Protein AF-0000000083314157 (afdb_homodimer)

Foldseek 3Di:
DAFLAPDPGQPDDPDPPDTKGKDKDADDDPAAFAEEEEQADDLLPAGDPLQFPVLQVVVVVLFHIYMYIRFHGPVGAPPRRLLSLLSNLLVCLVCCVVRNHDNLHYEYEYAALGLLSSLCCLLCQVPPVLADDDPSSPDGSHHQEYEHELYQAALPPQGLVSSCCGHQNPPRDPVNRVSSNRLNRDALSRHEYEYEEECVAPRGHCVRVVSNVVSCVVRVRHYHYYYHHDDYGPCNCVPVDVVSNVSVVVVSVVSVVVVGGGRPPPVPD/DAFLAPDPGQPDDDDVPDTKGKDKDADDDPAAFAEEEEQADDLLPAGDPLQFPVLQVVVVVLFHIYMYIRFHGPVDAPPRRLLSLLSNLLVCLVCCVVRNHDNLHYEYEYAALGLLSSLCCLLCQVPPVLADDDPSSPDGSHHQEYEHELYQAALPPQGLVSSCCGHQNPPRDPVNRVSSNRLNRDALSRHEYEYEEECVAPRGHCVRVVSNVVSCVVRVHHYHYYYHHDDYGPCNCVVVDVVSNVSVVVVSVVSVVVVGGGRPPPVPD

Solvent-accessible surface area (backbone atoms only — not comparable to full-atom values): 27300 Å² total; per-residue (Å²): 123,38,67,63,52,55,91,91,59,55,75,91,58,82,81,89,76,75,79,40,30,38,38,79,44,77,67,91,70,95,57,55,19,15,34,34,40,30,27,26,13,42,36,31,57,50,66,36,62,71,40,26,62,62,48,33,53,50,41,39,74,63,21,24,31,18,30,32,46,47,55,53,30,41,86,41,32,74,60,47,35,53,45,41,53,34,44,47,48,16,49,51,47,73,39,8,78,84,66,36,35,36,69,83,32,35,27,26,29,10,28,31,38,12,9,28,47,35,51,43,34,37,49,45,48,78,37,74,87,59,60,58,87,47,82,57,43,69,41,73,38,60,42,56,24,36,35,30,37,47,25,44,32,38,61,59,95,58,35,40,62,65,30,50,36,31,34,60,37,90,78,53,47,73,66,56,37,52,70,58,15,44,44,77,47,55,42,68,78,27,41,40,32,40,38,36,38,25,55,58,16,83,64,47,37,38,59,23,52,53,46,36,50,50,30,29,53,75,41,70,24,54,39,31,38,38,33,35,43,69,46,69,70,85,51,66,68,24,80,91,37,69,78,65,29,46,54,55,64,51,49,52,51,51,44,50,74,73,64,46,43,50,68,53,76,73,73,82,118,121,40,69,64,50,56,90,90,60,55,76,90,57,86,74,87,77,75,78,39,30,36,37,79,44,75,66,91,70,95,55,56,19,16,33,34,40,27,27,28,14,40,37,32,58,52,68,35,63,70,40,26,62,61,48,34,54,50,42,38,74,65,20,25,29,18,29,32,47,47,56,55,31,40,87,40,32,75,60,47,35,53,43,42,54,35,44,47,48,15,48,50,46,73,39,9,77,83,65,34,36,35,68,82,32,34,28,28,29,11,29,30,38,12,9,27,47,35,51,44,34,36,50,45,50,78,36,74,86,59,59,55,87,46,82,56,42,68,42,72,37,58,42,55,25,37,36,30,38,47,25,41,32,38,59,59,96,59,34,42,62,66,30,51,35,31,33,59,38,90,79,53,47,72,67,57,40,52,70,58,15,45,44,78,46,55,43,69,77,27,40,39,32,40,36,37,38,25,54,56,16,82,64,46,38,37,60,23,54,51,46,37,51,51,28,30,53,75,40,71,23,54,37,32,41,38,32,36,42,70,47,69,68,85,52,65,67,25,78,92,36,69,74,64,28,45,52,55,62,51,48,51,51,50,43,47,74,74,64,46,44,50,68,54,76,75,71,82,121

Sequence (538 aa):
MIPLWLAGEAPAGPAPSFRPWLEPYLLETERPLGAVLICPGGGYRNRAPHEGEPVARRFNRLGWHAFVVHYRVAPHRHPRPLQDAARALRLIRQQATTWQVDPDHVAVCGFSAGGHLAASLGVHFRHPSLQGTGPLERLSCRPDGLILCYPVITAGEFRHAGSFENLLGPDATPAQRLELSLETRVSPETPPTFLWHTADDPAVPVENSLLFAQALRRHRVPFELHVYPHGRHGLGLADEDPHVASWLPLCAAWLRSLGWPTAARDTTAMIPLWLAGEAPAGPAPSFRPWLEPYLLETERPLGAVLICPGGGYRNRAPHEGEPVARRFNRLGWHAFVVHYRVAPHRHPRPLQDAARALRLIRQQATTWQVDPDHVAVCGFSAGGHLAASLGVHFRHPSLQGTGPLERLSCRPDGLILCYPVITAGEFRHAGSFENLLGPDATPAQRLELSLETRVSPETPPTFLWHTADDPAVPVENSLLFAQALRRHRVPFELHVYPHGRHGLGLADEDPHVASWLPLCAAWLRSLGWPTAARDTTA

Radius of gyration: 25.37 Å; Cα contacts (8 Å, |Δi|>4): 1234; chains: 2; bounding box: 52×84×53 Å

Nearest PDB structures (foldseek):
  6a6o-assembly1_A  TM=9.667E-01  e=1.454E-37  Caldicellulosiruptor acetigenus 6A
  7dwc-assembly4_D  TM=8.921E-01  e=1.127E-19  Bacteroides thetaiotaomicron VPI-5482
  2d5l-assembly1_A  TM=7.655E-01  e=1.969E-11  Porphyromonas gingivalis W83
  2dcm-assembly1_A  TM=7.475E-01  e=3.239E-11  Porphyromonas gingivalis W83
  7y4g-assembly1_A  TM=6.688E-01  e=3.667E-10  Bacteroides thetaiotaomicron

Organism: NCBI:txid1204385

InterPro domains:
  IPR029058 Alpha/Beta hydrolase fold [G3DSA:3.40.50.1820] (20-263)
  IPR029058 Alpha/Beta hydrolase fold [SSF53474] (26-261)
  IPR049492 BD-FAE-like domain [PF20434] (30-216)
  IPR050300 GDXG lipolytic enzyme [PTHR48081] (29-257)

pLDDT: mean 94.86, std 10.61, range [28.55, 99.0]

Structure (mmCIF, N/CA/C/O backbone):
data_AF-0000000083314157-model_v1
#
loop_
_entity.id
_entity.type
_entity.pdbx_description
1 polymer 'Alpha/beta hydrolase'
#
loop_
_atom_site.group_PDB
_atom_site.id
_atom_site.type_symbol
_atom_site.label_atom_id
_atom_site.label_alt_id
_atom_site.label_comp_id
_atom_site.label_asym_id
_atom_site.label_entity_id
_atom_site.label_seq_id
_atom_site.pdbx_PDB_ins_code
_atom_site.Cartn_x
_atom_site.Cartn_y
_atom_site.Cartn_z
_atom_site.occupancy
_atom_site.B_iso_or_equiv
_atom_site.auth_seq_id
_atom_site.auth_comp_id
_atom_site.auth_asym_id
_atom_site.auth_atom_id
_atom_site.pdbx_PDB_model_num
ATOM 1 N N . MET A 1 1 ? -14.617 31.125 10.727 1 90.69 1 MET A N 1
ATOM 2 C CA . MET A 1 1 ? -13.273 31.5 10.305 1 90.69 1 MET A CA 1
ATOM 3 C C . MET A 1 1 ? -12.484 32.094 11.477 1 90.69 1 MET A C 1
ATOM 5 O O . MET A 1 1 ? -12.945 33.031 12.133 1 90.69 1 MET A O 1
ATOM 9 N N . ILE A 1 2 ? -11.422 31.406 11.773 1 94.56 2 ILE A N 1
ATOM 10 C CA . ILE A 1 2 ? -10.555 31.828 12.867 1 94.56 2 ILE A CA 1
ATOM 11 C C . ILE A 1 2 ? -9.203 32.25 12.312 1 94.56 2 ILE A C 1
ATOM 13 O O . ILE A 1 2 ? -8.461 31.438 11.758 1 94.56 2 ILE A O 1
ATOM 17 N N . PRO A 1 3 ? -8.867 33.5 12.453 1 94.38 3 PRO A N 1
ATOM 18 C CA . PRO A 1 3 ? -7.555 33.938 11.961 1 94.38 3 PRO A CA 1
ATOM 19 C C . PRO A 1 3 ? -6.406 33.188 12.648 1 94.38 3 PRO A C 1
ATOM 21 O O . PRO A 1 3 ? -6.438 33 13.859 1 94.38 3 PRO A O 1
ATOM 24 N N . LEU A 1 4 ? -5.418 32.781 11.914 1 94.38 4 LEU A N 1
ATOM 25 C CA . LEU A 1 4 ? -4.285 32.094 12.492 1 94.38 4 LEU A CA 1
ATOM 26 C C . LEU A 1 4 ? -3.34 33.062 13.195 1 94.38 4 LEU A C 1
ATOM 28 O O . LEU A 1 4 ? -2.688 32.688 14.18 1 94.38 4 LEU A O 1
ATOM 32 N N . TRP A 1 5 ? -3.26 34.219 12.57 1 90.81 5 TRP A N 1
ATOM 33 C CA . TRP A 1 5 ? -2.35 35.219 13.094 1 90.81 5 TRP A CA 1
ATOM 34 C C . TRP A 1 5 ? -3.105 36.5 13.469 1 90.81 5 TRP A C 1
ATOM 36 O O . TRP A 1 5 ? -4.008 36.938 12.75 1 90.81 5 TRP A O 1
ATOM 46 N N . LEU A 1 6 ? -2.803 36.906 14.664 1 81.06 6 LEU A N 1
ATOM 47 C CA . LEU A 1 6 ? -3.379 38.188 15.055 1 81.06 6 LEU A CA 1
ATOM 48 C C . LEU A 1 6 ? -2.746 39.344 14.273 1 81.06 6 LEU A C 1
ATOM 50 O O . LEU A 1 6 ? -1.66 39.188 13.711 1 81.06 6 LEU A O 1
ATOM 54 N N . ALA A 1 7 ? -3.539 40.344 14.328 1 67.44 7 ALA A N 1
ATOM 55 C CA . ALA A 1 7 ? -3.041 41.531 13.641 1 67.44 7 ALA A CA 1
ATOM 56 C C . ALA A 1 7 ? -1.628 41.875 14.102 1 67.44 7 ALA A C 1
ATOM 58 O O . ALA A 1 7 ? -1.342 41.875 15.305 1 67.44 7 ALA A O 1
ATOM 59 N N . GLY A 1 8 ? -0.666 42.031 13.18 1 63.78 8 GLY A N 1
ATOM 60 C CA . GLY A 1 8 ? 0.703 42.406 13.492 1 63.78 8 GLY A CA 1
ATOM 61 C C . GLY A 1 8 ? 1.613 41.219 13.727 1 63.78 8 GLY A C 1
ATOM 62 O O . GLY A 1 8 ? 2.836 41.375 13.789 1 63.78 8 GLY A O 1
ATOM 63 N N . GLU A 1 9 ? 1.028 40.031 13.961 1 65.06 9 GLU A N 1
ATOM 64 C CA . GLU A 1 9 ? 1.829 38.875 14.328 1 65.06 9 GLU A CA 1
ATOM 65 C C . GLU A 1 9 ? 2.283 38.094 13.094 1 65.06 9 GLU A C 1
ATOM 67 O O . GLU A 1 9 ? 3.24 37.312 13.156 1 65.06 9 GLU A O 1
ATOM 72 N N . ALA A 1 10 ? 1.642 38.375 12 1 62 10 ALA A N 1
ATOM 73 C CA . ALA A 1 10 ? 1.984 37.5 10.867 1 62 10 ALA A CA 1
ATOM 74 C C . ALA A 1 10 ? 3.428 37.719 10.422 1 62 10 ALA A C 1
ATOM 76 O O . ALA A 1 10 ? 3.877 38.875 10.312 1 62 10 ALA A O 1
ATOM 77 N N . PRO A 1 11 ? 4.176 36.531 10.398 1 61.25 11 PRO A N 1
ATOM 78 C CA . PRO A 1 11 ? 5.535 36.719 9.891 1 61.25 11 PRO A CA 1
ATOM 79 C C . PRO A 1 11 ? 5.574 37.531 8.594 1 61.25 11 PRO A C 1
ATOM 81 O O . PRO A 1 11 ? 4.625 37.5 7.809 1 61.25 11 PRO A O 1
ATOM 84 N N . ALA A 1 12 ? 6.547 38.5 8.539 1 55.5 12 ALA A N 1
ATOM 85 C CA . ALA A 1 12 ? 6.773 39.469 7.465 1 55.5 12 ALA A CA 1
ATOM 86 C C . ALA A 1 12 ? 6.832 38.781 6.109 1 55.5 12 ALA A C 1
ATOM 88 O O . ALA A 1 12 ? 7.488 37.75 5.965 1 55.5 12 ALA A O 1
ATOM 89 N N . GLY A 1 13 ? 5.738 38.562 5.348 1 56.41 13 GLY A N 1
ATOM 90 C CA . GLY A 1 13 ? 5.859 38.062 3.98 1 56.41 13 GLY A CA 1
ATOM 91 C C . GLY A 1 13 ? 5.57 39.156 2.945 1 56.41 13 GLY A C 1
ATOM 92 O O . GLY A 1 13 ? 5.293 40.281 3.295 1 56.41 13 GLY A O 1
ATOM 93 N N . PRO A 1 14 ? 6.035 38.812 1.813 1 56.75 14 PRO A N 1
ATOM 94 C CA . PRO A 1 14 ? 5.801 39.875 0.84 1 56.75 14 PRO A CA 1
ATOM 95 C C . PRO A 1 14 ? 4.43 40.5 0.994 1 56.75 14 PRO A C 1
ATOM 97 O O . PRO A 1 14 ? 4.301 41.562 1.638 1 56.75 14 PRO A O 1
ATOM 100 N N . ALA A 1 15 ? 3.494 40.25 -0.04 1 53.88 15 ALA A N 1
ATOM 101 C CA . ALA A 1 15 ? 2.289 41.062 -0.248 1 53.88 15 ALA A CA 1
ATOM 102 C C . ALA A 1 15 ? 1.212 40.688 0.771 1 53.88 15 ALA A C 1
ATOM 104 O O . ALA A 1 15 ? 0.902 39.531 0.97 1 53.88 15 ALA A O 1
ATOM 105 N N . PRO A 1 16 ? 0.84 41.562 1.805 1 57.94 16 PRO A N 1
ATOM 106 C CA . PRO A 1 16 ? -0.148 41.531 2.887 1 57.94 16 PRO A CA 1
ATOM 107 C C . PRO A 1 16 ? -1.516 41.031 2.418 1 57.94 16 PRO A C 1
ATOM 109 O O . PRO A 1 16 ? -2.516 41.219 3.113 1 57.94 16 PRO A O 1
ATOM 112 N N . SER A 1 17 ? -1.533 40.344 1.168 1 71.75 17 SER A N 1
ATOM 113 C CA . SER A 1 17 ? -2.908 40.25 0.683 1 71.75 17 SER A CA 1
ATOM 114 C C . SER A 1 17 ? -3.637 39.062 1.247 1 71.75 17 SER A C 1
ATOM 116 O O . SER A 1 17 ? -4.852 39.094 1.455 1 71.75 17 SER A O 1
ATOM 118 N N . PHE A 1 18 ? -2.936 38 1.665 1 86.44 18 PHE A N 1
ATOM 119 C CA . PHE A 1 18 ? -3.684 36.844 2.145 1 86.44 18 PHE A CA 1
ATOM 120 C C . PHE A 1 18 ? -3.467 36.656 3.639 1 86.44 18 PHE A C 1
ATOM 122 O O . PHE A 1 18 ? -2.326 36.625 4.109 1 86.44 18 PHE A O 1
ATOM 129 N N . ARG A 1 19 ? -4.547 36.594 4.387 1 90 19 ARG A N 1
ATOM 130 C CA . ARG A 1 19 ? -4.508 36.25 5.809 1 90 19 ARG A CA 1
ATOM 131 C C . ARG A 1 19 ? -4.98 34.812 6.059 1 90 19 ARG A C 1
ATOM 133 O O . ARG A 1 19 ? -6.156 34.5 5.855 1 90 19 ARG A O 1
ATOM 140 N N . PRO A 1 20 ? -4.062 33.969 6.516 1 95.12 20 PRO A N 1
ATOM 141 C CA . PRO A 1 20 ? -4.438 32.562 6.727 1 95.12 20 PRO A CA 1
ATOM 142 C C . PRO A 1 20 ? -5.453 32.406 7.855 1 95.12 20 PRO A C 1
ATOM 144 O O . PRO A 1 20 ? -5.48 33.188 8.797 1 95.12 20 PRO A O 1
ATOM 147 N N . TRP A 1 21 ? -6.285 31.391 7.762 1 95.75 21 TRP A N 1
ATOM 148 C CA . TRP A 1 21 ? -7.32 31.172 8.766 1 95.75 21 TRP A CA 1
ATOM 149 C C . TRP A 1 21 ? -7.625 29.688 8.914 1 95.75 21 TRP A C 1
ATOM 151 O O . TRP A 1 21 ? -7.215 28.875 8.086 1 95.75 21 TRP A O 1
ATOM 161 N N . LEU A 1 22 ? -8.242 29.375 10.039 1 98.19 22 LEU A N 1
ATOM 162 C CA . LEU A 1 22 ? -8.703 28.047 10.391 1 98.19 22 LEU A CA 1
ATOM 163 C C . LEU A 1 22 ? -10.227 27.969 10.344 1 98.19 22 LEU A C 1
ATOM 165 O O . LEU A 1 22 ? -10.914 28.844 10.867 1 98.19 22 LEU A O 1
ATOM 169 N N . GLU A 1 23 ? -10.703 26.953 9.625 1 98.69 23 GLU A N 1
ATOM 170 C CA . GLU A 1 23 ? -12.148 26.734 9.539 1 98.69 23 GLU A CA 1
ATOM 171 C C . GLU A 1 23 ? -12.555 25.484 10.297 1 98.69 23 GLU A C 1
ATOM 173 O O . GLU A 1 23 ? -12.281 24.359 9.852 1 98.69 23 GLU A O 1
ATOM 178 N N . PRO A 1 24 ? -13.32 25.656 11.406 1 98.75 24 PRO A N 1
ATOM 179 C CA . PRO A 1 24 ? -13.68 24.516 12.242 1 98.75 24 PRO A CA 1
ATOM 180 C C . PRO A 1 24 ? -14.945 23.812 11.766 1 98.75 24 PRO A C 1
ATOM 182 O O . PRO A 1 24 ? -15.883 24.453 11.305 1 98.75 24 PRO A O 1
ATOM 185 N N . TYR A 1 25 ? -14.945 22.531 11.75 1 98.81 25 TYR A N 1
ATOM 186 C CA . TYR A 1 25 ? -16.078 21.609 11.609 1 98.81 25 TYR A CA 1
ATOM 187 C C . TYR A 1 25 ? -16.219 20.719 12.836 1 98.81 25 TYR A C 1
ATOM 189 O O . TYR A 1 25 ? -15.672 19.625 12.875 1 98.81 25 TYR A O 1
ATOM 197 N N . LEU A 1 26 ? -17.016 21.203 13.742 1 98.56 26 LEU A N 1
ATOM 198 C CA . LEU A 1 26 ? -17.062 20.609 15.07 1 98.56 26 LEU A CA 1
ATOM 199 C C . LEU A 1 26 ? -18.328 19.75 15.227 1 98.56 26 LEU A C 1
ATOM 201 O O . LEU A 1 26 ? -19.375 20.094 14.695 1 98.56 26 LEU A O 1
ATOM 205 N N . LEU A 1 27 ? -18.141 18.688 15.922 1 98.38 27 LEU A N 1
ATOM 206 C CA . LEU A 1 27 ? -19.25 17.828 16.297 1 98.38 27 LEU A CA 1
ATOM 207 C C . LEU A 1 27 ? -19.812 18.234 17.672 1 98.38 27 LEU A C 1
ATOM 209 O O . LEU A 1 27 ? -19.062 18.719 18.516 1 98.38 27 LEU A O 1
ATOM 213 N N . GLU A 1 28 ? -21.078 18.062 17.797 1 97.06 28 GLU A N 1
ATOM 214 C CA . GLU A 1 28 ? -21.656 18.156 19.125 1 97.06 28 GLU A CA 1
ATOM 215 C C . GLU A 1 28 ? -21.344 16.906 19.953 1 97.06 28 GLU A C 1
ATOM 217 O O . GLU A 1 28 ? -21.656 15.781 19.531 1 97.06 28 GLU A O 1
ATOM 222 N N . THR A 1 29 ? -20.703 17.125 21.062 1 96.5 29 THR A N 1
ATOM 223 C CA . THR A 1 29 ? -20.281 15.984 21.875 1 96.5 29 THR A CA 1
ATOM 224 C C . THR A 1 29 ? -20.125 16.391 23.328 1 96.5 29 THR A C 1
ATOM 226 O O . THR A 1 29 ? -19.938 17.578 23.641 1 96.5 29 THR A O 1
ATOM 229 N N . GLU A 1 30 ? -20.234 15.438 24.219 1 94.25 30 GLU A N 1
ATOM 230 C CA . GLU A 1 30 ? -20.078 15.664 25.656 1 94.25 30 GLU A CA 1
ATOM 231 C C . GLU A 1 30 ? -18.672 15.266 26.125 1 94.25 30 GLU A C 1
ATOM 233 O O . GLU A 1 30 ? -18.312 15.508 27.266 1 94.25 30 GLU A O 1
ATOM 238 N N . ARG A 1 31 ? -17.938 14.633 25.25 1 95.81 31 ARG A N 1
ATOM 239 C CA . ARG A 1 31 ? -16.578 14.234 25.578 1 95.81 31 ARG A CA 1
ATOM 240 C C . ARG A 1 31 ? -15.609 14.625 24.469 1 95.81 31 ARG A C 1
ATOM 242 O O . ARG A 1 31 ? -16.016 14.758 23.297 1 95.81 31 ARG A O 1
ATOM 249 N N . PRO A 1 32 ? -14.336 14.812 24.828 1 98.19 32 PRO A N 1
ATOM 250 C CA . PRO A 1 32 ? -13.352 15.156 23.797 1 98.19 32 PRO A CA 1
ATOM 251 C C . PRO A 1 32 ? -13.203 14.07 22.734 1 98.19 32 PRO A C 1
ATOM 253 O O . PRO A 1 32 ? -13.219 12.883 23.062 1 98.19 32 PRO A O 1
ATOM 256 N N . LEU A 1 33 ? -13.141 14.453 21.484 1 98.62 33 LEU A N 1
ATOM 257 C CA . LEU A 1 33 ? -12.922 13.562 20.359 1 98.62 33 LEU A CA 1
ATOM 258 C C . LEU A 1 33 ? -11.602 13.867 19.672 1 98.62 33 LEU A C 1
ATOM 260 O O . LEU A 1 33 ? -11.008 14.93 19.891 1 98.62 33 LEU A O 1
ATOM 264 N N . GLY A 1 34 ? -11.102 12.914 18.922 1 98.69 34 GLY A N 1
ATOM 265 C CA . GLY A 1 34 ? -9.984 13.211 18.031 1 98.69 34 GLY A CA 1
ATOM 266 C C . GLY A 1 34 ? -10.328 14.227 16.969 1 98.69 34 GLY A C 1
ATOM 267 O O . GLY A 1 34 ? -11.5 14.523 16.734 1 98.69 34 GLY A O 1
ATOM 268 N N . ALA A 1 35 ? -9.32 14.789 16.359 1 98.81 35 ALA A N 1
ATOM 269 C CA . ALA A 1 35 ? -9.508 15.82 15.336 1 98.81 35 ALA A CA 1
ATOM 270 C C . ALA A 1 35 ? -8.555 15.602 14.164 1 98.81 35 ALA A C 1
ATOM 272 O O . ALA A 1 35 ? -7.496 14.984 14.312 1 98.81 35 ALA A O 1
ATOM 273 N N . VAL A 1 36 ? -8.961 16.094 13.031 1 98.94 36 VAL A N 1
ATOM 274 C CA . VAL A 1 36 ? -8.133 16.062 11.828 1 98.94 36 VAL A CA 1
ATOM 275 C C . VAL A 1 36 ? -7.992 17.469 11.258 1 98.94 36 VAL A C 1
ATOM 277 O O . VAL A 1 36 ? -8.992 18.125 10.938 1 98.94 36 VAL A O 1
ATOM 280 N N . LEU A 1 37 ? -6.773 17.969 11.242 1 98.94 37 LEU A N 1
ATOM 281 C CA . LEU A 1 37 ? -6.461 19.203 10.531 1 98.94 37 LEU A CA 1
ATOM 282 C C . LEU A 1 37 ? -6.172 18.922 9.055 1 98.94 37 LEU A C 1
ATOM 284 O O . LEU A 1 37 ? -5.27 18.156 8.734 1 98.94 37 LEU A O 1
ATOM 288 N N . ILE A 1 38 ? -6.91 19.547 8.156 1 99 38 ILE A N 1
ATOM 289 C CA . ILE A 1 38 ? -6.852 19.219 6.734 1 99 38 ILE A CA 1
ATOM 290 C C . ILE A 1 38 ? -6.121 20.344 5.988 1 99 38 ILE A C 1
ATOM 292 O O . ILE A 1 38 ? -6.473 21.516 6.117 1 99 38 ILE A O 1
ATOM 296 N N . CYS A 1 39 ? -5.082 19.953 5.23 1 98.94 39 CYS A N 1
ATOM 297 C CA . CYS A 1 39 ? -4.316 20.812 4.344 1 98.94 39 CYS A CA 1
ATOM 298 C C . CYS A 1 39 ? -4.656 20.547 2.883 1 98.94 39 CYS A C 1
ATOM 300 O O . CYS A 1 39 ? -4.09 19.641 2.271 1 98.94 39 CYS A O 1
ATOM 302 N N . PRO A 1 40 ? -5.562 21.406 2.289 1 98.88 40 PRO A N 1
ATOM 303 C CA . PRO A 1 40 ? -5.883 21.188 0.877 1 98.88 40 PRO A CA 1
ATOM 304 C C . PRO A 1 40 ? -4.66 21.312 -0.031 1 98.88 40 PRO A C 1
ATOM 306 O O . PRO A 1 40 ? -3.719 22.031 0.293 1 98.88 40 PRO A O 1
ATOM 309 N N . GLY A 1 41 ? -4.68 20.547 -1.11 1 98.69 41 GLY A N 1
ATOM 310 C CA . GLY A 1 41 ? -3.629 20.672 -2.107 1 98.69 41 GLY A CA 1
ATOM 311 C C . GLY A 1 41 ? -3.75 21.922 -2.947 1 98.69 41 GLY A C 1
ATOM 312 O O . GLY A 1 41 ? -4.324 22.922 -2.502 1 98.69 41 GLY A O 1
ATOM 313 N N . GLY A 1 42 ? -3.098 21.891 -4.113 1 98.44 42 GLY A N 1
ATOM 314 C CA . GLY A 1 42 ? -3.109 23.031 -5.008 1 98.44 42 GLY A CA 1
ATOM 315 C C . GLY A 1 42 ? -1.723 23.469 -5.445 1 98.44 42 GLY A C 1
ATOM 316 O O . GLY A 1 42 ? -1.529 24.594 -5.895 1 98.44 42 GLY A O 1
ATOM 317 N N . GLY A 1 43 ? -0.777 22.641 -5.277 1 98.69 43 GLY A N 1
ATOM 318 C CA . GLY A 1 43 ? 0.561 22.859 -5.805 1 98.69 43 GLY A CA 1
ATOM 319 C C . GLY A 1 43 ? 1.284 24.016 -5.152 1 98.69 43 GLY A C 1
ATOM 320 O O . GLY A 1 43 ? 2.16 24.641 -5.762 1 98.69 43 GLY A O 1
ATOM 321 N N . TYR A 1 44 ? 0.854 24.422 -3.955 1 98.38 44 TYR A N 1
ATOM 322 C CA . TYR A 1 44 ? 1.35 25.609 -3.262 1 98.38 44 TYR A CA 1
ATOM 323 C C . TYR A 1 44 ? 1.071 26.875 -4.07 1 98.38 44 TYR A C 1
ATOM 325 O O . TYR A 1 44 ? 1.707 27.906 -3.859 1 98.38 44 TYR A O 1
ATOM 333 N N . ARG A 1 45 ? 0.243 26.75 -5.055 1 97.69 45 ARG A N 1
ATOM 334 C CA . ARG A 1 45 ? -0.202 27.891 -5.84 1 97.69 45 ARG A CA 1
ATOM 335 C C . ARG A 1 45 ? -1.599 28.344 -5.414 1 97.69 45 ARG A C 1
ATOM 337 O O . ARG A 1 45 ? -1.895 29.531 -5.395 1 97.69 45 ARG A O 1
ATOM 344 N N . ASN A 1 46 ? -2.41 27.453 -5.145 1 96.88 46 ASN A N 1
ATOM 345 C CA . ASN A 1 46 ? -3.756 27.656 -4.617 1 96.88 46 ASN A CA 1
ATOM 346 C C . ASN A 1 46 ? -4.117 26.594 -3.588 1 96.88 46 ASN A C 1
ATOM 348 O O . ASN A 1 46 ? -3.246 25.875 -3.098 1 96.88 46 ASN A O 1
ATOM 352 N N . ARG A 1 47 ? -5.398 26.594 -3.131 1 96.88 47 ARG A N 1
ATOM 353 C CA . ARG A 1 47 ? -5.965 25.578 -2.25 1 96.88 47 ARG A CA 1
ATOM 354 C C . ARG A 1 47 ? -7.156 24.891 -2.902 1 96.88 47 ARG A C 1
ATOM 356 O O . ARG A 1 47 ? -8.164 25.531 -3.209 1 96.88 47 ARG A O 1
ATOM 363 N N . ALA A 1 48 ? -6.996 23.594 -3.152 1 97.81 48 ALA A N 1
ATOM 364 C CA . ALA A 1 48 ? -8.047 22.859 -3.859 1 97.81 48 ALA A CA 1
ATOM 365 C C . ALA A 1 48 ? -9.297 22.734 -3 1 97.81 48 ALA A C 1
ATOM 367 O O . ALA A 1 48 ? -9.305 22 -2 1 97.81 48 ALA A O 1
ATOM 368 N N . PRO A 1 49 ? -10.375 23.344 -3.395 1 97.25 49 PRO A N 1
ATOM 369 C CA . PRO A 1 49 ? -11.562 23.375 -2.537 1 97.25 49 PRO A CA 1
ATOM 370 C C . PRO A 1 49 ? -12.133 21.984 -2.254 1 97.25 49 PRO A C 1
ATOM 372 O O . PRO A 1 49 ? -12.625 21.734 -1.152 1 97.25 49 PRO A O 1
ATOM 375 N N . HIS A 1 50 ? -12.094 21.078 -3.264 1 97.62 50 HIS A N 1
ATOM 376 C CA . HIS A 1 50 ? -12.688 19.75 -3.1 1 97.62 50 HIS A CA 1
ATOM 377 C C . HIS A 1 50 ? -11.891 18.906 -2.111 1 97.62 50 HIS A C 1
ATOM 379 O O . HIS A 1 50 ? -12.359 17.859 -1.671 1 97.62 50 HIS A O 1
ATOM 385 N N . GLU A 1 51 ? -10.719 19.391 -1.66 1 98.56 51 GLU A N 1
ATOM 386 C CA . GLU A 1 51 ? -9.852 18.688 -0.716 1 98.56 51 GLU A CA 1
ATOM 387 C C . GLU A 1 51 ? -9.906 19.328 0.666 1 98.56 51 GLU A C 1
ATOM 389 O O . GLU A 1 51 ? -9.094 19.016 1.537 1 98.56 51 GLU A O 1
ATOM 394 N N . GLY A 1 52 ? -10.828 20.297 0.87 1 98.44 52 GLY A N 1
ATOM 395 C CA . GLY A 1 52 ? -11.016 20.984 2.139 1 98.44 52 GLY A CA 1
ATOM 396 C C . GLY A 1 52 ? -12.297 20.594 2.846 1 98.44 52 GLY A C 1
ATOM 397 O O . GLY A 1 52 ? -12.359 19.547 3.502 1 98.44 52 GLY A O 1
ATOM 398 N N . GLU A 1 53 ? -13.359 21.344 2.615 1 98.44 53 GLU A N 1
ATOM 399 C CA . GLU A 1 53 ? -14.633 21.188 3.322 1 98.44 53 GLU A CA 1
ATOM 400 C C . GLU A 1 53 ? -15.227 19.797 3.094 1 98.44 53 GLU A C 1
ATOM 402 O O . GLU A 1 53 ? -15.703 19.172 4.035 1 98.44 53 GLU A O 1
ATOM 407 N N . PRO A 1 54 ? -15.281 19.281 1.853 1 98.69 54 PRO A N 1
ATOM 408 C CA . PRO A 1 54 ? -15.883 17.953 1.673 1 98.69 54 PRO A CA 1
ATOM 409 C C . PRO A 1 54 ? -15.18 16.875 2.496 1 98.69 54 PRO A C 1
ATOM 411 O O . PRO A 1 54 ? -15.836 15.984 3.033 1 98.69 54 PRO A O 1
ATOM 414 N N . VAL A 1 55 ? -13.898 16.984 2.588 1 98.81 55 VAL A N 1
ATOM 415 C CA . VAL A 1 55 ? -13.133 16.031 3.367 1 98.81 55 VAL A CA 1
ATOM 416 C C . VAL A 1 55 ? -13.445 16.203 4.852 1 98.81 55 VAL A C 1
ATOM 418 O O . VAL A 1 55 ? -13.641 15.211 5.57 1 98.81 55 VAL A O 1
ATOM 421 N N . ALA A 1 56 ? -13.516 17.453 5.305 1 98.81 56 ALA A N 1
ATOM 422 C CA . ALA A 1 56 ? -13.836 17.75 6.699 1 98.81 56 ALA A CA 1
ATOM 423 C C . ALA A 1 56 ? -15.188 17.156 7.086 1 98.81 56 ALA A C 1
ATOM 425 O O . ALA A 1 56 ? -15.32 16.531 8.133 1 98.81 56 ALA A O 1
ATOM 426 N N . ARG A 1 57 ? -16.125 17.359 6.254 1 98.75 57 ARG A N 1
ATOM 427 C CA . ARG A 1 57 ? -17.469 16.859 6.523 1 98.75 57 ARG A CA 1
ATOM 428 C C . ARG A 1 57 ? -17.5 15.344 6.574 1 98.75 57 ARG A C 1
ATOM 430 O O . ARG A 1 57 ? -18.281 14.758 7.336 1 98.75 57 ARG A O 1
ATOM 437 N N . ARG A 1 58 ? -16.719 14.68 5.738 1 98.62 58 ARG A N 1
ATOM 438 C CA . ARG A 1 58 ? -16.656 13.227 5.773 1 98.62 58 ARG A CA 1
ATOM 439 C C . ARG A 1 58 ? -16.062 12.734 7.086 1 98.62 58 ARG A C 1
ATOM 441 O O . ARG A 1 58 ? -16.531 11.758 7.668 1 98.62 58 ARG A O 1
ATOM 448 N N . PHE A 1 59 ? -14.969 13.375 7.551 1 98.62 59 PHE A N 1
ATOM 449 C CA . PHE A 1 59 ? -14.406 12.984 8.836 1 98.62 59 PHE A CA 1
ATOM 450 C C . PHE A 1 59 ? -15.406 13.227 9.961 1 98.62 59 PHE A C 1
ATOM 452 O O . PHE A 1 59 ? -15.469 12.445 10.914 1 98.62 59 PHE A O 1
ATOM 459 N N . ASN A 1 60 ? -16.219 14.344 9.844 1 98.56 60 ASN A N 1
ATOM 460 C CA . ASN A 1 60 ? -17.297 14.539 10.805 1 98.56 60 ASN A CA 1
ATOM 461 C C . ASN A 1 60 ? -18.266 13.359 10.828 1 98.56 60 ASN A C 1
ATOM 463 O O . ASN A 1 60 ? -18.609 12.852 11.898 1 98.56 60 ASN A O 1
ATOM 467 N N . ARG A 1 61 ? -18.641 12.922 9.656 1 97.94 61 ARG A N 1
ATOM 468 C CA . ARG A 1 61 ? -19.578 11.805 9.555 1 97.94 61 ARG A CA 1
ATOM 469 C C . ARG A 1 61 ? -18.969 10.531 10.148 1 97.94 61 ARG A C 1
ATOM 471 O O . ARG A 1 61 ? -19.703 9.68 10.664 1 97.94 61 ARG A O 1
ATOM 478 N N . LEU A 1 62 ? -17.703 10.422 10.125 1 97.81 62 LEU A N 1
ATOM 479 C CA . LEU A 1 62 ? -17 9.25 10.641 1 97.81 62 LEU A CA 1
ATOM 480 C C . LEU A 1 62 ? -16.766 9.375 12.141 1 97.81 62 LEU A C 1
ATOM 482 O O . LEU A 1 62 ? -16.359 8.414 12.789 1 97.81 62 LEU A O 1
ATOM 486 N N . GLY A 1 63 ? -16.922 10.594 12.758 1 98.06 63 GLY A N 1
ATOM 487 C CA . GLY A 1 63 ? -16.984 10.688 14.203 1 98.06 63 GLY A CA 1
ATOM 488 C C . GLY A 1 63 ? -15.867 11.523 14.797 1 98.06 63 GLY A C 1
ATOM 489 O O . GLY A 1 63 ? -15.617 11.477 16 1 98.06 63 GLY A O 1
ATOM 490 N N . TRP A 1 64 ? -15.164 12.336 13.906 1 98.75 64 TRP A N 1
ATOM 491 C CA . TRP A 1 64 ? -14.07 13.156 14.414 1 98.75 64 TRP A CA 1
ATOM 492 C C . TRP A 1 64 ? -14.297 14.625 14.094 1 98.75 64 TRP A C 1
ATOM 494 O O . TRP A 1 64 ? -14.945 14.961 13.094 1 98.75 64 TRP A O 1
ATOM 504 N N . HIS A 1 65 ? -13.828 15.5 14.992 1 98.81 65 HIS A N 1
ATOM 505 C CA . HIS A 1 65 ? -13.734 16.906 14.609 1 98.81 65 HIS A CA 1
ATOM 506 C C . HIS A 1 65 ? -12.812 17.078 13.406 1 98.81 65 HIS A C 1
ATOM 508 O O . HIS A 1 65 ? -11.938 16.25 13.156 1 98.81 65 HIS A O 1
ATOM 514 N N . ALA A 1 66 ? -13.062 18.109 12.695 1 98.94 66 ALA A N 1
ATOM 515 C CA . ALA A 1 66 ? -12.18 18.422 11.586 1 98.94 66 ALA A CA 1
ATOM 516 C C . ALA A 1 66 ? -11.961 19.938 11.477 1 98.94 66 ALA A C 1
ATOM 518 O O . ALA A 1 66 ? -12.758 20.719 11.992 1 98.94 66 ALA A O 1
ATOM 519 N N . PHE A 1 67 ? -10.898 20.297 10.883 1 98.94 67 PHE A N 1
ATOM 520 C CA . PHE A 1 67 ? -10.516 21.672 10.609 1 98.94 67 PHE A CA 1
ATOM 521 C C . PHE A 1 67 ? -9.859 21.797 9.242 1 98.94 67 PHE A C 1
ATOM 523 O O . PHE A 1 67 ? -9.07 20.938 8.852 1 98.94 67 PHE A O 1
ATOM 530 N N . VAL A 1 68 ? -10.211 22.812 8.523 1 98.94 68 VAL A N 1
ATOM 531 C CA . VAL A 1 68 ? -9.508 23.109 7.281 1 98.94 68 VAL A CA 1
ATOM 532 C C . VAL A 1 68 ? -8.633 24.344 7.469 1 98.94 68 VAL A C 1
ATOM 534 O O . VAL A 1 68 ? -9.102 25.391 7.922 1 98.94 68 VAL A O 1
ATOM 537 N N . VAL A 1 69 ? -7.352 24.203 7.18 1 98.81 69 VAL A N 1
ATOM 538 C CA . VAL A 1 69 ? -6.473 25.359 7.27 1 98.81 69 VAL A CA 1
ATOM 539 C C . VAL A 1 69 ? -6.305 26 5.891 1 98.81 69 VAL A C 1
ATOM 541 O O . VAL A 1 69 ? -6 25.297 4.918 1 98.81 69 VAL A O 1
ATOM 544 N N . HIS A 1 70 ? -6.613 27.219 5.84 1 97.75 70 HIS A N 1
ATOM 545 C CA . HIS A 1 70 ? -6.312 28.047 4.676 1 97.75 70 HIS A CA 1
ATOM 546 C C . HIS A 1 70 ? -4.973 28.766 4.84 1 97.75 70 HIS A C 1
ATOM 548 O O . HIS A 1 70 ? -4.918 29.891 5.312 1 97.75 70 HIS A O 1
ATOM 554 N N . TYR A 1 71 ? -3.932 28.016 4.395 1 97.44 71 TYR A N 1
ATOM 555 C CA . TYR A 1 71 ? -2.553 28.422 4.637 1 97.44 71 TYR A CA 1
ATOM 556 C C . TYR A 1 71 ? -2.033 29.297 3.502 1 97.44 71 TYR A C 1
ATOM 558 O O . TYR A 1 71 ? -2.664 29.406 2.449 1 97.44 71 TYR A O 1
ATOM 566 N N . ARG A 1 72 ? -0.958 30.016 3.729 1 96.19 72 ARG A N 1
ATOM 567 C CA . ARG A 1 72 ? -0.34 30.859 2.711 1 96.19 72 ARG A CA 1
ATOM 568 C C . ARG A 1 72 ? 0.311 30.016 1.621 1 96.19 72 ARG A C 1
ATOM 570 O O . ARG A 1 72 ? 0.934 29 1.909 1 96.19 72 ARG A O 1
ATOM 577 N N . VAL A 1 73 ? 0.159 30.391 0.431 1 96.81 73 VAL A N 1
ATOM 578 C CA . VAL A 1 73 ? 0.78 29.781 -0.739 1 96.81 73 VAL A CA 1
ATOM 579 C C . VAL A 1 73 ? 1.489 30.844 -1.566 1 96.81 73 VAL A C 1
ATOM 581 O O . VAL A 1 73 ? 1.593 32 -1.143 1 96.81 73 VAL A O 1
ATOM 584 N N . ALA A 1 74 ? 2.09 30.422 -2.68 1 94.69 74 ALA A N 1
ATOM 585 C CA . ALA A 1 74 ? 2.777 31.391 -3.531 1 94.69 74 ALA A CA 1
ATOM 586 C C . ALA A 1 74 ? 1.974 32.688 -3.654 1 94.69 74 ALA A C 1
ATOM 588 O O . ALA A 1 74 ? 0.751 32.656 -3.814 1 94.69 74 ALA A O 1
ATOM 589 N N . PRO A 1 75 ? 2.525 33.75 -3.438 1 93.62 75 PRO A N 1
ATOM 590 C CA . PRO A 1 75 ? 3.971 33.969 -3.453 1 93.62 75 PRO A CA 1
ATOM 591 C C . PRO A 1 75 ? 4.609 33.812 -2.074 1 93.62 75 PRO A C 1
ATOM 593 O O . PRO A 1 75 ? 5.82 33.969 -1.928 1 93.62 75 PRO A O 1
ATOM 596 N N . HIS A 1 76 ? 3.797 33.531 -1.051 1 93.56 76 HIS A N 1
ATOM 597 C CA . HIS A 1 76 ? 4.395 33.188 0.234 1 93.56 76 HIS A CA 1
ATOM 598 C C . HIS A 1 76 ? 5.129 31.859 0.161 1 93.56 76 HIS A C 1
ATOM 600 O O . HIS A 1 76 ? 4.523 30.828 -0.15 1 93.56 76 HIS A O 1
ATOM 606 N N . ARG A 1 77 ? 6.426 31.859 0.448 1 95.06 77 ARG A N 1
ATOM 607 C CA . ARG A 1 77 ? 7.266 30.672 0.28 1 95.06 77 ARG A CA 1
ATOM 608 C C . ARG A 1 77 ? 7.625 30.062 1.629 1 95.06 77 ARG A C 1
ATOM 610 O O . ARG A 1 77 ? 7.25 30.594 2.678 1 95.06 77 ARG A O 1
ATOM 617 N N . HIS A 1 78 ? 8.305 28.891 1.666 1 96.56 78 HIS A N 1
ATOM 618 C CA . HIS A 1 78 ? 8.852 28.297 2.883 1 96.56 78 HIS A CA 1
ATOM 619 C C . HIS A 1 78 ? 9.688 29.297 3.656 1 96.56 78 HIS A C 1
ATOM 621 O O . HIS A 1 78 ? 10.5 30.016 3.068 1 96.56 78 HIS A O 1
ATOM 627 N N . PRO A 1 79 ? 9.297 29.422 4.852 1 96.88 79 PRO A N 1
ATOM 628 C CA . PRO A 1 79 ? 8.594 28.484 5.723 1 96.88 79 PRO A CA 1
ATOM 629 C C . PRO A 1 79 ? 7.176 28.938 6.062 1 96.88 79 PRO A C 1
ATOM 631 O O . PRO A 1 79 ? 6.574 28.438 7.016 1 96.88 79 PRO A O 1
ATOM 634 N N . ARG A 1 80 ? 6.594 29.797 5.293 1 95.62 80 ARG A N 1
ATOM 635 C CA . ARG A 1 80 ? 5.324 30.406 5.668 1 95.62 80 ARG A CA 1
ATOM 636 C C . ARG A 1 80 ? 4.211 29.375 5.742 1 95.62 80 ARG A C 1
ATOM 638 O O . ARG A 1 80 ? 3.473 29.312 6.727 1 95.62 80 ARG A O 1
ATOM 645 N N . PRO A 1 81 ? 4.059 28.484 4.723 1 97.88 81 PRO A N 1
ATOM 646 C CA . PRO A 1 81 ? 3.014 27.469 4.848 1 97.88 81 PRO A CA 1
ATOM 647 C C . PRO A 1 81 ? 3.201 26.578 6.074 1 97.88 81 PRO A C 1
ATOM 649 O O . PRO A 1 81 ? 2.227 26.234 6.75 1 97.88 81 PRO A O 1
ATOM 652 N N . LEU A 1 82 ? 4.43 26.203 6.363 1 98.62 82 LEU A N 1
ATOM 653 C CA . LEU A 1 82 ? 4.738 25.375 7.52 1 98.62 82 LEU A CA 1
ATOM 654 C C . LEU A 1 82 ? 4.348 26.078 8.812 1 98.62 82 LEU A C 1
ATOM 656 O O . LEU A 1 82 ? 3.768 25.453 9.711 1 98.62 82 LEU A O 1
ATOM 660 N N . GLN A 1 83 ? 4.656 27.344 8.898 1 97 83 GLN A N 1
ATOM 661 C CA . GLN A 1 83 ? 4.305 28.156 10.062 1 97 83 GLN A CA 1
ATOM 662 C C . GLN A 1 83 ? 2.791 28.203 10.258 1 97 83 GLN A C 1
ATOM 664 O O . GLN A 1 83 ? 2.301 28.156 11.383 1 97 83 GLN A O 1
ATOM 669 N N . ASP A 1 84 ? 2.086 28.312 9.164 1 97.31 84 ASP A N 1
ATOM 670 C CA . ASP A 1 84 ? 0.629 28.359 9.242 1 97.31 84 ASP A CA 1
ATOM 671 C C . ASP A 1 84 ? 0.064 27.031 9.734 1 97.31 84 ASP A C 1
ATOM 673 O O . ASP A 1 84 ? -0.827 27.016 10.586 1 97.31 84 ASP A O 1
ATOM 677 N N . ALA A 1 85 ? 0.541 25.922 9.211 1 98.69 85 ALA A N 1
ATOM 678 C CA . ALA A 1 85 ? 0.081 24.609 9.656 1 98.69 85 ALA A CA 1
ATOM 679 C C . ALA A 1 85 ? 0.398 24.391 11.133 1 98.69 85 ALA A C 1
ATOM 681 O O . ALA A 1 85 ? -0.438 23.875 11.883 1 98.69 85 ALA A O 1
ATOM 682 N N . ALA A 1 86 ? 1.609 24.781 11.516 1 98.62 86 ALA A N 1
ATOM 683 C CA . ALA A 1 86 ? 2.016 24.656 12.914 1 98.62 86 ALA A CA 1
ATOM 684 C C . ALA A 1 86 ? 1.111 25.469 13.828 1 98.62 86 ALA A C 1
ATOM 686 O O . ALA A 1 86 ? 0.679 24.984 14.883 1 98.62 86 ALA A O 1
ATOM 687 N N . ARG A 1 87 ? 0.857 26.688 13.414 1 97 87 ARG A N 1
ATOM 688 C CA . ARG A 1 87 ? 0.008 27.562 14.203 1 97 87 ARG A CA 1
ATOM 689 C C . ARG A 1 87 ? -1.412 27.016 14.305 1 97 87 ARG A C 1
ATOM 691 O O . ARG A 1 87 ? -2.043 27.094 15.359 1 97 87 ARG A O 1
ATOM 698 N N . ALA A 1 88 ? -1.928 26.5 13.227 1 98.5 88 ALA A N 1
ATOM 699 C CA . ALA A 1 88 ? -3.26 25.891 13.219 1 98.5 88 ALA A CA 1
ATOM 700 C C . ALA A 1 88 ? -3.355 24.766 14.234 1 98.5 88 ALA A C 1
ATOM 702 O O . ALA A 1 88 ? -4.309 24.703 15.023 1 98.5 88 ALA A O 1
ATOM 703 N N . LEU A 1 89 ? -2.357 23.859 14.211 1 98.75 89 LEU A N 1
ATOM 704 C CA . LEU A 1 89 ? -2.365 22.719 15.141 1 98.75 89 LEU A CA 1
ATOM 705 C C . LEU A 1 89 ? -2.273 23.203 16.578 1 98.75 89 LEU A C 1
ATOM 707 O O . LEU A 1 89 ? -2.984 22.703 17.453 1 98.75 89 LEU A O 1
ATOM 711 N N . ARG A 1 90 ? -1.453 24.203 16.859 1 98.5 90 ARG A N 1
ATOM 712 C CA . ARG A 1 90 ? -1.311 24.766 18.203 1 98.5 90 ARG A CA 1
ATOM 713 C C . ARG A 1 90 ? -2.604 25.438 18.656 1 98.5 90 ARG A C 1
ATOM 715 O O . ARG A 1 90 ? -2.98 25.344 19.812 1 98.5 90 ARG A O 1
ATOM 722 N N . LEU A 1 91 ? -3.256 26.125 17.719 1 98.12 91 LEU A N 1
ATOM 723 C CA . LEU A 1 91 ? -4.535 26.75 18.047 1 98.12 91 LEU A CA 1
ATOM 724 C C . LEU A 1 91 ? -5.566 25.688 18.438 1 98.12 91 LEU A C 1
ATOM 726 O O . LEU A 1 91 ? -6.344 25.906 19.375 1 98.12 91 LEU A O 1
ATOM 730 N N . ILE A 1 92 ? -5.633 24.562 17.719 1 98.69 92 ILE A N 1
ATOM 731 C CA . ILE A 1 92 ? -6.535 23.469 18.047 1 98.69 92 ILE A CA 1
ATOM 732 C C . ILE A 1 92 ? -6.258 22.969 19.469 1 98.69 92 ILE A C 1
ATOM 734 O O . ILE A 1 92 ? -7.184 22.766 20.25 1 98.69 92 ILE A O 1
ATOM 738 N N . ARG A 1 93 ? -4.98 22.797 19.781 1 98.5 93 ARG A N 1
ATOM 739 C CA . ARG A 1 93 ? -4.605 22.328 21.109 1 98.5 93 ARG A CA 1
ATOM 740 C C . ARG A 1 93 ? -4.938 23.375 22.188 1 98.5 93 ARG A C 1
ATOM 742 O O . ARG A 1 93 ? -5.379 23.016 23.281 1 98.5 93 ARG A O 1
ATOM 749 N N . GLN A 1 94 ? -4.719 24.641 21.844 1 97.75 94 GLN A N 1
ATOM 750 C CA . GLN A 1 94 ? -5.047 25.703 22.781 1 97.75 94 GLN A CA 1
ATOM 751 C C . GLN A 1 94 ? -6.539 25.719 23.094 1 97.75 94 GLN A C 1
ATOM 753 O O . GLN A 1 94 ? -6.941 25.984 24.234 1 97.75 94 GLN A O 1
ATOM 758 N N . GLN A 1 95 ? -7.359 25.453 22.141 1 97.81 95 GLN A N 1
ATOM 759 C CA . GLN A 1 95 ? -8.812 25.531 22.266 1 97.81 95 GLN A CA 1
ATOM 760 C C . GLN A 1 95 ? -9.422 24.172 22.562 1 97.81 95 GLN A C 1
ATOM 762 O O . GLN A 1 95 ? -10.633 23.984 22.438 1 97.81 95 GLN A O 1
ATOM 767 N N . ALA A 1 96 ? -8.641 23.219 22.891 1 98.19 96 ALA A N 1
ATOM 768 C CA . ALA A 1 96 ? -9.055 21.828 22.984 1 98.19 96 ALA A CA 1
ATOM 769 C C . ALA A 1 96 ? -10.25 21.672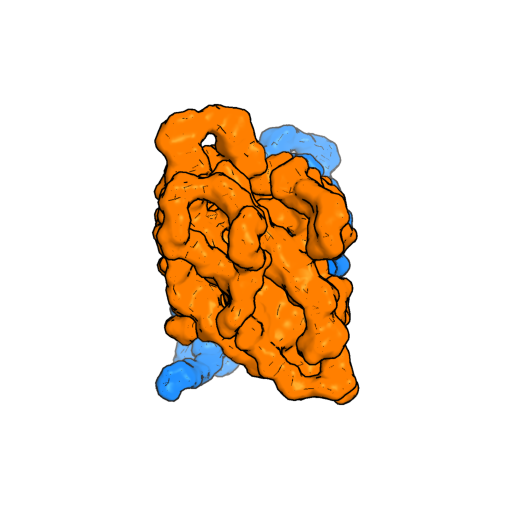 23.922 1 98.19 96 ALA A C 1
ATOM 771 O O . ALA A 1 96 ? -11.219 20.984 23.594 1 98.19 96 ALA A O 1
ATOM 772 N N . THR A 1 97 ? -10.195 22.328 25.109 1 97.88 97 THR A N 1
ATOM 773 C CA . THR A 1 97 ? -11.281 22.219 26.078 1 97.88 97 THR A CA 1
ATOM 774 C C . THR A 1 97 ? -12.562 22.812 25.516 1 97.88 97 THR A C 1
ATOM 776 O O . THR A 1 97 ? -13.625 22.188 25.562 1 97.88 97 THR A O 1
ATOM 779 N N . THR A 1 98 ? -12.414 23.984 24.922 1 97.69 98 THR A N 1
ATOM 780 C CA . THR A 1 98 ? -13.562 24.703 24.375 1 97.69 98 THR A CA 1
ATOM 781 C C . THR A 1 98 ? -14.195 23.922 23.234 1 97.69 98 THR A C 1
ATOM 783 O O . THR A 1 98 ? -15.422 23.844 23.125 1 97.69 98 THR A O 1
ATOM 786 N N . TRP A 1 99 ? -13.398 23.297 22.406 1 98.19 99 TRP A N 1
ATOM 787 C CA . TRP A 1 99 ? -13.883 22.625 21.203 1 98.19 99 TRP A CA 1
ATOM 788 C C . TRP A 1 99 ? -14.109 21.141 21.453 1 98.19 99 TRP A C 1
ATOM 790 O O . TRP A 1 99 ? -14.508 20.406 20.531 1 98.19 99 TRP A O 1
ATOM 800 N N . GLN A 1 100 ? -13.844 20.656 22.594 1 98.25 100 GLN A N 1
ATOM 801 C CA . GLN A 1 100 ? -13.984 19.25 22.953 1 98.25 100 GLN A CA 1
ATOM 802 C C . GLN A 1 100 ? -13.102 18.375 22.078 1 98.25 100 GLN A C 1
ATOM 804 O O . GLN A 1 100 ? -13.555 17.359 21.547 1 98.25 100 GLN A O 1
ATOM 809 N N . VAL A 1 101 ? -11.922 18.859 21.922 1 98.69 101 VAL A N 1
ATOM 810 C CA . VAL A 1 101 ? -10.898 18.109 21.188 1 98.69 101 VAL A CA 1
ATOM 811 C C . VAL A 1 101 ? -9.945 17.438 22.188 1 98.69 101 VAL A C 1
ATOM 813 O O . VAL A 1 101 ? -9.555 18.047 23.188 1 98.69 101 VAL A O 1
ATOM 816 N N . ASP A 1 102 ? -9.648 16.156 22.031 1 98.69 102 ASP A N 1
ATOM 817 C CA . ASP A 1 102 ? -8.531 15.531 22.734 1 98.69 102 ASP A CA 1
ATOM 818 C C . ASP A 1 102 ? -7.195 16.016 22.188 1 98.69 102 ASP A C 1
ATOM 820 O O . ASP A 1 102 ? -6.828 15.695 21.062 1 98.69 102 ASP A O 1
ATOM 824 N N . PRO A 1 103 ? -6.441 16.828 22.922 1 98.12 103 PRO A N 1
ATOM 825 C CA . PRO A 1 103 ? -5.242 17.484 22.391 1 98.12 103 PRO A CA 1
ATOM 826 C C . PRO A 1 103 ? -4.129 16.484 22.062 1 98.12 103 PRO A C 1
ATOM 828 O O . PRO A 1 103 ? -3.146 16.859 21.406 1 98.12 103 PRO A O 1
ATOM 831 N N . ASP A 1 104 ? -4.207 15.211 22.453 1 98.31 104 ASP A N 1
ATOM 832 C CA . ASP A 1 104 ? -3.195 14.195 22.188 1 98.31 104 ASP A CA 1
ATOM 833 C C . ASP A 1 104 ? -3.58 13.336 20.984 1 98.31 104 ASP A C 1
ATOM 835 O O . ASP A 1 104 ? -2.896 12.367 20.672 1 98.31 104 ASP A O 1
ATOM 839 N N . HIS A 1 105 ? -4.703 13.688 20.312 1 98.62 105 HIS A N 1
ATOM 840 C CA . HIS A 1 105 ? -5.184 12.969 19.125 1 98.62 105 HIS A CA 1
ATOM 841 C C . HIS A 1 105 ? -5.617 13.945 18.031 1 98.62 105 HIS A C 1
ATOM 843 O O . HIS A 1 105 ? -6.789 13.969 17.656 1 98.62 105 HIS A O 1
ATOM 849 N N . VAL A 1 106 ? -4.672 14.672 17.516 1 98.81 106 VAL A N 1
ATOM 850 C CA . VAL A 1 106 ? -4.871 15.594 16.391 1 98.81 106 VAL A CA 1
ATOM 851 C C . VAL A 1 106 ? -4.008 15.164 15.211 1 98.81 106 VAL A C 1
ATOM 853 O O . VAL A 1 106 ? -2.787 15.32 15.234 1 98.81 106 VAL A O 1
ATOM 856 N N . ALA A 1 107 ? -4.598 14.602 14.234 1 98.88 107 ALA A N 1
ATOM 857 C CA . ALA A 1 107 ? -3.91 14.211 13.008 1 98.88 107 ALA A CA 1
ATOM 858 C C . ALA A 1 107 ? -3.875 15.359 12 1 98.88 107 ALA A C 1
ATOM 860 O O . ALA A 1 107 ? -4.691 16.281 12.078 1 98.88 107 ALA A O 1
ATOM 861 N N . VAL A 1 108 ? -2.924 15.359 11.164 1 98.94 108 VAL A N 1
ATOM 862 C CA . VAL A 1 108 ? -2.881 16.281 10.039 1 98.94 108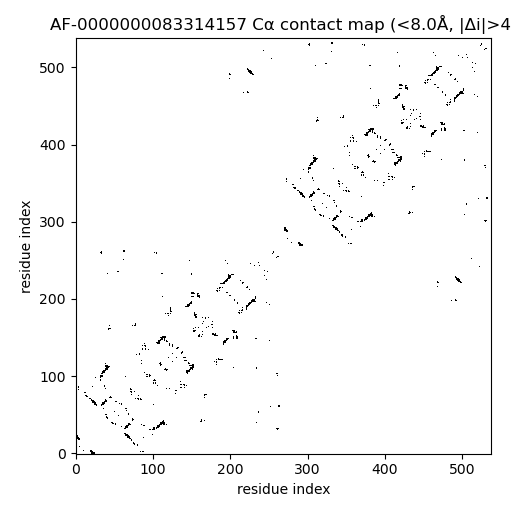 VAL A CA 1
ATOM 863 C C . VAL A 1 108 ? -3.02 15.516 8.727 1 98.94 108 VAL A C 1
ATOM 865 O O . VAL A 1 108 ? -2.273 14.57 8.469 1 98.94 108 VAL A O 1
ATOM 868 N N . CYS A 1 109 ? -4.008 15.859 7.988 1 98.94 109 CYS A N 1
ATOM 869 C CA . CYS A 1 109 ? -4.309 15.289 6.684 1 98.94 109 CYS A CA 1
ATOM 870 C C . CYS A 1 109 ? -3.967 16.266 5.566 1 98.94 109 CYS A C 1
ATOM 872 O O . CYS A 1 109 ? -4.258 17.453 5.668 1 98.94 109 CYS A O 1
ATOM 874 N N . GLY A 1 110 ? -3.342 15.789 4.531 1 98.94 110 GLY A N 1
ATOM 875 C CA . GLY A 1 110 ? -3.035 16.672 3.414 1 98.94 110 GLY A CA 1
ATOM 876 C C . GLY A 1 110 ? -3.072 15.961 2.072 1 98.94 110 GLY A C 1
ATOM 877 O O . GLY A 1 110 ? -2.838 14.758 1.995 1 98.94 110 GLY A O 1
ATOM 878 N N . PHE A 1 111 ? -3.391 16.734 1.022 1 98.94 111 PHE A N 1
ATOM 879 C CA . PHE A 1 111 ? -3.488 16.234 -0.347 1 98.94 111 PHE A CA 1
ATOM 880 C C . PHE A 1 111 ? -2.443 16.906 -1.235 1 98.94 111 PHE A C 1
ATOM 882 O O . PHE A 1 111 ? -2.273 18.125 -1.198 1 98.94 111 PHE A O 1
ATOM 889 N N . SER A 1 112 ? -1.713 16.078 -2.115 1 98.81 112 SER A N 1
ATOM 890 C CA . SER A 1 112 ? -0.768 16.641 -3.072 1 98.81 112 SER A CA 1
ATOM 891 C C . SER A 1 112 ? 0.236 17.562 -2.379 1 98.81 112 SER A C 1
ATOM 893 O O . SER A 1 112 ? 0.939 17.141 -1.46 1 98.81 112 SER A O 1
ATOM 895 N N . ALA A 1 113 ? 0.248 18.891 -2.672 1 98.94 113 ALA A N 1
ATOM 896 C CA . ALA A 1 113 ? 1.103 19.859 -1.999 1 98.94 113 ALA A CA 1
ATOM 897 C C . ALA A 1 113 ? 0.706 20.031 -0.535 1 98.94 113 ALA A C 1
ATOM 899 O O . ALA A 1 113 ? 1.56 20.25 0.325 1 98.94 113 ALA A O 1
ATOM 900 N N . GLY A 1 114 ? -0.594 19.891 -0.251 1 98.94 114 GLY A N 1
ATOM 901 C CA . GLY A 1 114 ? -1.038 19.844 1.133 1 98.94 114 GLY A CA 1
ATOM 902 C C . GLY A 1 114 ? -0.519 18.641 1.897 1 98.94 114 GLY A C 1
ATOM 903 O O . GLY A 1 114 ? -0.318 18.719 3.111 1 98.94 114 GLY A O 1
ATOM 904 N N . GLY A 1 115 ? -0.378 17.516 1.146 1 98.94 115 GLY A N 1
ATOM 905 C CA . GLY A 1 115 ? 0.289 16.359 1.729 1 98.94 115 GLY A CA 1
ATOM 906 C C . GLY A 1 115 ? 1.741 16.625 2.076 1 98.94 115 GLY A C 1
ATOM 907 O O . GLY A 1 115 ? 2.234 16.141 3.104 1 98.94 115 GLY A O 1
ATOM 908 N N . HIS A 1 116 ? 2.412 17.375 1.244 1 98.94 116 HIS A N 1
ATOM 909 C CA . HIS A 1 116 ? 3.771 17.797 1.559 1 98.94 116 HIS A CA 1
ATOM 910 C C . HIS A 1 116 ? 3.805 18.641 2.836 1 98.94 116 HIS A C 1
ATOM 912 O O . HIS A 1 116 ? 4.68 18.453 3.682 1 98.94 116 HIS A O 1
ATOM 918 N N . LEU A 1 117 ? 2.881 19.547 2.924 1 98.94 117 LEU A N 1
ATOM 919 C CA . LEU A 1 117 ? 2.801 20.406 4.094 1 98.94 117 LEU A CA 1
ATOM 920 C C . LEU A 1 117 ? 2.566 19.594 5.359 1 98.94 117 LEU A C 1
ATOM 922 O O . LEU A 1 117 ? 3.25 19.781 6.367 1 98.94 117 LEU A O 1
ATOM 926 N N . ALA A 1 118 ? 1.599 18.672 5.301 1 98.94 118 ALA A N 1
ATOM 927 C CA . ALA A 1 118 ? 1.328 17.781 6.434 1 98.94 118 ALA A CA 1
ATOM 928 C C . ALA A 1 118 ? 2.574 17 6.824 1 98.94 118 ALA A C 1
ATOM 930 O O . ALA A 1 118 ? 2.949 16.969 8 1 98.94 118 ALA A O 1
ATOM 931 N N . ALA A 1 119 ? 3.203 16.391 5.824 1 99 119 ALA A N 1
ATOM 932 C CA . ALA A 1 119 ? 4.422 15.625 6.078 1 99 119 ALA A CA 1
ATOM 933 C C . ALA A 1 119 ? 5.527 16.516 6.625 1 99 119 ALA A C 1
ATOM 935 O O . ALA A 1 119 ? 6.293 16.109 7.504 1 99 119 ALA A O 1
ATOM 936 N N . SER A 1 120 ? 5.641 17.734 6.113 1 98.94 120 SER A N 1
ATOM 937 C CA . SER A 1 120 ? 6.629 18.688 6.605 1 98.94 120 SER A CA 1
ATOM 938 C C . SER A 1 120 ? 6.438 18.969 8.094 1 98.94 120 SER A C 1
ATOM 940 O O . SER A 1 120 ? 7.406 19 8.852 1 98.94 120 SER A O 1
ATOM 942 N N . LEU A 1 121 ? 5.199 19.172 8.43 1 98.94 121 LEU A N 1
ATOM 943 C CA . LEU A 1 121 ? 4.934 19.406 9.844 1 98.94 121 LEU A CA 1
ATOM 944 C C . LEU A 1 121 ? 5.336 18.203 10.68 1 98.94 121 LEU A C 1
ATOM 946 O O . LEU A 1 121 ? 5.82 18.359 11.805 1 98.94 121 LEU A O 1
ATOM 950 N N . GLY A 1 122 ? 5.18 17.031 10.195 1 98.88 122 GLY A N 1
ATOM 951 C CA . GLY A 1 122 ? 5.5 15.797 10.898 1 98.88 122 GLY A CA 1
ATOM 952 C C . GLY A 1 122 ? 6.992 15.586 11.078 1 98.88 122 GLY A C 1
ATOM 953 O O . GLY A 1 122 ? 7.422 14.945 12.047 1 98.88 122 GLY A O 1
ATOM 954 N N . VAL A 1 123 ? 7.832 16.078 10.148 1 98.88 123 VAL A N 1
ATOM 955 C CA . VAL A 1 123 ? 9.258 15.789 10.219 1 98.88 123 VAL A CA 1
ATOM 956 C C . VAL A 1 123 ? 10.023 17.031 10.664 1 98.88 123 VAL A C 1
ATOM 958 O O . VAL A 1 123 ? 11.164 16.938 11.117 1 98.88 123 VAL A O 1
ATOM 961 N N . HIS A 1 124 ? 9.398 18.219 10.57 1 98.69 124 HIS A N 1
ATOM 962 C CA . HIS A 1 124 ? 10.062 19.484 10.875 1 98.69 124 HIS A CA 1
ATOM 963 C C . HIS A 1 124 ? 9.375 20.203 12.023 1 98.69 124 HIS A C 1
ATOM 965 O O . HIS A 1 124 ? 9.43 21.438 12.109 1 98.69 124 HIS A O 1
ATOM 971 N N . PHE A 1 125 ? 8.711 19.484 12.938 1 98.38 125 PHE A N 1
ATOM 972 C CA . PHE A 1 125 ? 7.957 20.109 14.016 1 98.38 125 PHE A CA 1
ATOM 973 C C . PHE A 1 125 ? 8.898 20.812 14.984 1 98.38 125 PHE A C 1
ATOM 975 O O . PHE A 1 125 ? 8.453 21.609 15.828 1 98.38 125 PHE A O 1
ATOM 982 N N . ARG A 1 126 ? 10.242 20.656 14.836 1 97.5 126 ARG A N 1
ATOM 983 C CA . ARG A 1 126 ? 11.227 21.359 15.664 1 97.5 126 ARG A CA 1
ATOM 984 C C . ARG A 1 126 ? 11.992 22.391 14.852 1 97.5 126 ARG A C 1
ATOM 986 O O . ARG A 1 126 ? 13.039 22.875 15.289 1 97.5 126 ARG A O 1
ATOM 993 N N . HIS A 1 127 ? 11.523 22.609 13.68 1 97.06 127 HIS A N 1
ATOM 994 C CA . HIS A 1 127 ? 12.172 23.609 12.828 1 97.06 127 HIS A CA 1
ATOM 995 C C . HIS A 1 127 ? 12.344 24.938 13.562 1 97.06 127 HIS A C 1
ATOM 997 O O . HIS A 1 127 ? 11.445 25.375 14.281 1 97.06 127 HIS A O 1
ATOM 1003 N N . PRO A 1 128 ? 13.453 25.578 13.344 1 96.5 128 PRO A N 1
ATOM 1004 C CA . PRO A 1 128 ? 13.719 26.844 14.055 1 96.5 128 PRO A CA 1
ATOM 1005 C C . PRO A 1 128 ? 12.648 27.891 13.805 1 96.5 128 PRO A C 1
ATOM 1007 O O . PRO A 1 128 ? 12.328 28.688 14.695 1 96.5 128 PRO A O 1
ATOM 1010 N N . SER A 1 129 ? 12.078 27.844 12.648 1 94.94 129 SER A N 1
ATOM 1011 C CA . SER A 1 129 ? 11.094 28.859 12.289 1 94.94 129 SER A CA 1
ATOM 1012 C C . SER A 1 129 ? 9.797 28.672 13.078 1 94.94 129 SER A C 1
ATOM 1014 O O . SER A 1 129 ? 8.938 29.562 13.078 1 94.94 129 SER A O 1
ATOM 1016 N N . LEU A 1 130 ? 9.625 27.531 13.719 1 96.81 130 LEU A N 1
ATOM 1017 C CA . LEU A 1 130 ? 8.414 27.234 14.461 1 96.81 130 LEU A CA 1
ATOM 1018 C C . LEU A 1 130 ? 8.602 27.5 15.953 1 96.81 130 LEU A C 1
ATOM 1020 O O . LEU A 1 130 ? 7.664 27.359 16.734 1 96.81 130 LEU A O 1
ATOM 1024 N N . GLN A 1 131 ? 9.797 27.938 16.297 1 94.56 131 GLN A N 1
ATOM 1025 C CA . GLN A 1 131 ? 10.109 28.141 17.719 1 94.56 131 GLN A CA 1
ATOM 1026 C C . GLN A 1 131 ? 9.75 29.562 18.156 1 94.56 131 GLN A C 1
ATOM 1028 O O . GLN A 1 131 ? 9.75 30.484 17.344 1 94.56 131 GLN A O 1
ATOM 1033 N N . GLY A 1 132 ? 9.383 29.688 19.391 1 90.88 132 GLY A N 1
ATOM 1034 C CA . GLY A 1 132 ? 9.023 30.953 20 1 90.88 132 GLY A CA 1
ATOM 1035 C C . GLY A 1 132 ? 8.648 30.828 21.453 1 90.88 132 GLY A C 1
ATOM 1036 O O . GLY A 1 132 ? 8.656 29.734 22.016 1 90.88 132 GLY A O 1
ATOM 1037 N N . THR A 1 133 ? 8.477 32.031 22.062 1 89.06 133 THR A N 1
ATOM 1038 C CA . THR A 1 133 ? 8.242 32.031 23.516 1 89.06 133 THR A CA 1
ATOM 1039 C C . THR A 1 133 ? 6.801 32.406 23.828 1 89.06 133 THR A C 1
ATOM 1041 O O . THR A 1 133 ? 6.395 32.406 24.984 1 89.06 133 THR A O 1
ATOM 1044 N N . GLY A 1 134 ? 6.008 32.594 22.812 1 89.31 134 GLY A N 1
ATOM 1045 C CA . GLY A 1 134 ? 4.609 32.938 23.031 1 89.31 134 GLY A CA 1
ATOM 1046 C C . GLY A 1 134 ? 3.777 31.766 23.516 1 89.31 134 GLY A C 1
ATOM 1047 O O . GLY A 1 134 ? 4.23 30.625 23.484 1 89.31 134 GLY A O 1
ATOM 1048 N N . PRO A 1 135 ? 2.602 32.094 24.062 1 90.75 135 PRO A N 1
ATOM 1049 C CA . PRO A 1 135 ? 1.746 31.047 24.625 1 90.75 135 PRO A CA 1
ATOM 1050 C C . PRO A 1 135 ? 1.438 29.938 23.625 1 90.75 135 PRO A C 1
ATOM 1052 O O . PRO A 1 135 ? 1.39 28.766 24 1 90.75 135 PRO A O 1
ATOM 1055 N N . LEU A 1 136 ? 1.255 30.297 22.391 1 92.5 136 LEU A N 1
ATOM 1056 C CA . LEU A 1 136 ? 0.947 29.297 21.375 1 92.5 136 LEU A CA 1
ATOM 1057 C C . LEU A 1 136 ? 2.195 28.516 20.984 1 92.5 136 LEU A C 1
ATOM 1059 O O . LEU A 1 136 ? 2.131 27.297 20.781 1 92.5 136 LEU A O 1
ATOM 1063 N N . GLU A 1 137 ? 3.332 29.219 20.891 1 91.94 137 GLU A N 1
ATOM 1064 C CA . GLU A 1 137 ? 4.566 28.562 20.453 1 91.94 137 GLU A CA 1
ATOM 1065 C C . GLU A 1 137 ? 5.066 27.562 21.484 1 91.94 137 GLU A C 1
ATOM 1067 O O . GLU A 1 137 ? 5.898 26.719 21.188 1 91.94 137 GLU A O 1
ATOM 1072 N N . ARG A 1 138 ? 4.52 27.609 22.703 1 93.06 138 ARG A N 1
ATOM 1073 C CA . ARG A 1 138 ? 4.922 26.688 23.75 1 93.06 138 ARG A CA 1
ATOM 1074 C C . ARG A 1 138 ? 4.203 25.359 23.625 1 93.06 138 ARG A C 1
ATOM 1076 O O . ARG A 1 138 ? 4.605 24.359 24.234 1 93.06 138 ARG A O 1
ATOM 1083 N N . LEU A 1 139 ? 3.119 25.406 22.875 1 96.81 139 LEU A N 1
ATOM 1084 C CA . LEU A 1 139 ? 2.402 24.156 22.609 1 96.81 139 LEU A CA 1
ATOM 1085 C C . LEU A 1 139 ? 3.053 23.391 21.469 1 96.81 139 LEU A C 1
ATOM 1087 O O . LEU A 1 139 ? 3.533 23.984 20.5 1 96.81 139 LEU A O 1
ATOM 1091 N N . SER A 1 140 ? 3.08 22.094 21.625 1 97.88 140 SER A N 1
ATOM 1092 C CA . SER A 1 140 ? 3.65 21.25 20.578 1 97.88 140 SER A CA 1
ATOM 1093 C C . SER A 1 140 ? 2.889 21.406 19.266 1 97.88 140 SER A C 1
ATOM 1095 O O . SER A 1 140 ? 1.658 21.484 19.266 1 97.88 140 SER A O 1
ATOM 1097 N N . CYS A 1 141 ? 3.613 21.469 18.125 1 98.44 141 CYS A N 1
ATOM 1098 C CA . CYS A 1 141 ? 2.988 21.438 16.812 1 98.44 141 CYS A CA 1
ATOM 1099 C C . CYS A 1 141 ? 3.244 20.109 16.125 1 98.44 141 CYS A C 1
ATOM 1101 O O . CYS A 1 141 ? 3.084 19.984 14.906 1 98.44 141 CYS A O 1
ATOM 1103 N N . ARG A 1 142 ? 3.758 19.062 16.875 1 98.75 142 ARG A N 1
ATOM 1104 C CA . ARG A 1 142 ? 3.893 17.719 16.312 1 98.75 142 ARG A CA 1
ATOM 1105 C C . ARG A 1 142 ? 2.529 17.062 16.172 1 98.75 142 ARG A C 1
ATOM 1107 O O . ARG A 1 142 ? 1.798 16.891 17.141 1 98.75 142 ARG A O 1
ATOM 1114 N N . PRO A 1 143 ? 2.16 16.703 14.93 1 98.88 143 PRO A N 1
ATOM 1115 C CA . PRO A 1 143 ? 0.92 15.938 14.797 1 98.88 143 PRO A CA 1
ATOM 1116 C C . PRO A 1 143 ? 0.962 14.617 15.555 1 98.88 143 PRO A C 1
ATOM 1118 O O . PRO A 1 143 ? 2.045 14.086 15.812 1 98.88 143 PRO A O 1
ATOM 1121 N N . ASP A 1 144 ? -0.164 14.125 15.93 1 98.88 144 ASP A N 1
ATOM 1122 C CA . ASP A 1 144 ? -0.247 12.812 16.562 1 98.88 144 ASP A CA 1
ATOM 1123 C C . ASP A 1 144 ? -0.438 11.711 15.523 1 98.88 144 ASP A C 1
ATOM 1125 O O . ASP A 1 144 ? -0.357 10.523 15.852 1 98.88 144 ASP A O 1
ATOM 1129 N N . GLY A 1 145 ? -0.692 12.008 14.297 1 98.88 145 GLY A N 1
ATOM 1130 C CA . GLY A 1 145 ? -0.813 11.164 13.125 1 98.88 145 GLY A CA 1
ATOM 1131 C C . GLY A 1 145 ? -0.76 11.945 11.82 1 98.88 145 GLY A C 1
ATOM 1132 O O . GLY A 1 145 ? -1.139 13.117 11.773 1 98.88 145 GLY A O 1
ATOM 1133 N N . LEU A 1 146 ? -0.26 11.336 10.812 1 98.94 146 LEU A N 1
ATOM 1134 C CA . LEU A 1 146 ? -0.238 11.914 9.469 1 98.94 146 LEU A CA 1
ATOM 1135 C C . LEU A 1 146 ? -1.125 11.117 8.523 1 98.94 146 LEU A C 1
ATOM 1137 O O . LEU A 1 146 ? -1.132 9.883 8.555 1 98.94 146 LEU A O 1
ATOM 1141 N N . ILE A 1 147 ? -1.938 11.805 7.797 1 99 147 ILE A N 1
ATOM 1142 C CA . ILE A 1 147 ? -2.717 11.242 6.695 1 99 147 ILE A CA 1
ATOM 1143 C C . ILE A 1 147 ? -2.305 11.906 5.383 1 99 147 ILE A C 1
ATOM 1145 O O . ILE A 1 147 ? -2.658 13.055 5.125 1 99 147 ILE A O 1
ATOM 1149 N N . LEU A 1 148 ? -1.546 11.18 4.566 1 99 148 LEU A N 1
ATOM 1150 C CA . LEU A 1 148 ? -0.93 11.742 3.367 1 99 148 LEU A CA 1
ATOM 1151 C C . LEU A 1 148 ? -1.584 11.18 2.109 1 99 148 LEU A C 1
ATOM 1153 O O . LEU A 1 148 ? -1.417 10 1.793 1 99 148 LEU A O 1
ATOM 1157 N N . CYS A 1 149 ? -2.27 12 1.406 1 98.94 149 CYS A N 1
ATOM 1158 C CA . CYS A 1 149 ? -3.047 11.609 0.235 1 98.94 149 CYS A CA 1
ATOM 1159 C C . CYS A 1 149 ? -2.342 12.023 -1.051 1 98.94 149 CYS A C 1
ATOM 1161 O O . CYS A 1 149 ? -2.281 13.211 -1.375 1 98.94 149 CYS A O 1
ATOM 1163 N N . TYR A 1 150 ? -1.803 11.055 -1.8 1 98.88 150 TYR A N 1
ATOM 1164 C CA . TYR A 1 150 ? -0.981 11.273 -2.986 1 98.88 150 TYR A CA 1
ATOM 1165 C C . TYR A 1 150 ? -0.062 12.477 -2.803 1 98.88 150 TYR A C 1
ATOM 1167 O O . TYR A 1 150 ? -0.057 13.391 -3.629 1 98.88 150 TYR A O 1
ATOM 1175 N N . PRO A 1 151 ? 0.758 12.383 -1.74 1 98.94 151 PRO A N 1
ATOM 1176 C CA . PRO A 1 151 ? 1.53 13.555 -1.321 1 98.94 151 PRO A CA 1
ATOM 1177 C C . PRO A 1 151 ? 2.717 13.844 -2.24 1 98.94 151 PRO A C 1
ATOM 1179 O O . PRO A 1 151 ? 3.328 12.906 -2.77 1 98.94 151 PRO A O 1
ATOM 1182 N N . VAL A 1 152 ? 2.988 15.102 -2.398 1 98.94 152 VAL A N 1
ATOM 1183 C CA . VAL A 1 152 ? 4.336 15.508 -2.781 1 98.94 152 VAL A CA 1
ATOM 1184 C C . VAL A 1 152 ? 5.305 15.242 -1.632 1 98.94 152 VAL A C 1
ATOM 1186 O O . VAL A 1 152 ? 4.988 15.523 -0.472 1 98.94 152 VAL A O 1
ATOM 1189 N N . ILE A 1 153 ? 6.48 14.641 -1.952 1 98.94 153 ILE A N 1
ATOM 1190 C CA . ILE A 1 153 ? 7.398 14.312 -0.869 1 98.94 153 ILE A CA 1
ATOM 1191 C C . ILE A 1 153 ? 8.812 14.758 -1.241 1 98.94 153 ILE A C 1
ATOM 1193 O O . ILE A 1 153 ? 9.484 15.43 -0.458 1 98.94 153 ILE A O 1
ATOM 1197 N N . THR A 1 154 ? 9.266 14.438 -2.48 1 98.88 154 THR A N 1
ATOM 1198 C CA . THR A 1 154 ? 10.68 14.57 -2.811 1 98.88 154 THR A CA 1
ATOM 1199 C C . THR A 1 154 ? 10.906 15.688 -3.826 1 98.88 154 THR A C 1
ATOM 1201 O O . THR A 1 154 ? 10.094 15.867 -4.738 1 98.88 154 THR A O 1
ATOM 1204 N N . ALA A 1 155 ? 11.977 16.422 -3.637 1 98.56 155 ALA A N 1
ATOM 1205 C CA . ALA A 1 155 ? 12.414 17.422 -4.609 1 98.56 155 ALA A CA 1
ATOM 1206 C C . ALA A 1 155 ? 13.422 16.812 -5.59 1 98.56 155 ALA A C 1
ATOM 1208 O O . ALA A 1 155 ? 14.047 17.547 -6.371 1 98.56 155 ALA A O 1
ATOM 1209 N N . GLY A 1 156 ? 13.633 15.5 -5.496 1 97.75 156 GLY A N 1
ATOM 1210 C CA . GLY A 1 156 ? 14.586 14.797 -6.332 1 97.75 156 GLY A CA 1
ATOM 1211 C C . GLY A 1 156 ? 14.016 14.391 -7.676 1 97.75 156 GLY A C 1
ATOM 1212 O O . GLY A 1 156 ? 13.32 15.172 -8.32 1 97.75 156 GLY A O 1
ATOM 1213 N N . GLU A 1 157 ? 14.305 13.203 -8.156 1 97 157 GLU A N 1
ATOM 1214 C CA . GLU A 1 157 ? 13.969 12.672 -9.477 1 97 157 GLU A CA 1
ATOM 1215 C C . GLU A 1 157 ? 12.453 12.656 -9.695 1 97 157 GLU A C 1
ATOM 1217 O O . GLU A 1 157 ? 11.984 12.914 -10.7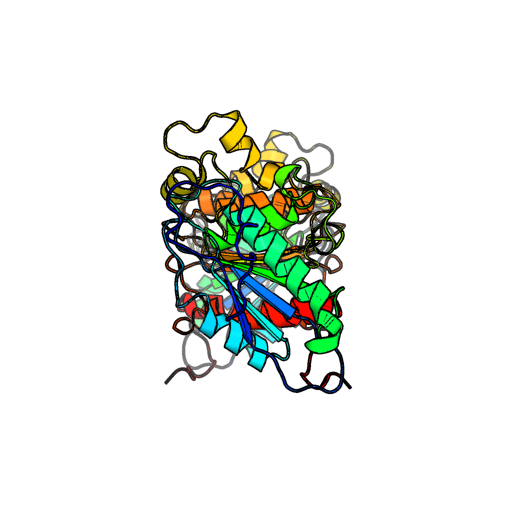97 1 97 157 GLU A O 1
ATOM 1222 N N . PHE A 1 158 ? 11.711 12.438 -8.68 1 98.38 158 PHE A N 1
ATOM 1223 C CA . PHE A 1 158 ? 10.281 12.211 -8.805 1 98.38 158 PHE A CA 1
ATOM 1224 C C . PHE A 1 158 ? 9.5 13.414 -8.297 1 98.38 158 PHE A C 1
ATOM 1226 O O . PHE A 1 158 ? 8.375 13.273 -7.809 1 98.38 158 PHE A O 1
ATOM 1233 N N . ARG A 1 159 ? 10.141 14.602 -8.406 1 98.31 159 ARG A N 1
ATOM 1234 C CA . ARG A 1 159 ? 9.562 15.82 -7.852 1 98.31 159 ARG A CA 1
ATOM 1235 C C . ARG A 1 159 ? 8.359 16.281 -8.672 1 98.31 159 ARG A C 1
ATOM 1237 O O . ARG A 1 159 ? 8.297 16.047 -9.883 1 98.31 159 ARG A O 1
ATOM 1244 N N . HIS A 1 160 ? 7.395 16.766 -7.988 1 98.5 160 HIS A N 1
ATOM 1245 C CA . HIS A 1 160 ? 6.449 17.656 -8.648 1 98.5 160 HIS A CA 1
ATOM 1246 C C . HIS A 1 160 ? 7.023 19.062 -8.789 1 98.5 160 HIS A C 1
ATOM 1248 O O . HIS A 1 160 ? 6.918 19.875 -7.867 1 98.5 160 HIS A O 1
ATOM 1254 N N . ALA A 1 161 ? 7.48 19.422 -9.914 1 97.56 161 ALA A N 1
ATOM 1255 C CA . ALA A 1 161 ? 8.297 20.609 -10.125 1 97.56 161 ALA A CA 1
ATOM 1256 C C . ALA A 1 161 ? 7.523 21.875 -9.75 1 97.56 161 ALA A C 1
ATOM 1258 O O . ALA A 1 161 ? 8.062 22.766 -9.094 1 97.56 161 ALA A O 1
ATOM 1259 N N . GLY A 1 162 ? 6.27 21.922 -10.188 1 98.06 162 GLY A N 1
ATOM 1260 C CA . GLY A 1 162 ? 5.465 23.094 -9.922 1 98.06 162 GLY A CA 1
ATOM 1261 C C . GLY A 1 162 ? 5.316 23.406 -8.445 1 98.06 162 GLY A C 1
ATOM 1262 O O . GLY A 1 162 ? 5.426 24.562 -8.031 1 98.06 162 GLY A O 1
ATOM 1263 N N . SER A 1 163 ? 5.109 22.406 -7.609 1 98.69 163 SER A N 1
ATOM 1264 C CA . SER A 1 163 ? 4.969 22.594 -6.172 1 98.69 163 SER A CA 1
ATOM 1265 C C . SER A 1 163 ? 6.246 23.156 -5.562 1 98.69 163 SER A C 1
ATOM 1267 O O . SER A 1 163 ? 6.199 24.078 -4.746 1 98.69 163 SER A O 1
ATOM 1269 N N . PHE A 1 164 ? 7.391 22.641 -5.965 1 98.62 164 PHE A N 1
ATOM 1270 C CA . PHE A 1 164 ? 8.648 23.078 -5.363 1 98.62 164 PHE A CA 1
ATOM 1271 C C . PHE A 1 164 ? 9.039 24.453 -5.867 1 98.62 164 PHE A C 1
ATOM 1273 O O . PHE A 1 164 ? 9.633 25.25 -5.133 1 98.62 164 PHE A O 1
ATOM 1280 N N . GLU A 1 165 ? 8.695 24.766 -7.09 1 98.31 165 GLU A N 1
ATOM 1281 C CA . GLU A 1 165 ? 8.914 26.125 -7.586 1 98.31 165 GLU A CA 1
ATOM 1282 C C . GLU A 1 165 ? 8.086 27.141 -6.805 1 98.31 165 GLU A C 1
ATOM 1284 O O . GLU A 1 165 ? 8.578 28.219 -6.465 1 98.31 165 GLU A O 1
ATOM 1289 N N . ASN A 1 166 ? 6.859 26.781 -6.566 1 98.38 166 ASN A N 1
ATOM 1290 C CA . ASN A 1 166 ? 5.984 27.672 -5.816 1 98.38 166 ASN A CA 1
ATOM 1291 C C . ASN A 1 166 ? 6.422 27.797 -4.359 1 98.38 166 ASN A C 1
ATOM 1293 O O . ASN A 1 166 ? 6.301 28.859 -3.76 1 98.38 166 ASN A O 1
ATOM 1297 N N . LEU A 1 167 ? 6.965 26.703 -3.775 1 98.31 167 LEU A N 1
ATOM 1298 C CA . LEU A 1 167 ? 7.305 26.656 -2.357 1 98.31 167 LEU A CA 1
ATOM 1299 C C . LEU A 1 167 ? 8.656 27.312 -2.096 1 98.31 167 LEU A C 1
ATOM 1301 O O . LEU A 1 167 ? 8.852 27.953 -1.064 1 98.31 167 LEU A O 1
ATOM 1305 N N . LEU A 1 168 ? 9.617 27.188 -3.068 1 98.12 168 LEU A N 1
ATOM 1306 C CA . LEU A 1 168 ? 10.992 27.578 -2.789 1 98.12 168 LEU A CA 1
ATOM 1307 C C . LEU A 1 168 ? 11.445 28.703 -3.723 1 98.12 168 LEU A C 1
ATOM 1309 O O . LEU A 1 168 ? 12.414 29.406 -3.434 1 98.12 168 LEU A O 1
ATOM 1313 N N . GLY A 1 169 ? 10.758 28.812 -4.875 1 96.44 169 GLY A N 1
ATOM 1314 C CA . GLY A 1 169 ? 11.195 29.766 -5.891 1 96.44 169 GLY A CA 1
ATOM 1315 C C . GLY A 1 169 ? 12.133 29.156 -6.91 1 96.44 169 GLY A C 1
ATOM 1316 O O . GLY A 1 169 ? 12.617 28.031 -6.727 1 96.44 169 GLY A O 1
ATOM 1317 N N . PRO A 1 170 ? 12.344 29.781 -8 1 93.12 170 PRO A N 1
ATOM 1318 C CA . PRO A 1 170 ? 13.125 29.25 -9.109 1 93.12 170 PRO A CA 1
ATOM 1319 C C . PRO A 1 170 ? 14.617 29.141 -8.781 1 93.12 170 PRO A C 1
ATOM 1321 O O . PRO A 1 170 ? 15.336 28.375 -9.422 1 93.12 170 PRO A O 1
ATOM 1324 N N . ASP A 1 171 ? 15.102 29.844 -7.762 1 94 171 ASP A N 1
ATOM 1325 C CA . ASP A 1 171 ? 16.531 29.875 -7.449 1 94 171 ASP A CA 1
ATOM 1326 C C . ASP A 1 171 ? 16.844 29.016 -6.23 1 94 171 ASP A C 1
ATOM 1328 O O . ASP A 1 171 ? 17.844 29.234 -5.551 1 94 171 ASP A O 1
ATOM 1332 N N . ALA A 1 172 ? 15.906 28.109 -5.945 1 96.56 172 ALA A N 1
ATOM 1333 C CA . ALA A 1 172 ? 16.109 27.266 -4.77 1 96.56 172 ALA A CA 1
ATOM 1334 C C . ALA A 1 172 ? 17.453 26.547 -4.832 1 96.56 172 ALA A C 1
ATOM 1336 O O . ALA A 1 172 ? 17.844 26.047 -5.883 1 96.56 172 ALA A O 1
ATOM 1337 N N . THR A 1 173 ? 18.219 26.5 -3.729 1 97.44 173 THR A N 1
ATOM 1338 C CA . THR A 1 173 ? 19.5 25.812 -3.645 1 97.44 173 THR A CA 1
ATOM 1339 C C . THR A 1 173 ? 19.312 24.312 -3.447 1 97.44 173 THR A C 1
ATOM 1341 O O . THR A 1 173 ? 18.234 23.875 -3.021 1 97.44 173 THR A O 1
ATOM 1344 N N . PRO A 1 174 ? 20.328 23.578 -3.752 1 97.06 174 PRO A N 1
ATOM 1345 C CA . PRO A 1 174 ? 20.25 22.141 -3.475 1 97.06 174 PRO A CA 1
ATOM 1346 C C . PRO A 1 174 ? 19.969 21.828 -2.004 1 97.06 174 PRO A C 1
ATOM 1348 O O . PRO A 1 174 ? 19.25 20.891 -1.693 1 97.06 174 PRO A O 1
ATOM 1351 N N . ALA A 1 175 ? 20.5 22.672 -1.154 1 97.69 175 ALA A N 1
ATOM 1352 C CA . ALA A 1 175 ? 20.297 22.453 0.277 1 97.69 175 ALA A CA 1
ATOM 1353 C C . ALA A 1 175 ? 18.844 22.672 0.66 1 97.69 175 ALA A C 1
ATOM 1355 O O . ALA A 1 175 ? 18.297 21.953 1.492 1 97.69 175 ALA A O 1
ATOM 1356 N N . GLN A 1 176 ? 18.234 23.656 0.07 1 97.62 176 GLN A N 1
ATOM 1357 C CA . GLN A 1 176 ? 16.812 23.938 0.329 1 97.62 176 GLN A CA 1
ATOM 1358 C C . GLN A 1 176 ? 15.938 22.797 -0.193 1 97.62 176 GLN A C 1
ATOM 1360 O O . GLN A 1 176 ? 14.984 22.391 0.475 1 97.62 176 GLN A O 1
ATOM 1365 N N . ARG A 1 177 ? 16.266 22.297 -1.365 1 98.19 177 ARG A N 1
ATOM 1366 C CA . ARG A 1 177 ? 15.531 21.188 -1.948 1 98.19 177 ARG A CA 1
ATOM 1367 C C . ARG A 1 177 ? 15.672 19.922 -1.088 1 98.19 177 ARG A C 1
ATOM 1369 O O . ARG A 1 177 ? 14.688 19.219 -0.857 1 98.19 177 ARG A O 1
ATOM 1376 N N . LEU A 1 178 ? 16.859 19.734 -0.617 1 98 178 LEU A N 1
ATOM 1377 C CA . LEU A 1 178 ? 17.109 18.578 0.239 1 98 178 LEU A CA 1
ATOM 1378 C C . LEU A 1 178 ? 16.344 18.703 1.554 1 98 178 LEU A C 1
ATOM 1380 O O . LEU A 1 178 ? 15.789 17.719 2.055 1 98 178 LEU A O 1
ATOM 1384 N N . GLU A 1 179 ? 16.328 19.891 2.105 1 97.94 179 GLU A N 1
ATOM 1385 C CA . GLU A 1 179 ? 15.609 20.141 3.355 1 97.94 179 GLU A CA 1
ATOM 1386 C C . GLU A 1 179 ? 14.133 19.781 3.229 1 97.94 179 GLU A C 1
ATOM 1388 O O . GLU A 1 179 ? 13.523 19.281 4.18 1 97.94 179 GLU A O 1
ATOM 1393 N N . LEU A 1 180 ? 13.609 20 2.023 1 98.69 180 LEU A N 1
ATOM 1394 C CA . LEU A 1 180 ? 12.172 19.812 1.855 1 98.69 180 LEU A CA 1
ATOM 1395 C C . LEU A 1 180 ? 11.867 18.531 1.083 1 98.69 180 LEU A C 1
ATOM 1397 O O . LEU A 1 180 ? 10.758 18.359 0.581 1 98.69 180 LEU A O 1
ATOM 1401 N N . SER A 1 181 ? 12.945 17.703 0.873 1 98.88 181 SER A N 1
ATOM 1402 C CA . SER A 1 181 ? 12.773 16.297 0.524 1 98.88 181 SER A CA 1
ATOM 1403 C C . SER A 1 181 ? 12.508 15.445 1.763 1 98.88 181 SER A C 1
ATOM 1405 O O . SER A 1 181 ? 13.438 15 2.428 1 98.88 181 SER A O 1
ATOM 1407 N N . LEU A 1 182 ? 11.312 15.18 1.964 1 98.94 182 LEU A N 1
ATOM 1408 C CA . LEU A 1 182 ? 10.859 14.828 3.305 1 98.94 182 LEU A CA 1
ATOM 1409 C C . LEU A 1 182 ? 11.188 13.375 3.631 1 98.94 182 LEU A C 1
ATOM 1411 O O . LEU A 1 182 ? 11.281 13.008 4.805 1 98.94 182 LEU A O 1
ATOM 1415 N N . GLU A 1 183 ? 11.383 12.477 2.609 1 98.81 183 GLU A N 1
ATOM 1416 C CA . GLU A 1 183 ? 11.812 11.102 2.852 1 98.81 183 GLU A CA 1
ATOM 1417 C C . GLU A 1 183 ? 13.172 11.062 3.543 1 98.81 183 GLU A C 1
ATOM 1419 O O . GLU A 1 183 ? 13.523 10.07 4.18 1 98.81 183 GLU A O 1
ATOM 1424 N N . THR A 1 184 ? 13.93 12.195 3.438 1 98.81 184 THR A N 1
ATOM 1425 C CA . THR A 1 184 ? 15.266 12.234 4.02 1 98.81 184 THR A CA 1
ATOM 1426 C C . THR A 1 184 ? 15.227 12.812 5.43 1 98.81 184 THR A C 1
ATOM 1428 O O . THR A 1 184 ? 16.25 12.875 6.109 1 98.81 184 THR A O 1
ATOM 1431 N N . ARG A 1 185 ? 14.055 13.211 5.906 1 98.81 185 AR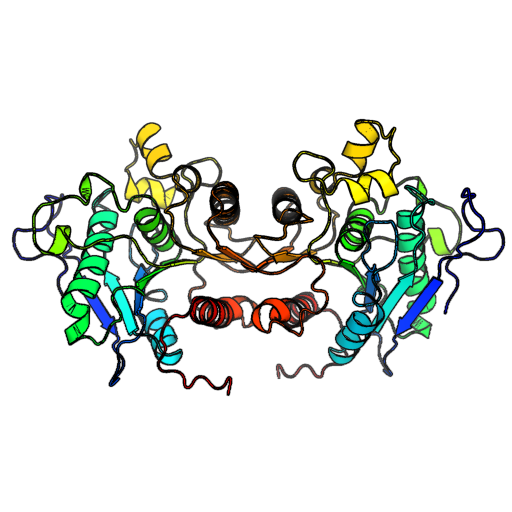G A N 1
ATOM 1432 C CA . ARG A 1 185 ? 13.953 13.922 7.176 1 98.81 185 ARG A CA 1
ATOM 1433 C C . ARG A 1 185 ? 13.172 13.109 8.195 1 98.81 185 ARG A C 1
ATOM 1435 O O . ARG A 1 185 ? 12.977 13.547 9.336 1 98.81 185 ARG A O 1
ATOM 1442 N N . VAL A 1 186 ? 12.719 11.883 7.809 1 98.94 186 VAL A N 1
ATOM 1443 C CA . VAL A 1 186 ? 11.992 11 8.719 1 98.94 186 VAL A CA 1
ATOM 1444 C C . VAL A 1 186 ? 12.891 10.602 9.883 1 98.94 186 VAL A C 1
ATOM 1446 O O . VAL A 1 186 ? 14.094 10.383 9.703 1 98.94 186 VAL A O 1
ATOM 1449 N N . SER A 1 187 ? 12.422 10.57 11.062 1 98.81 187 SER A N 1
ATOM 1450 C CA . SER A 1 187 ? 13.086 10.133 12.281 1 98.81 187 SER A CA 1
ATOM 1451 C C . SER A 1 187 ? 12.164 9.258 13.133 1 98.81 187 SER A C 1
ATOM 1453 O O . SER A 1 187 ? 10.984 9.117 12.82 1 98.81 187 SER A O 1
ATOM 1455 N N . PRO A 1 188 ? 12.664 8.609 14.211 1 98.69 188 PRO A N 1
ATOM 1456 C CA . PRO A 1 188 ? 11.805 7.805 15.078 1 98.69 188 PRO A CA 1
ATOM 1457 C C . PRO A 1 188 ? 10.695 8.617 15.734 1 98.69 188 PRO A C 1
ATOM 1459 O O . PRO A 1 188 ? 9.727 8.055 16.25 1 98.69 188 PRO A O 1
ATOM 1462 N N . GLU A 1 189 ? 10.828 9.977 15.664 1 98.69 189 GLU A N 1
ATOM 1463 C CA . GLU A 1 189 ? 9.836 10.836 16.297 1 98.69 189 GLU A CA 1
ATOM 1464 C C . GLU A 1 189 ? 8.742 11.227 15.305 1 98.69 189 GLU A C 1
ATOM 1466 O O . GLU A 1 189 ? 7.746 11.852 15.688 1 98.69 189 GLU A O 1
ATOM 1471 N N . THR A 1 190 ? 8.953 10.914 13.984 1 98.94 190 THR A N 1
ATOM 1472 C CA . THR A 1 190 ? 7.891 11.141 13.008 1 98.94 190 THR A CA 1
ATOM 1473 C C . THR A 1 190 ? 6.613 10.406 13.414 1 98.94 190 THR A C 1
ATOM 1475 O O . THR A 1 190 ? 6.668 9.258 13.852 1 98.94 190 THR A O 1
ATOM 1478 N N . PRO A 1 191 ? 5.453 11.078 13.312 1 98.88 191 PRO A N 1
ATOM 1479 C CA . PRO A 1 191 ? 4.203 10.453 13.758 1 98.88 191 PRO A CA 1
ATOM 1480 C C . PRO A 1 191 ? 3.832 9.234 12.922 1 98.88 191 PRO A C 1
ATOM 1482 O O . PRO A 1 191 ? 4.238 9.125 11.758 1 98.88 191 PRO A O 1
ATOM 1485 N N . PRO A 1 192 ? 3.033 8.289 13.531 1 98.88 192 PRO A N 1
ATOM 1486 C CA . PRO A 1 192 ? 2.426 7.25 12.695 1 98.88 192 PRO A CA 1
ATOM 1487 C C . PRO A 1 192 ? 1.712 7.82 11.477 1 98.88 192 PRO A C 1
ATOM 1489 O O . PRO A 1 192 ? 1.109 8.891 11.555 1 98.88 192 PRO A O 1
ATOM 1492 N N . THR A 1 193 ? 1.808 7.094 10.367 1 98.94 193 THR A N 1
ATOM 1493 C CA . THR A 1 193 ? 1.424 7.727 9.109 1 98.94 193 THR A CA 1
ATOM 1494 C C . THR A 1 193 ? 0.554 6.789 8.273 1 98.94 193 THR A C 1
ATOM 1496 O O . THR A 1 193 ? 0.846 5.594 8.164 1 98.94 193 THR A O 1
ATOM 1499 N N . PHE A 1 194 ? -0.573 7.289 7.801 1 98.94 194 PHE A N 1
ATOM 1500 C CA . PHE A 1 194 ? -1.405 6.676 6.77 1 98.94 194 PHE A CA 1
ATOM 1501 C C . PHE A 1 194 ? -1.158 7.332 5.418 1 98.94 194 PHE A C 1
ATOM 1503 O O . PHE A 1 194 ? -1.188 8.562 5.301 1 98.94 194 PHE A O 1
ATOM 1510 N N . LEU A 1 195 ? -0.894 6.535 4.375 1 98.94 195 LEU A N 1
ATOM 1511 C CA . LEU A 1 195 ? -0.665 7.035 3.025 1 98.94 195 LEU A CA 1
ATOM 1512 C C . LEU A 1 195 ? -1.58 6.34 2.023 1 98.94 195 LEU A C 1
ATOM 1514 O O . LEU A 1 195 ? -1.804 5.133 2.117 1 98.94 195 LEU A O 1
ATOM 1518 N N . TRP A 1 196 ? -2.031 7.133 1.088 1 98.88 196 TRP A N 1
ATOM 1519 C CA . TRP A 1 196 ? -2.588 6.469 -0.087 1 98.88 196 TRP A CA 1
ATOM 1520 C C . TRP A 1 196 ? -2.234 7.23 -1.36 1 98.88 196 TRP A C 1
ATOM 1522 O O . TRP A 1 196 ? -1.902 8.414 -1.309 1 98.88 196 TRP A O 1
ATOM 1532 N N . HIS A 1 197 ? -2.223 6.539 -2.512 1 98.88 197 HIS A N 1
ATOM 1533 C CA . HIS A 1 197 ? -1.791 7.039 -3.811 1 98.88 197 HIS A CA 1
ATOM 1534 C C . HIS A 1 197 ? -2.365 6.199 -4.945 1 98.88 197 HIS A C 1
ATOM 1536 O O . HIS A 1 197 ? -3.027 5.188 -4.699 1 98.88 197 HIS A O 1
ATOM 1542 N N . THR A 1 198 ? -2.305 6.676 -6.113 1 98.56 198 THR A N 1
ATOM 1543 C CA . THR A 1 198 ? -2.543 5.836 -7.281 1 98.56 198 THR A CA 1
ATOM 1544 C C . THR A 1 198 ? -1.245 5.598 -8.047 1 98.56 198 THR A C 1
ATOM 1546 O O . THR A 1 198 ? -0.42 6.504 -8.18 1 98.56 198 THR A O 1
ATOM 1549 N N . ALA A 1 199 ? -1.053 4.402 -8.539 1 98.31 199 ALA A N 1
ATOM 1550 C CA . ALA A 1 199 ? 0.212 3.969 -9.125 1 98.31 199 ALA A CA 1
ATOM 1551 C C . ALA A 1 199 ? 0.517 4.746 -10.406 1 98.31 199 ALA A C 1
ATOM 1553 O O . ALA A 1 199 ? 1.68 5.031 -10.703 1 98.31 199 ALA A O 1
ATOM 1554 N N . ASP A 1 200 ? -0.508 5.117 -11.109 1 97.25 200 ASP A N 1
ATOM 1555 C CA . ASP A 1 200 ? -0.27 5.746 -12.406 1 97.25 200 ASP A CA 1
ATOM 1556 C C . ASP A 1 200 ? -0.573 7.238 -12.352 1 97.25 200 ASP A C 1
ATOM 1558 O O . ASP A 1 200 ? -0.908 7.844 -13.375 1 97.25 200 ASP A O 1
ATOM 1562 N N . ASP A 1 201 ? -0.554 7.848 -11.109 1 97.94 201 ASP A N 1
ATOM 1563 C CA . ASP A 1 201 ? -0.685 9.297 -10.984 1 97.94 201 ASP A CA 1
ATOM 1564 C C . ASP A 1 201 ? 0.309 10.023 -11.883 1 97.94 201 ASP A C 1
ATOM 1566 O O . ASP A 1 201 ? 1.522 9.898 -11.703 1 97.94 201 ASP A O 1
ATOM 1570 N N . PRO A 1 202 ? -0.161 10.758 -12.891 1 96.44 202 PRO A N 1
ATOM 1571 C CA . PRO A 1 202 ? 0.753 11.367 -13.859 1 96.44 202 PRO A CA 1
ATOM 1572 C C . PRO A 1 202 ? 1.419 12.633 -13.336 1 96.44 202 PRO A C 1
ATOM 1574 O O . PRO A 1 202 ? 2.398 13.109 -13.914 1 96.44 202 PRO A O 1
ATOM 1577 N N . ALA A 1 203 ? 0.868 13.219 -12.297 1 97.88 203 ALA A N 1
ATOM 1578 C CA . ALA A 1 203 ? 1.354 14.508 -11.828 1 97.88 203 ALA A CA 1
ATOM 1579 C C . ALA A 1 203 ? 2.361 14.336 -10.695 1 97.88 203 ALA A C 1
ATOM 1581 O O . ALA A 1 203 ? 3.424 14.961 -10.695 1 97.88 203 ALA A O 1
ATOM 1582 N N . VAL A 1 204 ? 1.996 13.547 -9.703 1 98.81 204 VAL A N 1
ATOM 1583 C CA . VAL A 1 204 ? 2.883 13.203 -8.594 1 98.81 204 VAL A CA 1
ATOM 1584 C C . VAL A 1 204 ? 3.201 11.711 -8.625 1 98.81 204 VAL A C 1
ATOM 1586 O O . VAL A 1 204 ? 2.375 10.891 -8.227 1 98.81 204 VAL A O 1
ATOM 1589 N N . PRO A 1 205 ? 4.383 11.414 -9.086 1 98.69 205 PRO A N 1
ATOM 1590 C CA . PRO A 1 205 ? 4.734 9.992 -9.188 1 98.69 205 PRO A CA 1
ATOM 1591 C C . PRO A 1 205 ? 4.574 9.25 -7.863 1 98.69 205 PRO A C 1
ATOM 1593 O O . PRO A 1 205 ? 4.895 9.789 -6.801 1 98.69 205 PRO A O 1
ATOM 1596 N N . VAL A 1 206 ? 4.066 8.016 -7.898 1 98.81 206 VAL A N 1
ATOM 1597 C CA . VAL A 1 206 ? 3.764 7.199 -6.727 1 98.81 206 VAL A CA 1
ATOM 1598 C C . VAL A 1 206 ? 5.035 6.969 -5.914 1 98.81 206 VAL A C 1
ATOM 1600 O O . VAL A 1 206 ? 4.969 6.703 -4.711 1 98.81 206 VAL A O 1
ATOM 1603 N N . GLU A 1 207 ? 6.223 7.152 -6.512 1 98.69 207 GLU A N 1
ATOM 1604 C CA . GLU A 1 207 ? 7.496 7.051 -5.809 1 98.69 207 GLU A CA 1
ATOM 1605 C C . GLU A 1 207 ? 7.531 7.969 -4.59 1 98.69 207 GLU A C 1
ATOM 1607 O O . GLU A 1 207 ? 8.164 7.648 -3.582 1 98.69 207 GLU A O 1
ATOM 1612 N N . ASN A 1 208 ? 6.812 9.109 -4.664 1 98.88 208 ASN A N 1
ATOM 1613 C CA . ASN A 1 208 ? 6.738 9.984 -3.502 1 98.88 208 ASN A CA 1
ATOM 1614 C C . ASN A 1 208 ? 6.223 9.242 -2.271 1 98.88 208 ASN A C 1
ATOM 1616 O O . ASN A 1 208 ? 6.844 9.289 -1.209 1 98.88 208 ASN A O 1
ATOM 1620 N N . SER A 1 209 ? 5.168 8.516 -2.416 1 98.94 209 SER A N 1
ATOM 1621 C CA . SER A 1 209 ? 4.605 7.754 -1.305 1 98.94 209 SER A CA 1
ATOM 1622 C C . SER A 1 209 ? 5.488 6.566 -0.941 1 98.94 209 SER A C 1
ATOM 1624 O O . SER A 1 209 ? 5.68 6.266 0.24 1 98.94 209 SER A O 1
ATOM 1626 N N . LEU A 1 210 ? 6.043 5.879 -1.924 1 98.81 210 LEU A N 1
ATOM 1627 C CA . LEU A 1 210 ? 6.879 4.711 -1.675 1 98.81 210 LEU A CA 1
ATOM 1628 C C . LEU A 1 210 ? 8.156 5.102 -0.939 1 98.81 210 LEU A C 1
ATOM 1630 O O . LEU A 1 210 ? 8.578 4.414 -0.008 1 98.81 210 LEU A O 1
ATOM 1634 N N . LEU A 1 211 ? 8.766 6.23 -1.309 1 98.75 211 LEU A N 1
ATOM 1635 C CA . LEU A 1 211 ? 9.984 6.707 -0.661 1 98.75 211 LEU A CA 1
ATOM 1636 C C . LEU A 1 211 ? 9.719 7.07 0.796 1 98.75 211 LEU A C 1
ATOM 1638 O O . LEU A 1 211 ? 10.516 6.754 1.677 1 98.75 211 LEU A O 1
ATOM 1642 N N . PHE A 1 212 ? 8.602 7.762 0.999 1 98.94 212 PHE A N 1
ATOM 1643 C CA . PHE A 1 212 ? 8.289 8.141 2.371 1 98.94 212 PHE A CA 1
ATOM 1644 C C . PHE A 1 212 ? 8 6.914 3.223 1 98.94 212 PHE A C 1
ATOM 1646 O O . PHE A 1 212 ? 8.469 6.812 4.359 1 98.94 212 PHE A O 1
ATOM 1653 N N . ALA A 1 213 ? 7.281 5.926 2.697 1 98.88 213 ALA A N 1
ATOM 1654 C CA . ALA A 1 213 ? 6.996 4.68 3.404 1 98.88 213 ALA A CA 1
ATOM 1655 C C . ALA A 1 213 ? 8.281 3.943 3.76 1 98.88 213 ALA A C 1
ATOM 1657 O O . ALA A 1 213 ? 8.43 3.441 4.875 1 98.88 213 ALA A O 1
ATOM 1658 N N . GLN A 1 214 ? 9.188 3.891 2.842 1 98.56 214 GLN A N 1
ATOM 1659 C CA . GLN A 1 214 ? 10.461 3.232 3.084 1 98.56 214 GLN A CA 1
ATOM 1660 C C . GLN A 1 214 ? 11.242 3.93 4.199 1 98.56 214 GLN A C 1
ATOM 1662 O O . GLN A 1 214 ? 11.883 3.271 5.02 1 98.56 214 GLN A O 1
ATOM 1667 N N . ALA A 1 215 ? 11.203 5.273 4.184 1 98.88 215 ALA A N 1
ATOM 1668 C CA . ALA A 1 215 ? 11.867 6.035 5.238 1 98.88 215 ALA A CA 1
ATOM 1669 C C . ALA A 1 215 ? 11.227 5.762 6.598 1 98.88 215 ALA A C 1
ATOM 1671 O O . ALA A 1 215 ? 11.93 5.594 7.598 1 98.88 215 ALA A O 1
ATOM 1672 N N . LEU A 1 216 ? 9.875 5.742 6.621 1 98.94 216 LEU A N 1
ATOM 1673 C CA . LEU A 1 216 ? 9.18 5.402 7.855 1 98.94 216 LEU A CA 1
ATOM 1674 C C . LEU A 1 216 ? 9.602 4.027 8.359 1 98.94 216 LEU A C 1
ATOM 1676 O O . LEU A 1 216 ? 9.883 3.861 9.555 1 98.94 216 LEU A O 1
ATOM 1680 N N . ARG A 1 217 ? 9.672 3.082 7.43 1 98.56 217 ARG A N 1
ATOM 1681 C CA . ARG A 1 217 ? 10.078 1.722 7.777 1 98.56 217 ARG A CA 1
ATOM 1682 C C . ARG A 1 217 ? 11.484 1.7 8.359 1 98.56 217 ARG A C 1
ATOM 1684 O O . ARG A 1 217 ? 11.734 1.049 9.375 1 98.56 217 ARG A O 1
ATOM 1691 N N . ARG A 1 218 ? 12.398 2.381 7.742 1 97.94 218 ARG A N 1
ATOM 1692 C CA . ARG A 1 218 ? 13.797 2.418 8.172 1 97.94 218 ARG A CA 1
ATOM 1693 C C . ARG A 1 218 ? 13.914 2.943 9.594 1 97.94 218 ARG A C 1
ATOM 1695 O O . ARG A 1 218 ? 14.797 2.514 10.344 1 97.94 218 ARG A O 1
ATOM 1702 N N . HIS A 1 219 ? 13.07 3.85 9.961 1 98.62 219 HIS A N 1
ATOM 1703 C CA . HIS A 1 219 ? 13.133 4.473 11.273 1 98.62 219 HIS A CA 1
ATOM 1704 C C . HIS A 1 219 ? 12.148 3.826 12.242 1 98.62 219 HIS A C 1
ATOM 1706 O O . HIS A 1 219 ? 11.93 4.332 13.344 1 98.62 219 HIS A O 1
ATOM 1712 N N . ARG A 1 220 ? 11.477 2.732 11.844 1 97.75 220 ARG A N 1
ATOM 1713 C CA . ARG A 1 220 ? 10.57 1.931 12.656 1 97.75 220 ARG A CA 1
ATOM 1714 C C . ARG A 1 220 ? 9.359 2.748 13.094 1 97.75 220 ARG A C 1
ATOM 1716 O O . ARG A 1 220 ? 8.859 2.578 14.211 1 97.75 220 ARG A O 1
ATOM 1723 N N . VAL A 1 221 ? 8.953 3.736 12.258 1 98.75 221 VAL A N 1
ATOM 1724 C CA . VAL A 1 221 ? 7.707 4.473 12.461 1 98.75 221 VAL A CA 1
ATOM 1725 C C . VAL A 1 221 ? 6.539 3.674 11.898 1 98.75 221 VAL A C 1
ATOM 1727 O O . VAL A 1 221 ? 6.57 3.25 10.734 1 98.75 221 VAL A O 1
ATOM 1730 N N . PRO A 1 222 ? 5.504 3.387 12.688 1 98.25 222 PRO A N 1
ATOM 1731 C CA . PRO A 1 222 ? 4.348 2.664 12.148 1 98.25 222 PRO A CA 1
ATOM 1732 C C . PRO A 1 222 ? 3.686 3.391 10.984 1 98.25 222 PRO A C 1
ATOM 1734 O O . PRO A 1 222 ? 3.561 4.617 11.008 1 98.25 222 PRO A O 1
ATOM 1737 N N . PHE A 1 223 ? 3.332 2.652 9.914 1 98.81 223 PHE A N 1
ATOM 1738 C CA . PHE A 1 223 ? 2.645 3.275 8.789 1 98.81 223 PHE A CA 1
ATOM 1739 C C . PHE A 1 223 ? 1.707 2.285 8.117 1 98.81 223 PHE A C 1
ATOM 1741 O O . PHE A 1 223 ? 1.836 1.073 8.297 1 98.81 223 PHE A O 1
ATOM 1748 N N . GLU A 1 224 ? 0.728 2.787 7.48 1 98.88 224 GLU A N 1
ATOM 1749 C CA . GLU A 1 224 ? -0.192 2.107 6.57 1 98.88 224 GLU A CA 1
ATOM 1750 C C . GLU A 1 224 ? -0.173 2.748 5.184 1 98.88 224 GLU A C 1
ATOM 1752 O O . GLU A 1 224 ? -0.112 3.973 5.062 1 98.88 224 GLU A O 1
ATOM 1757 N N . LEU A 1 225 ? -0.029 1.963 4.156 1 98.94 225 LEU A N 1
ATOM 1758 C CA . LEU A 1 225 ? 0.096 2.451 2.787 1 98.94 225 LEU A CA 1
ATOM 1759 C C . LEU A 1 225 ? -0.872 1.723 1.86 1 98.94 225 LEU A C 1
ATOM 1761 O O . LEU A 1 225 ? -0.93 0.491 1.861 1 98.94 225 LEU A O 1
ATOM 1765 N N . HIS A 1 226 ? -1.635 2.459 1.146 1 98.94 226 HIS A N 1
ATOM 1766 C CA . HIS A 1 226 ? -2.518 1.902 0.126 1 98.94 226 HIS A CA 1
ATOM 1767 C C . HIS A 1 226 ? -2.27 2.553 -1.231 1 98.94 226 HIS A C 1
ATOM 1769 O O . HIS A 1 226 ? -2.5 3.752 -1.4 1 98.94 226 HIS A O 1
ATOM 1775 N N . VAL A 1 227 ? -1.807 1.779 -2.201 1 98.88 227 VAL A N 1
ATOM 1776 C CA . VAL A 1 227 ? -1.606 2.236 -3.572 1 98.88 227 VAL A CA 1
ATOM 1777 C C . VAL A 1 227 ? -2.619 1.562 -4.496 1 98.88 227 VAL A C 1
ATOM 1779 O O . VAL A 1 227 ? -2.627 0.336 -4.625 1 98.88 227 VAL A O 1
ATOM 1782 N N . TYR A 1 228 ? -3.488 2.301 -5.102 1 98.62 228 TYR A N 1
ATOM 1783 C CA . TYR A 1 228 ? -4.441 1.815 -6.094 1 98.62 228 TYR A CA 1
ATOM 1784 C C . TYR A 1 228 ? -3.857 1.894 -7.5 1 98.62 228 TYR A C 1
ATOM 1786 O O . TYR A 1 228 ? -2.996 2.732 -7.773 1 98.62 228 TYR A O 1
ATOM 1794 N N . PRO A 1 229 ? -4.328 1.044 -8.422 1 97.38 229 PRO A N 1
ATOM 1795 C CA . PRO A 1 229 ? -3.646 0.963 -9.711 1 97.38 229 PRO A CA 1
ATOM 1796 C C . PRO A 1 229 ? -3.877 2.199 -10.578 1 97.38 229 PRO A C 1
ATOM 1798 O O . PRO A 1 229 ? -2.959 2.654 -11.266 1 97.38 229 PRO A O 1
ATOM 1801 N N . HIS A 1 230 ? -5.102 2.74 -10.5 1 96.06 230 HIS A N 1
ATOM 1802 C CA . HIS A 1 230 ? -5.457 3.785 -11.453 1 96.06 230 HIS A CA 1
ATOM 1803 C C . HIS A 1 230 ? -6.176 4.941 -10.758 1 96.06 230 HIS A C 1
ATOM 1805 O O . HIS A 1 230 ? -6.934 4.727 -9.812 1 96.06 230 HIS A O 1
ATOM 1811 N N . GLY A 1 231 ? -5.945 6.082 -11.297 1 94.88 231 GLY A N 1
ATOM 1812 C CA . GLY A 1 231 ? -6.652 7.273 -10.852 1 94.88 231 GLY A CA 1
ATOM 1813 C C . GLY A 1 231 ? -5.922 8.562 -11.188 1 94.88 231 GLY A C 1
ATOM 1814 O O . GLY A 1 231 ? -4.691 8.625 -11.102 1 94.88 231 GLY A O 1
ATOM 1815 N N . ARG A 1 232 ? -6.668 9.508 -11.539 1 94.38 232 ARG A N 1
ATOM 1816 C CA . ARG A 1 232 ? -6.07 10.812 -11.82 1 94.38 232 ARG A CA 1
ATOM 1817 C C . ARG A 1 232 ? -5.559 11.477 -10.547 1 94.38 232 ARG A C 1
ATOM 1819 O O . ARG A 1 232 ? -6.004 11.141 -9.445 1 94.38 232 ARG A O 1
ATOM 1826 N N . HIS A 1 233 ? -4.609 12.367 -10.695 1 95.81 233 HIS A N 1
ATOM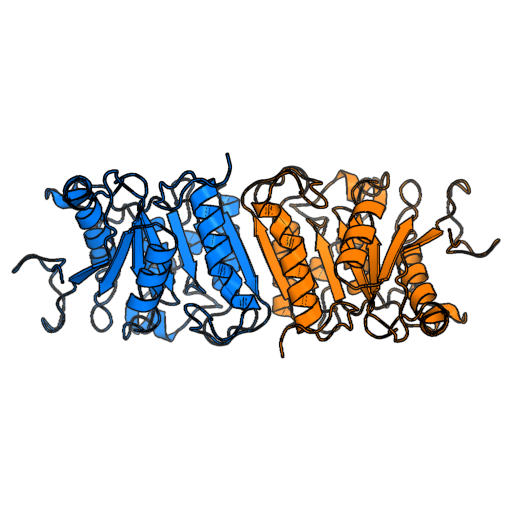 1827 C CA . HIS A 1 233 ? -4.16 13.18 -9.57 1 95.81 233 HIS A CA 1
ATOM 1828 C C . HIS A 1 233 ? -5.277 14.086 -9.055 1 95.81 233 HIS A C 1
ATOM 1830 O O . HIS A 1 233 ? -6.02 14.672 -9.852 1 95.81 233 HIS A O 1
ATOM 1836 N N . GLY A 1 234 ? -5.355 14.203 -7.754 1 95.88 234 GLY A N 1
ATOM 1837 C CA . GLY A 1 234 ? -6.324 15.125 -7.18 1 95.88 234 GLY A CA 1
ATOM 1838 C C . GLY A 1 234 ? -7.695 14.508 -6.984 1 95.88 234 GLY A C 1
ATOM 1839 O O . GLY A 1 234 ? -8.711 15.203 -7.066 1 95.88 234 GLY A O 1
ATOM 1840 N N . LEU A 1 235 ? -7.793 13.273 -6.633 1 96 235 LEU A N 1
ATOM 1841 C CA . LEU A 1 235 ? -9.047 12.539 -6.527 1 96 235 LEU A CA 1
ATOM 1842 C C . LEU A 1 235 ? -9.82 12.953 -5.281 1 96 235 LEU A C 1
ATOM 1844 O O . LEU A 1 235 ? -11.023 12.711 -5.188 1 96 235 LEU A O 1
ATOM 1848 N N . GLY A 1 236 ? -9.133 13.547 -4.301 1 97.75 236 GLY A N 1
ATOM 1849 C CA . GLY A 1 236 ? -9.812 13.891 -3.064 1 97.75 236 GLY A CA 1
ATOM 1850 C C . GLY A 1 236 ? -10.492 12.703 -2.41 1 97.75 236 GLY A C 1
ATOM 1851 O O . GLY A 1 236 ? -9.859 11.68 -2.158 1 97.75 236 GLY A O 1
ATOM 1852 N N . LEU A 1 237 ? -11.797 12.805 -2.281 1 97.75 237 LEU A N 1
ATOM 1853 C CA . LEU A 1 237 ? -12.562 11.719 -1.678 1 97.75 237 LEU A CA 1
ATOM 1854 C C . LEU A 1 237 ? -12.719 10.555 -2.646 1 97.75 237 LEU A C 1
ATOM 1856 O O . LEU A 1 237 ? -13.047 9.438 -2.236 1 97.75 237 LEU A O 1
ATOM 1860 N N . ALA A 1 238 ? -12.516 10.781 -3.893 1 97.31 238 ALA A N 1
ATOM 1861 C CA . ALA A 1 238 ? -12.586 9.781 -4.949 1 97.31 238 ALA A CA 1
ATOM 1862 C C . ALA A 1 238 ? -13.969 9.141 -5.008 1 97.31 238 ALA A C 1
ATOM 1864 O O . ALA A 1 238 ? -14.094 7.945 -5.277 1 97.31 238 ALA A O 1
ATOM 1865 N N . ASP A 1 239 ? -15.008 9.891 -4.824 1 94.88 239 ASP A N 1
ATOM 1866 C CA . ASP A 1 239 ? -16.375 9.367 -4.766 1 94.88 239 ASP A CA 1
ATOM 1867 C C . ASP A 1 239 ? -16.75 8.703 -6.086 1 94.88 239 ASP A C 1
ATOM 1869 O O . ASP A 1 239 ? -17.609 7.816 -6.109 1 94.88 239 ASP A O 1
ATOM 1873 N N . GLU A 1 240 ? -16.156 9.07 -7.152 1 94.56 240 GLU A N 1
ATOM 1874 C CA . GLU A 1 240 ? -16.5 8.555 -8.477 1 94.56 240 GLU A CA 1
ATOM 1875 C C . GLU A 1 240 ? -15.883 7.18 -8.711 1 94.56 240 GLU A C 1
ATOM 1877 O O . GLU A 1 240 ? -16.219 6.5 -9.68 1 94.56 240 GLU A O 1
ATOM 1882 N N . ASP A 1 241 ? -15.031 6.758 -7.918 1 94.94 241 ASP A N 1
ATOM 1883 C CA . ASP A 1 241 ? -14.359 5.465 -8 1 94.94 241 ASP A CA 1
ATOM 1884 C C . ASP A 1 241 ? -14.438 4.719 -6.672 1 94.94 241 ASP A C 1
ATOM 1886 O O . ASP A 1 241 ? -13.547 4.855 -5.828 1 94.94 241 ASP A O 1
ATOM 1890 N N . PRO A 1 242 ? -15.367 3.846 -6.535 1 94.12 242 PRO A N 1
ATOM 1891 C CA . PRO A 1 242 ? -15.594 3.17 -5.254 1 94.12 242 PRO A CA 1
ATOM 1892 C C . PRO A 1 242 ? -14.367 2.387 -4.781 1 94.12 242 PRO A C 1
ATOM 1894 O O . PRO A 1 242 ? -14.172 2.215 -3.574 1 94.12 242 PRO A O 1
ATOM 1897 N N . HIS A 1 243 ? -13.625 1.939 -5.73 1 95.81 243 HIS A N 1
ATOM 1898 C CA . HIS A 1 243 ? -12.422 1.213 -5.352 1 95.81 243 HIS A CA 1
ATOM 1899 C C . HIS A 1 243 ? -11.422 2.131 -4.66 1 95.81 243 HIS A C 1
ATOM 1901 O O . HIS A 1 243 ? -10.969 1.839 -3.551 1 95.81 243 HIS A O 1
ATOM 1907 N N . VAL A 1 244 ? -11.109 3.262 -5.234 1 97.5 244 VAL A N 1
ATOM 1908 C CA . VAL A 1 244 ? -10.172 4.223 -4.66 1 97.5 244 VAL A CA 1
ATOM 1909 C C . VAL A 1 244 ? -10.789 4.863 -3.42 1 97.5 244 VAL A C 1
ATOM 1911 O O . VAL A 1 244 ? -10.094 5.133 -2.439 1 97.5 244 VAL A O 1
ATOM 1914 N N . ALA A 1 245 ? -12.125 5.031 -3.42 1 97.69 245 ALA A N 1
ATOM 1915 C CA . ALA A 1 245 ? -12.828 5.672 -2.312 1 97.69 245 ALA A CA 1
ATOM 1916 C C . ALA A 1 245 ? -12.672 4.867 -1.024 1 97.69 245 ALA A C 1
ATOM 1918 O O . ALA A 1 245 ? -12.93 5.375 0.068 1 97.69 245 ALA A O 1
ATOM 1919 N N . SER A 1 246 ? -12.203 3.641 -1.111 1 97.12 246 SER A N 1
ATOM 1920 C CA . SER A 1 246 ? -12.047 2.789 0.063 1 97.12 246 SER A CA 1
ATOM 1921 C C . SER A 1 246 ? -10.922 3.295 0.96 1 97.12 246 SER A C 1
ATOM 1923 O O . SER A 1 246 ? -10.789 2.854 2.104 1 97.12 246 SER A O 1
ATOM 1925 N N . TRP A 1 247 ? -10.125 4.301 0.478 1 98.44 247 TRP A N 1
ATOM 1926 C CA . TRP A 1 247 ? -9.039 4.805 1.312 1 98.44 247 TRP A CA 1
ATOM 1927 C C . TRP A 1 247 ? -9.578 5.406 2.604 1 98.44 247 TRP A C 1
ATOM 1929 O O . TRP A 1 247 ? -8.945 5.309 3.656 1 98.44 247 TRP A O 1
ATOM 1939 N N . LEU A 1 248 ? -10.734 6.043 2.529 1 98.38 248 LEU A N 1
ATOM 1940 C CA . LEU A 1 248 ? -11.227 6.781 3.688 1 98.38 248 LEU A CA 1
ATOM 1941 C C . LEU A 1 248 ? -11.734 5.824 4.766 1 98.38 248 LEU A C 1
ATOM 1943 O O . LEU A 1 248 ? -11.383 5.969 5.938 1 98.38 248 LEU A O 1
ATOM 1947 N N . PRO A 1 249 ? -12.57 4.777 4.449 1 97.31 249 PRO A N 1
ATOM 1948 C CA . PRO A 1 249 ? -12.891 3.779 5.469 1 97.31 249 PRO A CA 1
ATOM 1949 C C . PRO A 1 249 ? -11.648 3.1 6.043 1 97.31 249 PRO A C 1
ATOM 1951 O O . PRO A 1 249 ? -11.609 2.768 7.23 1 97.31 249 PRO A O 1
ATOM 1954 N N . LEU A 1 250 ? -10.664 2.84 5.242 1 98.31 250 LEU A N 1
ATOM 1955 C CA . LEU A 1 250 ? -9.414 2.258 5.723 1 98.31 250 LEU A CA 1
ATOM 1956 C C . LEU A 1 250 ? -8.695 3.215 6.672 1 98.31 250 LEU A C 1
ATOM 1958 O O . LEU A 1 250 ? -8.172 2.795 7.703 1 98.31 250 LEU A O 1
ATOM 1962 N N . CYS A 1 251 ? -8.672 4.488 6.316 1 98.75 251 CYS A N 1
ATOM 1963 C CA . CYS A 1 251 ? -8.086 5.508 7.18 1 98.75 251 CYS A CA 1
ATOM 1964 C C . CYS A 1 251 ? -8.812 5.57 8.516 1 98.75 251 CYS A C 1
ATOM 1966 O O . CYS A 1 251 ? -8.18 5.664 9.57 1 98.75 251 CYS A O 1
ATOM 1968 N N . ALA A 1 252 ? -10.133 5.516 8.445 1 98.25 252 ALA A N 1
ATOM 1969 C CA . ALA A 1 252 ? -10.93 5.543 9.672 1 98.25 252 ALA A CA 1
ATOM 1970 C C . ALA A 1 252 ? -10.609 4.34 10.555 1 98.25 252 ALA A C 1
ATOM 1972 O O . ALA A 1 252 ? -10.453 4.48 11.773 1 98.25 252 ALA A O 1
ATOM 1973 N N . ALA A 1 253 ? -10.539 3.168 9.969 1 97.31 253 ALA A N 1
ATOM 1974 C CA . ALA A 1 253 ? -10.18 1.968 10.719 1 97.31 253 ALA A CA 1
ATOM 1975 C C . ALA A 1 253 ? -8.789 2.107 11.336 1 97.31 253 ALA A C 1
ATOM 1977 O O . ALA A 1 253 ? -8.562 1.669 12.469 1 97.31 253 ALA A O 1
ATOM 1978 N N . TRP A 1 254 ? -7.887 2.666 10.609 1 98.19 254 TRP A N 1
ATOM 1979 C CA . TRP A 1 254 ? -6.531 2.92 11.086 1 98.19 254 TRP A CA 1
ATOM 1980 C C . TRP A 1 254 ? -6.547 3.826 12.312 1 98.19 254 TRP A C 1
ATOM 1982 O O . TRP A 1 254 ? -5.945 3.504 13.336 1 98.19 254 TRP A O 1
ATOM 1992 N N . LEU A 1 255 ? -7.27 4.965 12.211 1 98.06 255 LEU A N 1
ATOM 1993 C CA . LEU A 1 255 ? -7.387 5.879 13.336 1 98.06 255 LEU A CA 1
ATOM 1994 C C . LEU A 1 255 ? -7.977 5.172 14.555 1 98.06 255 LEU A C 1
ATOM 1996 O O . LEU A 1 255 ? -7.492 5.348 15.672 1 98.06 255 LEU A O 1
ATOM 2000 N N . ARG A 1 256 ? -8.969 4.367 14.336 1 96.38 256 ARG A N 1
ATOM 2001 C CA . ARG A 1 256 ? -9.578 3.617 15.43 1 96.38 256 ARG A CA 1
ATOM 2002 C C . ARG A 1 256 ? -8.586 2.648 16.047 1 96.38 256 ARG A C 1
ATOM 2004 O O . ARG A 1 256 ? -8.547 2.49 17.281 1 96.38 256 ARG A O 1
ATOM 2011 N N . SER A 1 257 ? -7.828 2.029 15.18 1 94.25 257 SER A N 1
ATOM 2012 C CA . SER A 1 257 ? -6.852 1.059 15.664 1 94.25 257 SER A CA 1
ATOM 2013 C C . SER A 1 257 ? -5.793 1.728 16.531 1 94.25 257 SER A C 1
ATOM 2015 O O . SER A 1 257 ? -5.184 1.079 17.391 1 94.25 257 SER A O 1
ATOM 2017 N N . LEU A 1 258 ? -5.559 3.018 16.344 1 94.88 258 LEU A N 1
ATOM 2018 C CA . LEU A 1 258 ? -4.594 3.781 17.125 1 94.88 258 LEU A CA 1
ATOM 2019 C C . LEU A 1 258 ? -5.238 4.312 18.406 1 94.88 258 LEU A C 1
ATOM 2021 O O . LEU A 1 258 ? -4.566 4.941 19.234 1 94.88 258 LEU A O 1
ATOM 2025 N N . GLY A 1 259 ? -6.535 4.102 18.562 1 93.75 259 GLY A N 1
ATOM 2026 C CA . GLY A 1 259 ? -7.223 4.496 19.781 1 93.75 259 GLY A CA 1
ATOM 2027 C C . GLY A 1 259 ? -7.742 5.922 19.734 1 93.75 259 GLY A C 1
ATOM 2028 O O . GLY A 1 259 ? -7.945 6.543 20.781 1 93.75 259 GLY A O 1
ATOM 2029 N N . TRP A 1 260 ? -7.941 6.469 18.516 1 95.88 260 TRP A N 1
ATOM 2030 C CA . TRP A 1 260 ? -8.477 7.82 18.406 1 95.88 260 TRP A CA 1
ATOM 2031 C C . TRP A 1 260 ? -9.93 7.875 18.875 1 95.88 260 TRP A C 1
ATOM 2033 O O . TRP A 1 260 ? -10.781 7.145 18.359 1 95.88 260 TRP A O 1
ATOM 2043 N N . PRO A 1 261 ? -10.219 8.758 19.828 1 96.88 261 PRO A N 1
ATOM 2044 C CA . PRO A 1 261 ? -11.602 8.844 20.281 1 96.88 261 PRO A CA 1
ATOM 2045 C C . PRO A 1 261 ? -12.555 9.328 19.203 1 96.88 261 PRO A C 1
ATOM 2047 O O . PRO A 1 261 ? -12.234 10.266 18.469 1 96.88 261 PRO A O 1
ATOM 2050 N N . THR A 1 262 ? -13.609 8.695 19 1 96.12 262 THR A N 1
ATOM 2051 C CA . THR A 1 262 ? -14.586 9 17.953 1 96.12 262 THR A CA 1
ATOM 2052 C C . THR A 1 262 ? -16 9.016 18.531 1 96.12 262 THR A C 1
ATOM 2054 O O . THR A 1 262 ? -16.25 8.445 19.594 1 96.12 262 THR A O 1
ATOM 2057 N N . ALA A 1 263 ? -16.844 9.766 17.875 1 93.44 263 ALA A N 1
ATOM 2058 C CA . ALA A 1 263 ? -18.25 9.812 18.297 1 93.44 263 ALA A CA 1
ATOM 2059 C C . ALA A 1 263 ? -18.969 8.516 17.953 1 93.44 263 ALA A C 1
ATOM 2061 O O . ALA A 1 263 ? -20.031 8.219 18.5 1 93.44 263 ALA A O 1
ATOM 2062 N N . ALA A 1 264 ? -18.406 7.859 16.859 1 74.94 264 ALA A N 1
ATOM 2063 C CA . ALA A 1 264 ? -19.062 6.629 16.422 1 74.94 264 ALA A CA 1
ATOM 2064 C C . ALA A 1 264 ? -19.062 5.578 17.531 1 74.94 264 ALA A C 1
ATOM 2066 O O . ALA A 1 264 ? -18.094 5.477 18.281 1 74.94 264 ALA A O 1
ATOM 2067 N N . ARG A 1 265 ? -20.375 5.074 17.969 1 59.62 265 ARG A N 1
ATOM 2068 C CA . ARG A 1 265 ? -20.562 4.043 18.984 1 59.62 265 ARG A CA 1
ATOM 2069 C C . ARG A 1 265 ? -19.703 2.812 18.672 1 59.62 265 ARG A C 1
ATOM 2071 O O . ARG A 1 265 ? -19.469 2.496 17.516 1 59.62 265 ARG A O 1
ATOM 2078 N N . ASP A 1 266 ? -18.719 2.533 19.484 1 50.41 266 ASP A N 1
ATOM 2079 C CA . ASP A 1 266 ? -17.922 1.309 19.406 1 50.41 266 ASP A CA 1
ATOM 2080 C C . ASP A 1 266 ? -18.797 0.112 19.031 1 50.41 266 ASP A C 1
ATOM 2082 O O . ASP A 1 266 ? -19.688 -0.272 19.781 1 50.41 266 ASP A O 1
ATOM 2086 N N . THR A 1 267 ? -19.312 0.02 17.938 1 40.81 267 THR A N 1
ATOM 2087 C CA . THR A 1 267 ? -20.125 -1.188 17.781 1 40.81 267 THR A CA 1
ATOM 2088 C C . THR A 1 267 ? -19.281 -2.434 18.047 1 40.81 267 THR A C 1
ATOM 2090 O O . THR A 1 267 ? -19.703 -3.549 17.719 1 40.81 267 THR A O 1
ATOM 2093 N N . THR A 1 268 ? -18.141 -2.422 18.344 1 36.44 268 THR A N 1
ATOM 2094 C CA . THR A 1 268 ? -17.453 -3.689 18.578 1 36.44 268 THR A CA 1
ATOM 2095 C C . THR A 1 268 ? -18.016 -4.395 19.797 1 36.44 268 THR A C 1
ATOM 2097 O O . THR A 1 268 ? -17.547 -5.48 20.172 1 36.44 268 THR A O 1
ATOM 2100 N N . ALA A 1 269 ? -18.953 -3.854 20.875 1 28.55 269 ALA A N 1
ATOM 2101 C CA . ALA A 1 269 ? -19.281 -4.844 21.891 1 28.55 269 ALA A CA 1
ATOM 2102 C C . ALA A 1 269 ? -20.266 -5.879 21.375 1 28.55 269 ALA A C 1
ATOM 2104 O O . ALA A 1 269 ? -21.219 -5.539 20.656 1 28.55 269 ALA A O 1
ATOM 2105 N N . MET B 1 1 ? -8.336 -34.5 -6.023 1 90.81 1 MET B N 1
ATOM 2106 C CA . MET B 1 1 ? -6.887 -34.469 -6.195 1 90.81 1 MET B CA 1
ATOM 2107 C C . MET B 1 1 ? -6.496 -34.875 -7.609 1 90.81 1 MET B C 1
ATOM 2109 O O . MET B 1 1 ? -6.898 -35.938 -8.078 1 90.81 1 MET B O 1
ATOM 2113 N N . ILE B 1 2 ? -5.879 -33.938 -8.266 1 94.56 2 ILE B N 1
ATOM 2114 C CA . ILE B 1 2 ? -5.43 -34.188 -9.633 1 94.56 2 ILE B CA 1
ATOM 2115 C C . ILE B 1 2 ? -3.904 -34.188 -9.688 1 94.56 2 ILE B C 1
ATOM 2117 O O . ILE B 1 2 ? -3.27 -33.156 -9.422 1 94.56 2 ILE B O 1
ATOM 2121 N N . PRO B 1 3 ? -3.311 -35.312 -10.008 1 94.31 3 PRO B N 1
ATOM 2122 C CA . PRO B 1 3 ? -1.849 -35.312 -10.102 1 94.31 3 PRO B CA 1
ATOM 2123 C C . PRO B 1 3 ? -1.319 -34.344 -11.141 1 94.31 3 PRO B C 1
ATOM 2125 O O . PRO B 1 3 ? -1.883 -34.219 -12.234 1 94.31 3 PRO B O 1
ATOM 2128 N N . LEU B 1 4 ? -0.29 -33.625 -10.844 1 94.38 4 LEU B N 1
ATOM 2129 C CA . LEU B 1 4 ? 0.275 -32.656 -11.781 1 94.38 4 LEU B CA 1
ATOM 2130 C C . LEU B 1 4 ? 1.095 -33.375 -12.859 1 94.38 4 LEU B C 1
ATOM 2132 O O . LEU B 1 4 ? 1.178 -32.875 -13.992 1 94.38 4 LEU B O 1
ATOM 2136 N N . TRP B 1 5 ? 1.737 -34.406 -12.383 1 90.88 5 TRP B N 1
ATOM 2137 C CA . TRP B 1 5 ? 2.613 -35.156 -13.281 1 90.88 5 TRP B CA 1
ATOM 2138 C C . TRP B 1 5 ? 2.16 -36.625 -13.406 1 90.88 5 TRP B C 1
ATOM 2140 O O . TRP B 1 5 ? 1.773 -37.25 -12.414 1 90.88 5 TRP B O 1
ATOM 2150 N N . LEU B 1 6 ? 2.074 -37 -14.648 1 81.31 6 LEU B N 1
ATOM 2151 C CA . LEU B 1 6 ? 1.776 -38.438 -14.852 1 81.31 6 LEU B CA 1
ATOM 2152 C C . LEU B 1 6 ? 2.959 -39.281 -14.445 1 81.31 6 LEU B C 1
ATOM 2154 O O . LEU B 1 6 ? 4.086 -38.812 -14.336 1 81.31 6 LEU B O 1
ATOM 2158 N N . ALA B 1 7 ? 2.52 -40.5 -14.227 1 67.5 7 ALA B N 1
ATOM 2159 C CA . ALA B 1 7 ? 3.557 -41.438 -13.859 1 67.5 7 ALA B CA 1
ATOM 2160 C C . ALA B 1 7 ? 4.711 -41.406 -14.852 1 67.5 7 ALA B C 1
ATOM 2162 O O . ALA B 1 7 ? 4.492 -41.406 -16.062 1 67.5 7 ALA B O 1
ATOM 2163 N N . GLY B 1 8 ? 5.961 -41.25 -14.398 1 63.91 8 GLY B N 1
ATOM 2164 C CA . GLY B 1 8 ? 7.141 -41.25 -15.242 1 63.91 8 GLY B CA 1
ATOM 2165 C C . GLY B 1 8 ? 7.516 -39.875 -15.758 1 63.91 8 GLY B C 1
ATOM 2166 O O . GLY B 1 8 ? 8.609 -39.656 -16.297 1 63.91 8 GLY B O 1
ATOM 2167 N N . GLU B 1 9 ? 6.578 -38.906 -15.672 1 65.06 9 GLU B N 1
ATOM 2168 C CA . GLU B 1 9 ? 6.809 -37.594 -16.25 1 65.06 9 GLU B CA 1
ATOM 2169 C C . GLU B 1 9 ? 7.477 -36.656 -15.258 1 65.06 9 GLU B C 1
ATOM 2171 O O . GLU B 1 9 ? 8.086 -35.656 -15.648 1 65.06 9 GLU B O 1
ATOM 2176 N N . ALA B 1 10 ? 7.387 -37 -14.016 1 61.81 10 ALA B N 1
ATOM 2177 C CA . ALA B 1 10 ? 7.887 -36 -13.07 1 61.81 10 ALA B CA 1
ATOM 2178 C C . ALA B 1 10 ? 9.391 -35.812 -13.234 1 61.81 10 ALA B C 1
ATOM 2180 O O . ALA B 1 10 ? 10.148 -36.781 -13.352 1 61.81 10 ALA B O 1
ATOM 2181 N N . PRO B 1 11 ? 9.727 -34.438 -13.43 1 60.97 11 PRO B N 1
ATOM 2182 C CA . PRO B 1 11 ? 11.172 -34.25 -13.508 1 60.97 11 PRO B CA 1
ATOM 2183 C C . PRO B 1 11 ? 11.93 -34.938 -12.375 1 60.97 11 PRO B C 1
ATOM 2185 O O . PRO B 1 11 ? 11.391 -35.094 -11.273 1 60.97 11 PRO B O 1
ATOM 2188 N N . ALA B 1 12 ? 13.047 -35.625 -12.75 1 55.72 12 ALA B N 1
ATOM 2189 C CA . ALA B 1 12 ? 13.922 -36.406 -11.891 1 55.72 12 ALA B CA 1
ATOM 2190 C C . ALA B 1 12 ? 14.32 -35.625 -10.641 1 55.72 12 ALA B C 1
ATOM 2192 O O . ALA B 1 12 ? 14.664 -34.469 -10.727 1 55.72 12 ALA B O 1
ATOM 2193 N N . GLY B 1 13 ? 13.625 -35.688 -9.477 1 56.19 13 GLY B N 1
ATOM 2194 C CA . GLY B 1 13 ? 14.156 -35.094 -8.258 1 56.19 13 GLY B CA 1
ATOM 2195 C C . GLY B 1 13 ? 14.633 -36.156 -7.258 1 56.19 13 GLY B C 1
ATOM 2196 O O . GLY B 1 13 ? 14.539 -37.344 -7.516 1 56.19 13 GLY B O 1
ATOM 2197 N N . PRO B 1 14 ? 15.461 -35.625 -6.434 1 54.09 14 PRO B N 1
ATOM 2198 C CA . PRO B 1 14 ? 16 -36.625 -5.512 1 54.09 14 PRO B CA 1
ATOM 2199 C C . PRO B 1 14 ? 14.945 -37.625 -5.012 1 54.09 14 PRO B C 1
ATOM 2201 O O . PRO B 1 14 ? 15.164 -38.844 -5.039 1 54.09 14 PRO B O 1
ATOM 2204 N N . ALA B 1 15 ? 14.172 -37.188 -3.943 1 54.94 15 ALA B N 1
ATOM 2205 C CA . ALA B 1 15 ? 13.414 -38.156 -3.146 1 54.94 15 ALA B CA 1
ATOM 2206 C C . ALA B 1 15 ? 12.039 -38.406 -3.754 1 54.94 15 ALA B C 1
ATOM 2208 O O . ALA B 1 15 ? 11.273 -37.469 -3.992 1 54.94 15 ALA B O 1
ATOM 2209 N N . PRO B 1 16 ? 11.727 -39.469 -4.469 1 58.25 16 PRO B N 1
ATOM 2210 C CA . PRO B 1 16 ? 10.5 -39.938 -5.113 1 58.25 16 PRO B CA 1
ATOM 2211 C C . PRO B 1 16 ? 9.281 -39.844 -4.203 1 58.25 16 PRO B C 1
ATOM 2213 O O . PRO B 1 16 ? 8.195 -40.312 -4.559 1 58.25 16 PRO B O 1
ATOM 2216 N N . SER B 1 17 ? 9.469 -39.125 -2.996 1 72.56 17 SER B N 1
ATOM 2217 C CA . SER B 1 17 ? 8.406 -39.469 -2.051 1 72.56 17 SER B CA 1
ATOM 2218 C C . SER B 1 17 ? 7.211 -38.531 -2.221 1 72.56 17 SER B C 1
ATOM 2220 O O . SER B 1 17 ? 6.066 -38.906 -2.002 1 72.56 17 SER B O 1
ATOM 2222 N N . PHE B 1 18 ? 7.395 -37.312 -2.736 1 86.38 18 PHE B N 1
ATOM 2223 C CA . PHE B 1 18 ? 6.23 -36.438 -2.814 1 86.38 18 PHE B CA 1
ATOM 2224 C C . PHE B 1 18 ? 5.773 -36.281 -4.258 1 86.38 18 PHE B C 1
ATOM 2226 O O . PHE B 1 18 ? 6.578 -35.938 -5.137 1 86.38 18 PHE B O 1
ATOM 2233 N N . ARG B 1 19 ? 4.52 -36.531 -4.512 1 89.94 19 ARG B N 1
ATOM 2234 C CA . ARG B 1 19 ? 3.898 -36.312 -5.812 1 89.94 19 ARG B CA 1
ATOM 2235 C C . ARG B 1 19 ? 2.98 -35.094 -5.773 1 89.94 19 ARG B C 1
ATOM 2237 O O . ARG B 1 19 ? 1.94 -35.125 -5.113 1 89.94 19 ARG B O 1
ATOM 2244 N N . PRO B 1 20 ? 3.357 -34.031 -6.496 1 95.19 20 PRO B N 1
ATOM 2245 C CA . PRO B 1 20 ? 2.553 -32.812 -6.457 1 95.19 20 PRO B CA 1
ATOM 2246 C C . PRO B 1 20 ? 1.171 -33 -7.082 1 95.19 20 PRO B C 1
ATOM 2248 O O . PRO B 1 20 ? 1.001 -33.844 -7.98 1 95.19 20 PRO B O 1
ATOM 2251 N N . TRP B 1 21 ? 0.194 -32.281 -6.605 1 95.75 21 TRP B N 1
ATOM 2252 C CA . TRP B 1 21 ? -1.167 -32.406 -7.117 1 95.75 21 TRP B CA 1
ATOM 2253 C C . TRP B 1 21 ? -1.908 -31.078 -7.047 1 95.75 21 TRP B C 1
ATOM 2255 O O . TRP B 1 21 ? -1.449 -30.125 -6.395 1 95.75 21 TRP B O 1
ATOM 2265 N N . LEU B 1 22 ? -2.963 -31.016 -7.812 1 98.12 22 LEU B N 1
ATOM 2266 C CA . LEU B 1 22 ? -3.881 -29.875 -7.875 1 98.12 22 LEU B CA 1
ATOM 2267 C C . LEU B 1 22 ? -5.219 -30.234 -7.227 1 98.12 22 LEU B C 1
ATOM 2269 O O . LEU B 1 22 ? -5.781 -31.297 -7.488 1 98.12 22 LEU B O 1
ATOM 2273 N N . GLU B 1 23 ? -5.641 -29.359 -6.32 1 98.69 23 GLU B N 1
ATOM 2274 C CA . GLU B 1 23 ? -6.93 -29.547 -5.664 1 98.69 23 GLU B CA 1
ATOM 2275 C C . GLU B 1 23 ? -7.941 -28.5 -6.121 1 98.69 23 GLU B C 1
ATOM 2277 O O . GLU B 1 23 ? -7.836 -27.328 -5.758 1 98.69 23 GLU B O 1
ATOM 2282 N N . PRO B 1 24 ? -9 -28.953 -6.855 1 98.75 24 PRO B N 1
ATOM 2283 C CA . PRO B 1 24 ? -9.961 -28 -7.414 1 98.75 24 PRO B CA 1
ATOM 2284 C C . PRO B 1 24 ? -11.078 -27.656 -6.438 1 98.75 24 PRO B C 1
ATOM 2286 O O . PRO B 1 24 ? -11.539 -28.516 -5.688 1 98.75 24 PRO B O 1
ATOM 2289 N N . TYR B 1 25 ? -11.438 -26.422 -6.34 1 98.81 25 TYR B N 1
ATOM 2290 C CA . TYR B 1 25 ? -12.625 -25.859 -5.711 1 98.81 25 TYR B CA 1
ATOM 2291 C C . TYR B 1 25 ? -13.484 -25.125 -6.73 1 98.81 25 TYR B C 1
ATOM 2293 O O . TYR B 1 25 ? -13.328 -23.906 -6.918 1 98.81 25 TYR B O 1
ATOM 2301 N N . LEU B 1 26 ? -14.406 -25.859 -7.273 1 98.56 26 LEU B N 1
ATOM 2302 C CA . LEU B 1 26 ? -15.148 -25.375 -8.438 1 98.56 26 LEU B CA 1
ATOM 2303 C C . LEU B 1 26 ? -16.547 -24.922 -8.039 1 98.56 26 LEU B C 1
ATOM 2305 O O . LEU B 1 26 ? -17.172 -25.516 -7.156 1 98.56 26 LEU B O 1
ATOM 2309 N N . LEU B 1 27 ? -16.953 -23.891 -8.68 1 98.38 27 LEU B N 1
ATOM 2310 C CA . LEU B 1 27 ? -18.312 -23.391 -8.547 1 98.38 27 LEU B CA 1
ATOM 2311 C C . LEU B 1 27 ? -19.219 -24.016 -9.609 1 98.38 27 LEU B C 1
ATOM 2313 O O . LEU B 1 27 ? -18.781 -24.328 -10.711 1 98.38 27 LEU B O 1
ATOM 2317 N N . GLU B 1 28 ? -20.438 -24.203 -9.211 1 97.06 28 GLU B N 1
ATOM 2318 C CA . GLU B 1 28 ? -21.453 -24.531 -10.211 1 97.06 28 GLU B CA 1
ATOM 2319 C C . GLU B 1 28 ? -21.844 -23.297 -11.016 1 97.06 28 GLU B C 1
ATOM 2321 O O . GLU B 1 28 ? -22.266 -22.281 -10.438 1 97.06 28 GLU B O 1
ATOM 2326 N N . THR B 1 29 ? -21.656 -23.406 -12.297 1 96.5 29 THR B N 1
ATOM 2327 C CA . THR B 1 29 ? -21.922 -22.25 -13.148 1 96.5 29 THR B CA 1
ATOM 2328 C C . THR B 1 29 ? -22.234 -22.688 -14.57 1 96.5 29 THR B C 1
ATOM 2330 O O . THR B 1 29 ? -21.875 -23.781 -14.992 1 96.5 29 THR B O 1
ATOM 2333 N N . GLU B 1 30 ? -22.953 -21.844 -15.281 1 94.31 30 GLU B N 1
ATOM 2334 C CA . GLU B 1 30 ? -23.312 -22.109 -16.672 1 94.31 30 GLU B CA 1
ATOM 2335 C C . GLU B 1 30 ? -22.375 -21.359 -17.625 1 94.31 30 GLU B C 1
ATOM 2337 O O . GLU B 1 30 ? -22.453 -21.547 -18.844 1 94.31 30 GLU B O 1
ATOM 2342 N N . ARG B 1 31 ? -21.578 -20.5 -17.078 1 95.81 31 ARG B N 1
ATOM 2343 C CA . ARG B 1 31 ? -20.609 -19.766 -17.891 1 95.81 31 ARG B CA 1
ATOM 2344 C C . ARG B 1 31 ? -19.219 -19.812 -17.281 1 95.81 31 ARG B C 1
ATOM 2346 O O . ARG B 1 31 ? -19.078 -19.984 -16.062 1 95.81 31 ARG B O 1
ATOM 2353 N N . PRO B 1 32 ? -18.188 -19.641 -18.125 1 98.19 32 PRO B N 1
ATOM 2354 C CA . PRO B 1 32 ? -16.828 -19.641 -17.594 1 98.19 32 PRO B CA 1
ATOM 2355 C C . PRO B 1 32 ? -16.578 -18.484 -16.609 1 98.19 32 PRO B C 1
ATOM 2357 O O . PRO B 1 32 ? -17.062 -17.375 -16.828 1 98.19 32 PRO B O 1
ATOM 2360 N N . LEU B 1 33 ? -15.945 -18.75 -15.5 1 98.62 33 LEU B N 1
ATOM 2361 C CA . LEU B 1 33 ? -15.555 -17.766 -14.5 1 98.62 33 LEU B CA 1
ATOM 2362 C C . LEU B 1 33 ? -14.039 -17.656 -14.406 1 98.62 33 LEU B C 1
ATOM 2364 O O . LEU B 1 33 ? -13.312 -18.516 -14.914 1 98.62 33 LEU B O 1
ATOM 2368 N N . GLY B 1 34 ? -13.578 -16.562 -13.867 1 98.75 34 GLY B N 1
ATOM 2369 C CA . GLY B 1 34 ? -12.172 -16.484 -13.5 1 98.75 34 GLY B CA 1
ATOM 2370 C C . GLY B 1 34 ? -11.766 -17.484 -12.445 1 98.75 34 GLY B C 1
ATOM 2371 O O . GLY B 1 34 ? -12.625 -18.094 -11.789 1 98.75 34 GLY B O 1
ATOM 2372 N N . ALA B 1 35 ? -10.484 -17.703 -12.312 1 98.81 35 ALA B N 1
ATOM 2373 C CA . ALA B 1 35 ? -9.961 -18.688 -11.367 1 98.81 35 ALA B CA 1
ATOM 2374 C C . ALA B 1 35 ? -8.727 -18.141 -10.648 1 98.81 35 ALA B C 1
ATOM 2376 O O . ALA B 1 35 ? -8.031 -17.266 -11.172 1 98.81 35 ALA B O 1
ATOM 2377 N N . VAL B 1 36 ? -8.492 -18.656 -9.484 1 98.94 36 VAL B N 1
ATOM 2378 C CA . VAL B 1 36 ? -7.305 -18.328 -8.703 1 98.94 36 VAL B CA 1
ATOM 2379 C C . VAL B 1 36 ? -6.562 -19.609 -8.328 1 98.94 36 VAL B C 1
ATOM 2381 O O . VAL B 1 36 ? -7.129 -20.5 -7.672 1 98.94 36 VAL B O 1
ATOM 2384 N N . LEU B 1 37 ? -5.348 -19.75 -8.82 1 98.94 37 LEU B N 1
ATOM 2385 C CA . LEU B 1 37 ? -4.445 -20.812 -8.367 1 98.94 37 LEU B CA 1
ATOM 2386 C C . LEU B 1 37 ? -3.695 -20.375 -7.109 1 98.94 37 LEU B C 1
ATOM 2388 O O . LEU B 1 37 ? -2.996 -19.359 -7.121 1 98.94 37 LEU B O 1
ATOM 2392 N N . ILE B 1 38 ? -3.811 -21.109 -6.031 1 99 38 ILE B N 1
ATOM 2393 C CA . ILE B 1 38 ? -3.289 -20.703 -4.73 1 99 38 ILE B CA 1
ATOM 2394 C C . ILE B 1 38 ? -2.045 -21.531 -4.395 1 99 38 ILE B C 1
ATOM 2396 O O . ILE B 1 38 ? -2.07 -22.75 -4.453 1 99 38 ILE B O 1
ATOM 2400 N N . CYS B 1 39 ? -0.945 -20.828 -4.082 1 98.94 39 CYS B N 1
ATOM 2401 C CA . CYS B 1 39 ? 0.318 -21.391 -3.623 1 98.94 39 CYS B CA 1
ATOM 2402 C C . CYS B 1 39 ? 0.521 -21.125 -2.133 1 98.94 39 CYS B C 1
ATOM 2404 O O . CYS B 1 39 ? 0.997 -20.062 -1.741 1 98.94 39 CYS B O 1
ATOM 2406 N N . PRO B 1 40 ? 0.2 -22.172 -1.283 1 98.88 40 PRO B N 1
ATOM 2407 C CA . PRO B 1 40 ? 0.417 -21.969 0.151 1 98.88 40 PRO B CA 1
ATOM 2408 C C . PRO B 1 40 ? 1.88 -21.688 0.493 1 98.88 40 PRO B C 1
ATOM 2410 O O . PRO B 1 40 ? 2.779 -22.141 -0.22 1 98.88 40 PRO B O 1
ATOM 2413 N N . GLY B 1 41 ? 2.08 -20.891 1.533 1 98.69 41 GLY B N 1
ATOM 2414 C CA . GLY B 1 41 ? 3.428 -20.656 2.025 1 98.69 41 GLY B CA 1
ATOM 2415 C C . GLY B 1 41 ? 4.004 -21.844 2.771 1 98.69 41 GLY B C 1
ATOM 2416 O O . GLY B 1 41 ? 3.6 -23 2.539 1 98.69 41 GLY B O 1
ATOM 2417 N N . GLY B 1 42 ? 5.027 -21.562 3.576 1 98.44 42 GLY B N 1
ATOM 2418 C CA . GLY B 1 42 ? 5.691 -22.609 4.336 1 98.44 42 GLY B CA 1
ATOM 2419 C C . GLY B 1 42 ? 7.199 -22.609 4.168 1 98.44 42 GLY B C 1
ATOM 2420 O O . GLY B 1 42 ? 7.859 -23.609 4.438 1 98.44 42 GLY B O 1
ATOM 2421 N N . GLY B 1 43 ? 7.734 -21.562 3.686 1 98.69 43 GLY B N 1
ATOM 2422 C CA . GLY B 1 43 ? 9.172 -21.359 3.631 1 98.69 43 GLY B CA 1
ATOM 2423 C C . GLY B 1 43 ? 9.875 -22.312 2.674 1 98.69 43 GLY B C 1
ATOM 2424 O O . GLY B 1 43 ? 11.055 -22.625 2.848 1 98.69 43 GLY B O 1
ATOM 2425 N N . TYR B 1 44 ? 9.133 -22.906 1.729 1 98.38 44 TYR B N 1
ATOM 2426 C CA . TYR B 1 44 ? 9.625 -23.938 0.828 1 98.38 44 TYR B CA 1
ATOM 2427 C C . TYR B 1 44 ? 10.055 -25.172 1.605 1 98.38 44 TYR B C 1
ATOM 2429 O O . TYR B 1 44 ? 10.82 -26 1.099 1 98.38 44 TYR B O 1
ATOM 2437 N N . ARG B 1 45 ? 9.68 -25.234 2.84 1 97.69 45 ARG B N 1
ATOM 2438 C CA . ARG B 1 45 ? 9.922 -26.406 3.666 1 97.69 45 ARG B CA 1
ATOM 2439 C C . ARG B 1 45 ? 8.656 -27.25 3.805 1 97.69 45 ARG B C 1
ATOM 2441 O O . ARG B 1 45 ? 8.727 -28.484 3.832 1 97.69 45 ARG B O 1
ATOM 2448 N N . ASN B 1 46 ? 7.59 -26.641 3.922 1 96.88 46 ASN B N 1
ATOM 2449 C CA . ASN B 1 46 ? 6.262 -27.25 3.961 1 96.88 46 ASN B CA 1
ATOM 2450 C C . ASN B 1 46 ? 5.238 -26.391 3.217 1 96.88 46 ASN B C 1
ATOM 2452 O O . ASN B 1 46 ? 5.605 -25.5 2.451 1 96.88 46 ASN B O 1
ATOM 2456 N N . ARG B 1 47 ? 3.941 -26.781 3.314 1 96.94 47 ARG B N 1
ATOM 2457 C CA . ARG B 1 47 ? 2.814 -26.016 2.785 1 96.94 47 ARG B CA 1
ATOM 2458 C C . ARG B 1 47 ? 1.835 -25.656 3.895 1 96.94 47 ARG B C 1
ATOM 2460 O O . ARG B 1 47 ? 1.254 -26.531 4.535 1 96.94 47 ARG B O 1
ATOM 2467 N N . ALA B 1 48 ? 1.707 -24.344 4.133 1 97.88 48 ALA B N 1
ATOM 2468 C CA . ALA B 1 48 ? 0.864 -23.891 5.238 1 97.88 48 ALA B CA 1
ATOM 2469 C C . ALA B 1 48 ? -0.609 -24.156 4.953 1 97.88 48 ALA B C 1
ATOM 2471 O O . ALA B 1 48 ? -1.207 -23.531 4.074 1 97.88 48 ALA B O 1
ATOM 2472 N N . PRO B 1 49 ? -1.236 -25.031 5.699 1 97.25 49 PRO B N 1
ATOM 2473 C CA . PRO B 1 49 ? -2.602 -25.453 5.379 1 97.25 49 PRO B CA 1
ATOM 2474 C C . PRO B 1 49 ? -3.6 -24.297 5.43 1 97.25 49 PRO B C 1
ATOM 2476 O O . PRO B 1 49 ? -4.539 -24.25 4.629 1 97.25 49 PRO B O 1
ATOM 2479 N N . HIS B 1 50 ? -3.422 -23.344 6.395 1 97.62 50 HIS B N 1
ATOM 2480 C CA . HIS B 1 50 ? -4.379 -22.266 6.559 1 97.62 50 HIS B CA 1
ATOM 2481 C C . HIS B 1 50 ? -4.309 -21.281 5.387 1 97.62 50 HIS B C 1
ATOM 2483 O O . HIS B 1 50 ? -5.184 -20.422 5.23 1 97.62 50 HIS B O 1
ATOM 2489 N N . GLU B 1 51 ? -3.326 -21.438 4.488 1 98.56 51 GLU B N 1
ATOM 2490 C CA . GLU B 1 51 ? -3.137 -20.578 3.322 1 98.56 51 GLU B CA 1
ATOM 2491 C C . GLU B 1 51 ? -3.551 -21.297 2.039 1 98.56 51 GLU B C 1
ATOM 2493 O O . GLU B 1 51 ? -3.275 -20.812 0.938 1 98.56 51 GLU B O 1
ATOM 2498 N N . GLY B 1 52 ? -4.164 -22.484 2.154 1 98.5 52 GLY B N 1
ATOM 2499 C CA . GLY B 1 52 ? -4.637 -23.266 1.021 1 98.5 52 GLY B CA 1
ATOM 2500 C C . GLY B 1 52 ? -6.148 -23.297 0.901 1 98.5 52 GLY B C 1
ATOM 2501 O O . GLY B 1 52 ? -6.75 -22.359 0.378 1 98.5 52 GLY B O 1
ATOM 2502 N N . GLU B 1 53 ? -6.773 -24.297 1.484 1 98.44 53 GLU B N 1
ATOM 2503 C CA . GLU B 1 53 ? -8.203 -24.562 1.343 1 98.44 53 GLU B CA 1
ATOM 2504 C C . GLU B 1 53 ? -9.031 -23.391 1.868 1 98.44 53 GLU B C 1
ATOM 2506 O O . GLU B 1 53 ? -9.992 -22.969 1.228 1 98.44 53 GLU B O 1
ATOM 2511 N N . PRO B 1 54 ? -8.734 -22.828 3.062 1 98.69 54 PRO B N 1
ATOM 2512 C CA . PRO B 1 54 ? -9.562 -21.719 3.539 1 98.69 54 PRO B CA 1
ATOM 2513 C C . PRO B 1 54 ? -9.578 -20.531 2.57 1 98.69 54 PRO B C 1
ATOM 2515 O O . PRO B 1 54 ? -10.609 -19.891 2.387 1 98.69 54 PRO B O 1
ATOM 2518 N N . VAL B 1 55 ? -8.469 -20.297 1.973 1 98.81 55 VAL B N 1
ATOM 2519 C CA . VAL B 1 55 ? -8.375 -19.203 1.012 1 98.81 55 VAL B CA 1
ATOM 2520 C C . VAL B 1 55 ? -9.18 -19.531 -0.239 1 98.81 55 VAL B C 1
ATOM 2522 O O . VAL B 1 55 ? -9.914 -18.688 -0.76 1 98.81 55 VAL B O 1
ATOM 2525 N N . ALA B 1 56 ? -9.07 -20.797 -0.698 1 98.81 56 ALA B N 1
ATOM 2526 C CA . ALA B 1 56 ? -9.82 -21.25 -1.866 1 98.81 56 ALA B CA 1
ATOM 2527 C C . ALA B 1 56 ? -11.32 -21.094 -1.653 1 98.81 56 ALA B C 1
ATOM 2529 O O . ALA B 1 56 ? -12.023 -20.578 -2.525 1 98.81 56 ALA B O 1
ATOM 2530 N N . ARG B 1 57 ? -11.758 -21.484 -0.539 1 98.75 57 ARG B N 1
ATOM 2531 C CA . ARG B 1 57 ? -13.18 -21.406 -0.221 1 98.75 57 ARG B CA 1
ATOM 2532 C C . ARG B 1 57 ? -13.648 -19.969 -0.167 1 98.75 57 ARG B C 1
ATOM 2534 O O . ARG B 1 57 ? -14.789 -19.656 -0.527 1 98.75 57 ARG B O 1
ATOM 2541 N N . ARG B 1 58 ? -12.812 -19.062 0.333 1 98.62 58 ARG B N 1
ATOM 2542 C CA . ARG B 1 58 ? -13.188 -17.656 0.364 1 98.62 58 ARG B CA 1
ATOM 2543 C C . ARG B 1 58 ? -13.32 -17.094 -1.048 1 98.62 58 ARG B C 1
ATOM 2545 O O . ARG B 1 58 ? -14.25 -16.328 -1.336 1 98.62 58 ARG B O 1
ATOM 2552 N N . PHE B 1 59 ? -12.367 -17.422 -1.936 1 98.69 59 PHE B N 1
ATOM 2553 C CA . PHE B 1 59 ? -12.492 -16.969 -3.314 1 98.69 59 PHE B CA 1
ATOM 2554 C C . PHE B 1 59 ? -13.742 -17.547 -3.969 1 98.69 59 PHE B C 1
ATOM 2556 O O . PHE B 1 59 ? -14.391 -16.875 -4.773 1 98.69 59 PHE B O 1
ATOM 2563 N N . ASN B 1 60 ? -14.102 -18.828 -3.6 1 98.56 60 ASN B N 1
ATOM 2564 C CA . ASN B 1 60 ? -15.367 -19.375 -4.074 1 98.56 60 ASN B CA 1
ATOM 2565 C C . ASN B 1 60 ? -16.547 -18.516 -3.643 1 98.56 60 ASN B C 1
ATOM 2567 O O . ASN B 1 60 ? -17.406 -18.188 -4.457 1 98.56 60 ASN B O 1
ATOM 2571 N N . ARG B 1 61 ? -16.531 -18.141 -2.396 1 97.94 61 ARG B N 1
ATOM 2572 C CA . ARG B 1 61 ? -17.625 -17.328 -1.872 1 97.94 61 ARG B CA 1
ATOM 2573 C C . ARG B 1 61 ? -17.688 -15.977 -2.574 1 97.94 61 ARG B C 1
ATOM 2575 O O . ARG B 1 61 ? -18.766 -15.391 -2.713 1 97.94 61 ARG B O 1
ATOM 2582 N N . LEU B 1 62 ? -16.594 -15.516 -3.035 1 97.81 62 LEU B N 1
ATOM 2583 C CA . LEU B 1 62 ? -16.531 -14.227 -3.711 1 97.81 62 LEU B CA 1
ATOM 2584 C C . LEU B 1 62 ? -16.875 -14.367 -5.188 1 97.81 62 LEU B C 1
ATOM 2586 O O . LEU B 1 62 ? -17.031 -13.367 -5.891 1 97.81 62 LEU B O 1
ATOM 2590 N N . GLY B 1 63 ? -16.906 -15.609 -5.77 1 98.06 63 GLY B N 1
ATOM 2591 C CA . GLY B 1 63 ? -17.516 -15.805 -7.082 1 98.06 63 GLY B CA 1
ATOM 2592 C C . GLY B 1 63 ? -16.531 -16.328 -8.109 1 98.06 63 GLY B C 1
ATOM 2593 O O . GLY B 1 63 ? -16.797 -16.281 -9.312 1 98.06 63 GLY B O 1
ATOM 2594 N N . TRP B 1 64 ? -15.336 -16.859 -7.621 1 98.75 64 TRP B N 1
ATOM 2595 C CA . TRP B 1 64 ? -14.344 -17.359 -8.562 1 98.75 64 TRP B CA 1
ATOM 2596 C C . TRP B 1 64 ? -14 -18.812 -8.266 1 98.75 64 TRP B C 1
ATOM 2598 O O . TRP B 1 64 ? -14.078 -19.25 -7.117 1 98.75 64 TRP B O 1
ATOM 2608 N N . HIS B 1 65 ? -13.695 -19.578 -9.328 1 98.81 65 HIS B N 1
ATOM 2609 C CA . HIS B 1 65 ? -13.062 -20.875 -9.094 1 98.81 65 HIS B CA 1
ATOM 2610 C C . HIS B 1 65 ? -11.734 -20.719 -8.367 1 98.81 65 HIS B C 1
ATOM 2612 O O . HIS B 1 65 ? -11.109 -19.656 -8.438 1 98.81 65 HIS B O 1
ATOM 2618 N N . ALA B 1 66 ? -11.391 -21.719 -7.68 1 98.94 66 ALA B N 1
ATOM 2619 C CA . ALA B 1 66 ? -10.078 -21.719 -7.031 1 98.94 66 ALA B CA 1
ATOM 2620 C C . ALA B 1 66 ? -9.43 -23.094 -7.109 1 98.94 66 ALA B C 1
ATOM 2622 O O . ALA B 1 66 ? -10.109 -24.109 -7.305 1 98.94 66 ALA B O 1
ATOM 2623 N N . PHE B 1 67 ? -8.164 -23.109 -7 1 98.94 67 PHE B N 1
ATOM 2624 C CA . PHE B 1 67 ? -7.332 -24.312 -6.984 1 98.94 67 PHE B CA 1
ATOM 2625 C C . PHE B 1 67 ? -6.188 -24.156 -5.992 1 98.94 67 PHE B C 1
ATOM 2627 O O . PHE B 1 67 ? -5.582 -23.094 -5.891 1 98.94 67 PHE B O 1
ATOM 2634 N N . VAL B 1 68 ? -5.926 -25.188 -5.258 1 98.94 68 VAL B N 1
ATOM 2635 C CA . VAL B 1 68 ? -4.738 -25.203 -4.41 1 98.94 68 VAL B CA 1
ATOM 2636 C C . VAL B 1 68 ? -3.697 -26.156 -5 1 98.94 68 VAL B C 1
ATOM 2638 O O . VAL B 1 68 ? -4 -27.312 -5.289 1 98.94 68 VAL B O 1
ATOM 2641 N N . VAL B 1 69 ? -2.51 -25.641 -5.234 1 98.81 69 VAL B N 1
ATOM 2642 C CA . VAL B 1 69 ? -1.45 -26.516 -5.734 1 98.81 69 VAL B CA 1
ATOM 2643 C C . VAL B 1 69 ? -0.583 -26.984 -4.57 1 98.81 69 VAL B C 1
ATOM 2645 O O . VAL B 1 69 ? -0.132 -26.188 -3.754 1 98.81 69 VAL B O 1
ATOM 2648 N N . HIS B 1 70 ? -0.483 -28.25 -4.457 1 97.69 70 HIS B N 1
ATOM 2649 C CA . HIS B 1 70 ? 0.473 -28.891 -3.559 1 97.69 70 HIS B CA 1
ATOM 2650 C C . HIS B 1 70 ? 1.782 -29.203 -4.273 1 97.69 70 HIS B C 1
ATOM 2652 O O . HIS B 1 70 ? 1.964 -30.297 -4.793 1 97.69 70 HIS B O 1
ATOM 2658 N N . TYR B 1 71 ? 2.656 -28.172 -4.246 1 97.56 71 TYR B N 1
ATOM 2659 C CA . TYR B 1 71 ? 3.881 -28.188 -5.035 1 97.56 71 TYR B CA 1
ATOM 2660 C C . TYR B 1 71 ? 5.027 -28.812 -4.25 1 97.56 71 TYR B C 1
ATOM 2662 O O . TYR B 1 71 ? 4.918 -29.031 -3.041 1 97.56 71 TYR B O 1
ATOM 2670 N N . ARG B 1 72 ? 6.078 -29.219 -4.922 1 96.31 72 ARG B N 1
ATOM 2671 C CA . ARG B 1 72 ? 7.258 -29.797 -4.281 1 96.31 72 ARG B CA 1
ATOM 2672 C C . ARG B 1 72 ? 8.016 -28.734 -3.486 1 96.31 72 ARG B C 1
ATOM 2674 O O . ARG B 1 72 ? 8.164 -27.594 -3.936 1 96.31 72 ARG B O 1
ATOM 2681 N N . VAL B 1 73 ? 8.461 -29.062 -2.357 1 96.81 73 VAL B N 1
ATOM 2682 C CA . VAL B 1 73 ? 9.297 -28.234 -1.491 1 96.81 73 VAL B CA 1
ATOM 2683 C C . VAL B 1 73 ? 10.539 -29.016 -1.075 1 96.81 73 VAL B C 1
ATOM 2685 O O . VAL B 1 73 ? 10.789 -30.125 -1.57 1 96.81 73 VAL B O 1
ATOM 2688 N N . ALA B 1 74 ? 11.383 -28.391 -0.263 1 94.81 74 ALA B N 1
ATOM 2689 C CA . ALA B 1 74 ? 12.586 -29.078 0.19 1 94.81 74 ALA B CA 1
ATOM 2690 C C . ALA B 1 74 ? 12.281 -30.531 0.545 1 94.81 74 ALA B C 1
ATOM 2692 O O . ALA B 1 74 ? 11.266 -30.812 1.176 1 94.81 74 ALA B O 1
ATOM 2693 N N . PRO B 1 75 ? 12.984 -31.406 0.07 1 93.69 75 PRO B N 1
ATOM 2694 C CA . PRO B 1 75 ? 14.32 -31.219 -0.497 1 93.69 75 PRO B CA 1
ATOM 2695 C C . PRO B 1 75 ? 14.289 -30.969 -2.002 1 93.69 75 PRO B C 1
ATOM 2697 O O . PRO B 1 75 ? 15.344 -30.766 -2.619 1 93.69 75 PRO B O 1
ATOM 2700 N N . HIS B 1 76 ? 13.102 -30.984 -2.615 1 93.56 76 HIS B N 1
ATOM 2701 C CA . HIS B 1 76 ? 13.031 -30.562 -4.008 1 93.56 76 HIS B CA 1
ATOM 2702 C C . HIS B 1 76 ? 13.336 -29.078 -4.145 1 93.56 76 HIS B C 1
ATOM 2704 O O . HIS B 1 76 ? 12.68 -28.234 -3.521 1 93.56 76 HIS B O 1
ATOM 2710 N N . ARG B 1 77 ? 14.344 -28.734 -4.934 1 95.06 77 ARG B N 1
ATOM 2711 C CA . ARG B 1 77 ? 14.82 -27.359 -5.043 1 95.06 77 ARG B CA 1
ATOM 2712 C C . ARG B 1 77 ? 14.43 -26.75 -6.383 1 95.06 77 ARG B C 1
ATOM 2714 O O . ARG B 1 77 ? 13.836 -27.422 -7.227 1 95.06 77 ARG B O 1
ATOM 2721 N N . HIS B 1 78 ? 14.68 -25.438 -6.617 1 96.62 78 HIS B N 1
ATOM 2722 C CA . HIS B 1 78 ? 14.516 -24.781 -7.91 1 96.62 78 HIS B CA 1
ATOM 2723 C C . HIS B 1 78 ? 15.227 -25.562 -9.016 1 96.62 78 HIS B C 1
ATOM 2725 O O . HIS B 1 78 ? 16.359 -26 -8.836 1 96.62 78 HIS B O 1
ATOM 2731 N N . PRO B 1 79 ? 14.445 -25.859 -9.969 1 96.88 79 PRO B N 1
ATOM 2732 C CA . PRO B 1 79 ? 13.227 -25.203 -10.43 1 96.88 79 PRO B CA 1
ATOM 2733 C C . PRO B 1 79 ? 11.977 -26.047 -10.211 1 96.88 79 PRO B C 1
ATOM 2735 O O . PRO B 1 79 ? 10.93 -25.781 -10.82 1 96.88 79 PRO B O 1
ATOM 2738 N N . ARG B 1 80 ? 12.008 -27 -9.328 1 95.69 80 ARG B N 1
ATOM 2739 C CA . ARG B 1 80 ? 10.922 -27.969 -9.211 1 95.69 80 ARG B CA 1
ATOM 2740 C C . ARG B 1 80 ? 9.625 -27.281 -8.781 1 95.69 80 ARG B C 1
ATOM 2742 O O . ARG B 1 80 ? 8.57 -27.484 -9.391 1 95.69 80 ARG B O 1
ATOM 2749 N N . PRO B 1 81 ? 9.648 -26.422 -7.73 1 97.94 81 PRO B N 1
ATOM 2750 C CA . PRO B 1 81 ? 8.398 -25.734 -7.375 1 97.94 81 PRO B CA 1
ATOM 2751 C C . PRO B 1 81 ? 7.832 -24.906 -8.523 1 97.94 81 PRO B C 1
ATOM 2753 O O . PRO B 1 81 ? 6.617 -24.891 -8.742 1 97.94 81 PRO B O 1
ATOM 2756 N N . LEU B 1 82 ? 8.68 -24.219 -9.25 1 98.62 82 LEU B N 1
ATOM 2757 C CA . LEU B 1 82 ? 8.266 -23.406 -10.383 1 98.62 82 LEU B CA 1
ATOM 2758 C C . LEU B 1 82 ? 7.605 -24.266 -11.453 1 98.62 82 LEU B C 1
ATOM 2760 O O . LEU B 1 82 ? 6.57 -23.891 -12.008 1 98.62 82 LEU B O 1
ATOM 2764 N N . GLN B 1 83 ? 8.203 -25.406 -11.734 1 97.06 83 GLN B N 1
ATOM 2765 C CA . GLN B 1 83 ? 7.66 -26.328 -12.711 1 97.06 83 GLN B CA 1
ATOM 2766 C C . GLN B 1 83 ? 6.277 -26.828 -12.289 1 97.06 83 GLN B C 1
ATOM 2768 O O . GLN B 1 83 ? 5.387 -26.969 -13.133 1 97.06 83 GLN B O 1
ATOM 2773 N N . ASP B 1 84 ? 6.117 -27.062 -11.023 1 97.44 84 ASP B N 1
ATOM 2774 C CA . ASP B 1 84 ? 4.824 -27.516 -10.523 1 97.44 84 ASP B CA 1
ATOM 2775 C C . ASP B 1 84 ? 3.764 -26.438 -10.672 1 97.44 84 ASP B C 1
ATOM 2777 O O . ASP B 1 84 ? 2.641 -26.703 -11.102 1 97.44 84 ASP B O 1
ATOM 2781 N N . ALA B 1 85 ? 4.078 -25.203 -10.32 1 98.75 85 ALA B N 1
ATOM 2782 C CA . ALA B 1 85 ? 3.133 -24.094 -10.469 1 98.75 85 ALA B CA 1
ATOM 2783 C C . ALA B 1 85 ? 2.766 -23.891 -11.93 1 98.75 85 ALA B C 1
ATOM 2785 O O . ALA B 1 85 ? 1.596 -23.672 -12.258 1 98.75 85 ALA B O 1
ATOM 2786 N N . ALA B 1 86 ? 3.785 -23.953 -12.789 1 98.62 86 ALA B N 1
ATOM 2787 C CA . ALA B 1 86 ? 3.555 -23.797 -14.227 1 98.62 86 ALA B CA 1
ATOM 2788 C C . ALA B 1 86 ? 2.631 -24.875 -14.758 1 98.62 86 ALA B C 1
ATOM 2790 O O . ALA B 1 86 ? 1.703 -24.594 -15.516 1 98.62 86 ALA B O 1
ATOM 2791 N N . ARG B 1 87 ? 2.906 -26.078 -14.336 1 97 87 ARG B N 1
ATOM 2792 C CA . ARG B 1 87 ? 2.1 -27.219 -14.781 1 97 87 ARG B CA 1
ATOM 2793 C C . ARG B 1 87 ? 0.665 -27.094 -14.281 1 97 87 ARG B C 1
ATOM 2795 O O . ARG B 1 87 ? -0.281 -27.406 -15 1 97 87 ARG B O 1
ATOM 2802 N N . ALA B 1 88 ? 0.492 -26.672 -13.062 1 98.5 88 ALA B N 1
ATOM 2803 C CA . ALA B 1 88 ? -0.839 -26.469 -12.492 1 98.5 88 ALA B CA 1
ATOM 2804 C C . ALA B 1 88 ? -1.642 -25.469 -13.32 1 98.5 88 ALA B C 1
ATOM 2806 O O . ALA B 1 88 ? -2.799 -25.734 -13.664 1 98.5 88 ALA B O 1
ATOM 2807 N N . LEU B 1 89 ? -1.017 -24.328 -13.641 1 98.75 89 LEU B N 1
ATOM 2808 C CA . LEU B 1 89 ? -1.703 -23.297 -14.422 1 98.75 89 LEU B CA 1
ATOM 2809 C C . LEU B 1 89 ? -2.059 -23.812 -15.805 1 98.75 89 LEU B C 1
ATOM 2811 O O . LEU B 1 89 ? -3.164 -23.578 -16.297 1 98.75 89 LEU B O 1
ATOM 2815 N N . ARG B 1 90 ? -1.161 -24.562 -16.438 1 98.5 90 ARG B N 1
ATOM 2816 C CA . ARG B 1 90 ? -1.408 -25.141 -17.75 1 98.5 90 ARG B CA 1
ATOM 2817 C C . ARG B 1 90 ? -2.529 -26.172 -17.703 1 98.5 90 ARG B C 1
ATOM 2819 O O . ARG B 1 90 ? -3.346 -26.266 -18.625 1 98.5 90 ARG B O 1
ATOM 2826 N N . LEU B 1 91 ? -2.547 -26.953 -16.625 1 98.12 91 LEU B N 1
ATOM 2827 C CA . LEU B 1 91 ? -3.617 -27.922 -16.469 1 98.12 91 LEU B CA 1
ATOM 2828 C C . LEU B 1 91 ? -4.973 -27.234 -16.359 1 98.12 91 LEU B C 1
ATOM 2830 O O . LEU B 1 91 ? -5.961 -27.703 -16.922 1 98.12 91 LEU B O 1
ATOM 2834 N N . ILE B 1 92 ? -5.062 -26.125 -15.609 1 98.69 92 ILE B N 1
ATOM 2835 C CA . ILE B 1 92 ? -6.289 -25.344 -15.492 1 98.69 92 ILE B CA 1
ATOM 2836 C C . ILE B 1 92 ? -6.742 -24.875 -16.875 1 98.69 92 ILE B C 1
ATOM 2838 O O . ILE B 1 92 ? -7.918 -24.984 -17.219 1 98.69 92 ILE B O 1
ATOM 2842 N N . ARG B 1 93 ? -5.797 -24.375 -17.656 1 98.5 93 ARG B N 1
ATOM 2843 C CA . ARG B 1 93 ? -6.125 -23.891 -19 1 98.5 93 ARG B CA 1
ATOM 2844 C C . ARG B 1 93 ? -6.543 -25.047 -19.906 1 98.5 93 ARG B C 1
ATOM 2846 O O . ARG B 1 93 ? -7.457 -24.906 -20.719 1 98.5 93 ARG B O 1
ATOM 2853 N N . GLN B 1 94 ? -5.871 -26.188 -19.766 1 97.75 94 GLN B N 1
ATOM 2854 C CA . GLN B 1 94 ? -6.23 -27.359 -20.547 1 97.75 94 GLN B CA 1
ATOM 2855 C C . GLN B 1 94 ? -7.656 -27.812 -20.25 1 97.75 94 GLN B C 1
ATOM 2857 O O . GLN B 1 94 ? -8.375 -28.25 -21.156 1 97.75 94 GLN B O 1
ATOM 2862 N N . GLN B 1 95 ? -8.07 -27.719 -19.016 1 97.81 95 GLN B N 1
ATOM 2863 C CA . GLN B 1 95 ? -9.367 -28.219 -18.562 1 97.81 95 GLN B CA 1
ATOM 2864 C C . GLN B 1 95 ? -10.398 -27.094 -18.516 1 97.81 95 GLN B C 1
ATOM 2866 O O . GLN B 1 95 ? -11.461 -27.25 -17.922 1 97.81 95 GLN B O 1
ATOM 2871 N N . ALA B 1 96 ? -10.102 -25.984 -19.078 1 98.19 96 ALA B N 1
ATOM 2872 C CA . ALA B 1 96 ? -10.898 -24.766 -18.922 1 98.19 96 ALA B CA 1
ATOM 2873 C C . ALA B 1 96 ? -12.359 -25.016 -19.297 1 98.19 96 ALA B C 1
ATOM 2875 O O . ALA B 1 96 ? -13.273 -24.609 -18.578 1 98.19 96 ALA B O 1
ATOM 2876 N N . THR B 1 97 ? -12.594 -25.688 -20.453 1 97.88 97 THR B N 1
ATOM 2877 C CA . THR B 1 97 ? -13.953 -25.953 -20.891 1 97.88 97 THR B CA 1
ATOM 2878 C C . THR B 1 97 ? -14.688 -26.859 -19.906 1 97.88 97 THR B C 1
ATOM 2880 O O . THR B 1 97 ? -15.812 -26.562 -19.5 1 97.88 97 THR B O 1
ATOM 2883 N N . THR B 1 98 ? -14 -27.891 -19.5 1 97.62 98 THR B N 1
ATOM 2884 C CA . THR B 1 98 ? -14.586 -28.875 -18.594 1 97.62 98 THR B CA 1
ATOM 2885 C C . THR B 1 98 ? -14.914 -28.234 -17.25 1 97.62 98 THR B C 1
ATOM 2887 O O . THR B 1 98 ? -15.969 -28.5 -16.672 1 97.62 98 THR B O 1
ATOM 2890 N N . TRP B 1 99 ? -14.07 -27.344 -16.766 1 98.19 99 TRP B N 1
ATOM 2891 C CA . TRP B 1 99 ? -14.203 -26.781 -15.438 1 98.19 99 TRP B CA 1
ATOM 2892 C C . TRP B 1 99 ? -14.906 -25.438 -15.484 1 98.19 99 TRP B C 1
ATOM 2894 O O . TRP B 1 99 ? -15.102 -24.797 -14.445 1 98.19 99 TRP B O 1
ATOM 2904 N N . GLN B 1 100 ? -15.273 -24.969 -16.609 1 98.25 100 GLN B N 1
ATOM 2905 C CA . GLN B 1 100 ? -15.922 -23.672 -16.797 1 98.25 100 GLN B CA 1
ATOM 2906 C C . GLN B 1 100 ? -15.047 -22.531 -16.281 1 98.25 100 GLN B C 1
ATOM 2908 O O . GLN B 1 100 ? -15.516 -21.656 -15.562 1 98.25 100 GLN B O 1
ATOM 2913 N N . VAL B 1 101 ? -13.82 -22.672 -16.625 1 98.69 101 VAL B N 1
ATOM 2914 C CA . VAL B 1 101 ? -12.844 -21.625 -16.328 1 98.69 101 VAL B CA 1
ATOM 2915 C C . VAL B 1 101 ? -12.586 -20.781 -17.578 1 98.69 101 VAL B C 1
ATOM 2917 O O . VAL B 1 101 ? -12.469 -21.312 -18.688 1 98.69 101 VAL B O 1
ATOM 2920 N N . ASP B 1 102 ? -12.625 -19.438 -17.469 1 98.69 102 ASP B N 1
ATOM 2921 C CA . ASP B 1 102 ? -12.109 -18.578 -18.516 1 98.69 102 ASP B CA 1
ATOM 2922 C C . ASP B 1 102 ? -10.578 -18.625 -18.578 1 98.69 102 ASP B C 1
ATOM 2924 O O . ASP B 1 102 ? -9.906 -18.156 -17.656 1 98.69 102 ASP B O 1
ATOM 2928 N N . PRO B 1 103 ? -9.977 -19.25 -19.594 1 98.12 103 PRO B N 1
ATOM 2929 C CA . PRO B 1 103 ? -8.539 -19.516 -19.609 1 98.12 103 PRO B CA 1
ATOM 2930 C C . PRO B 1 103 ? -7.707 -18.234 -19.688 1 98.12 103 PRO B C 1
ATOM 2932 O O . PRO B 1 103 ? -6.492 -18.266 -19.484 1 98.12 103 PRO B O 1
ATOM 2935 N N . ASP B 1 104 ? -8.297 -17.047 -19.953 1 98.31 104 ASP B N 1
ATOM 2936 C CA . ASP B 1 104 ? -7.594 -15.773 -20.047 1 98.31 104 ASP B CA 1
ATOM 2937 C C . ASP B 1 104 ? -7.691 -14.992 -18.734 1 98.31 104 ASP B C 1
ATOM 2939 O O . ASP B 1 104 ? -7.242 -13.852 -18.656 1 98.31 104 ASP B O 1
ATOM 2943 N N . HIS B 1 105 ? -8.312 -15.602 -17.688 1 98.62 105 HIS B N 1
ATOM 2944 C CA . HIS B 1 105 ? -8.469 -14.977 -16.375 1 98.62 105 HIS B CA 1
ATOM 2945 C C . HIS B 1 105 ? -8.148 -15.969 -15.266 1 98.62 105 HIS B C 1
ATOM 2947 O O . HIS B 1 105 ? -9.016 -16.297 -14.453 1 98.62 105 HIS B O 1
ATOM 2953 N N . VAL B 1 106 ? -6.91 -16.359 -15.211 1 98.81 106 VAL B N 1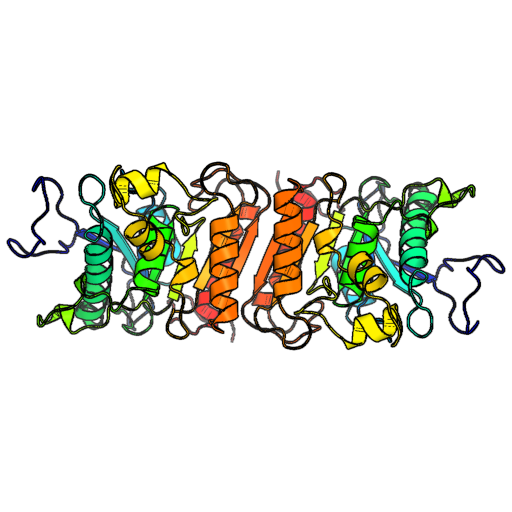
ATOM 2954 C CA . VAL B 1 106 ? -6.391 -17.234 -14.156 1 98.81 106 VAL B CA 1
ATOM 2955 C C . VAL B 1 106 ? -5.285 -16.516 -13.391 1 98.81 106 VAL B C 1
ATOM 2957 O O . VAL B 1 106 ? -4.184 -16.328 -13.906 1 98.81 106 VAL B O 1
ATOM 2960 N N . ALA B 1 107 ? -5.57 -16.078 -12.219 1 98.88 107 ALA B N 1
ATOM 2961 C CA . ALA B 1 107 ? -4.594 -15.445 -11.336 1 98.88 107 ALA B CA 1
ATOM 2962 C C . ALA B 1 107 ? -3.846 -16.484 -10.508 1 98.88 107 ALA B C 1
ATOM 2964 O O . ALA B 1 107 ? -4.336 -17.594 -10.305 1 98.88 107 ALA B O 1
ATOM 2965 N N . VAL B 1 108 ? -2.682 -16.156 -10.102 1 98.94 108 VAL B N 1
ATOM 2966 C CA . VAL B 1 108 ? -1.941 -16.969 -9.141 1 98.94 108 VAL B CA 1
ATOM 2967 C C . VAL B 1 108 ? -1.763 -16.203 -7.836 1 98.94 108 VAL B C 1
ATOM 2969 O O . VAL B 1 108 ? -1.272 -15.07 -7.844 1 98.94 108 VAL B O 1
ATOM 2972 N N . CYS B 1 109 ? -2.244 -16.766 -6.797 1 98.94 109 CYS B N 1
ATOM 2973 C CA . CYS B 1 109 ? -2.156 -16.219 -5.441 1 98.94 109 CYS B CA 1
ATOM 2974 C C . CYS B 1 109 ? -1.143 -17 -4.609 1 98.94 109 CYS B C 1
ATOM 2976 O O . CYS B 1 109 ? -1.106 -18.234 -4.66 1 98.94 109 CYS B O 1
ATOM 2978 N N . GLY B 1 110 ? -0.323 -16.312 -3.895 1 98.94 110 GLY B N 1
ATOM 2979 C CA . GLY B 1 110 ? 0.633 -17 -3.045 1 98.94 110 GLY B CA 1
ATOM 2980 C C . GLY B 1 110 ? 0.936 -16.25 -1.758 1 98.94 110 GLY B C 1
ATOM 2981 O O . GLY B 1 110 ? 0.838 -15.023 -1.709 1 98.94 110 GLY B O 1
ATOM 2982 N N . PHE B 1 111 ? 1.286 -17.016 -0.713 1 98.94 111 PHE B N 1
ATOM 2983 C CA . PHE B 1 111 ? 1.605 -16.484 0.61 1 98.94 111 PHE B CA 1
ATOM 2984 C C . PHE B 1 111 ? 3.057 -16.781 0.972 1 98.94 111 PHE B C 1
ATOM 2986 O O . PHE B 1 111 ? 3.533 -17.906 0.795 1 98.94 111 PHE B O 1
ATOM 2993 N N . SER B 1 112 ? 3.803 -15.742 1.544 1 98.81 112 SER B N 1
ATOM 2994 C CA . SER B 1 112 ? 5.164 -15.969 2.018 1 98.81 112 SER B CA 1
ATOM 2995 C C . SER B 1 112 ? 6.027 -16.594 0.932 1 98.81 112 SER B C 1
ATOM 2997 O O . SER B 1 112 ? 6.164 -16.047 -0.163 1 98.81 112 SER B O 1
ATOM 2999 N N . ALA B 1 113 ? 6.527 -17.844 1.119 1 98.94 113 ALA B N 1
ATOM 3000 C CA . ALA B 1 113 ? 7.285 -18.594 0.108 1 98.94 113 ALA B CA 1
ATOM 3001 C C . ALA B 1 113 ? 6.406 -18.938 -1.089 1 98.94 113 ALA B C 1
ATOM 3003 O O . ALA B 1 113 ? 6.879 -18.969 -2.227 1 98.94 113 ALA B O 1
ATOM 3004 N N . GLY B 1 114 ? 5.121 -19.172 -0.829 1 98.94 114 GLY B N 1
ATOM 3005 C CA . GLY B 1 114 ? 4.18 -19.359 -1.923 1 98.94 114 GLY B CA 1
ATOM 3006 C C . GLY B 1 114 ? 3.996 -18.094 -2.758 1 98.94 114 GLY B C 1
ATOM 3007 O O . GLY B 1 114 ? 3.713 -18.172 -3.955 1 98.94 114 GLY B O 1
ATOM 3008 N N . GLY B 1 115 ? 4.09 -16.938 -2.053 1 98.94 115 GLY B N 1
ATOM 3009 C CA . GLY B 1 115 ? 4.125 -15.672 -2.779 1 98.94 115 GLY B CA 1
ATOM 3010 C C . GLY B 1 115 ? 5.332 -15.539 -3.686 1 98.94 115 GLY B C 1
ATOM 3011 O O . GLY B 1 115 ? 5.23 -15 -4.793 1 98.94 115 GLY B O 1
ATOM 3012 N N . HIS B 1 116 ? 6.461 -16.016 -3.236 1 98.94 116 HIS B N 1
ATOM 3013 C CA . HIS B 1 116 ? 7.645 -16.062 -4.082 1 98.94 116 HIS B CA 1
ATOM 3014 C C . HIS B 1 116 ? 7.402 -16.922 -5.32 1 98.94 116 HIS B C 1
ATOM 3016 O O . HIS B 1 116 ? 7.785 -16.547 -6.43 1 98.94 116 HIS B O 1
ATOM 3022 N N . LEU B 1 117 ? 6.816 -18.062 -5.094 1 98.94 117 LEU B N 1
ATOM 3023 C CA . LEU B 1 117 ? 6.523 -18.984 -6.188 1 98.94 117 LEU B CA 1
ATOM 3024 C C . LEU B 1 117 ? 5.59 -18.328 -7.207 1 98.94 117 LEU B C 1
ATOM 3026 O O . LEU B 1 117 ? 5.848 -18.391 -8.414 1 98.94 117 LEU B O 1
ATOM 3030 N N . ALA B 1 118 ? 4.512 -17.719 -6.719 1 98.94 118 ALA B N 1
ATOM 3031 C CA . ALA B 1 118 ? 3.58 -17.016 -7.598 1 98.94 118 ALA B CA 1
ATOM 3032 C C . ALA B 1 118 ? 4.297 -15.93 -8.398 1 98.94 118 ALA B C 1
ATOM 3034 O O . ALA B 1 118 ? 4.152 -15.859 -9.625 1 98.94 118 ALA B O 1
ATOM 3035 N N . ALA B 1 119 ? 5.07 -15.117 -7.688 1 99 119 ALA B N 1
ATOM 3036 C CA . ALA B 1 119 ? 5.824 -14.055 -8.352 1 99 119 ALA B CA 1
ATOM 3037 C C . ALA B 1 119 ? 6.828 -14.641 -9.344 1 99 119 ALA B C 1
ATOM 3039 O O . ALA B 1 119 ? 7.035 -14.078 -10.422 1 99 119 ALA B O 1
ATOM 3040 N N . SER B 1 120 ? 7.465 -15.742 -8.992 1 98.94 120 SER B N 1
ATOM 3041 C CA . SER B 1 120 ? 8.406 -16.406 -9.891 1 98.94 120 SER B CA 1
ATOM 3042 C C . SER B 1 120 ? 7.727 -16.812 -11.203 1 98.94 120 SER B C 1
ATOM 3044 O O . SER B 1 120 ? 8.281 -16.609 -12.281 1 98.94 120 SER B O 1
ATOM 3046 N N . LEU B 1 121 ? 6.57 -17.375 -11.023 1 98.94 121 LEU B N 1
ATOM 3047 C CA . LEU B 1 121 ? 5.848 -17.766 -12.234 1 98.94 121 LEU B CA 1
ATOM 3048 C C . LEU B 1 121 ? 5.531 -16.547 -13.086 1 98.94 121 LEU B C 1
ATOM 3050 O O . LEU B 1 121 ? 5.551 -16.625 -14.32 1 98.94 121 LEU B O 1
ATOM 3054 N N . GLY B 1 122 ? 5.258 -15.43 -12.516 1 98.88 122 GLY B N 1
ATOM 3055 C CA . GLY B 1 122 ? 4.918 -14.203 -13.211 1 98.88 122 GLY B CA 1
ATOM 3056 C C . GLY B 1 122 ? 6.094 -13.594 -13.953 1 98.88 122 GLY B C 1
ATOM 3057 O O . GLY B 1 122 ? 5.91 -12.914 -14.961 1 98.88 122 GLY B O 1
ATOM 3058 N N . VAL B 1 123 ? 7.336 -13.781 -13.453 1 98.88 123 VAL B N 1
ATOM 3059 C CA . VAL B 1 123 ? 8.477 -13.109 -14.07 1 98.88 123 VAL B CA 1
ATOM 3060 C C . VAL B 1 123 ? 9.312 -14.117 -14.852 1 98.88 123 VAL B C 1
ATOM 3062 O O . VAL B 1 123 ? 10.109 -13.734 -15.711 1 98.88 123 VAL B O 1
ATOM 3065 N N . HIS B 1 124 ? 9.133 -15.422 -14.586 1 98.69 124 HIS B N 1
ATOM 3066 C CA . HIS B 1 124 ? 9.953 -16.453 -15.203 1 98.69 124 HIS B CA 1
ATOM 3067 C C . HIS B 1 124 ? 9.102 -17.422 -16.031 1 98.69 124 HIS B C 1
ATOM 3069 O O . HIS B 1 124 ? 9.469 -18.578 -16.219 1 98.69 124 HIS B O 1
ATOM 3075 N N . PHE B 1 125 ? 7.953 -16.969 -16.562 1 98.38 125 PHE B N 1
ATOM 3076 C CA . PHE B 1 125 ? 7.051 -17.844 -17.297 1 98.38 125 PHE B CA 1
ATOM 3077 C C . PHE B 1 125 ? 7.684 -18.312 -18.594 1 98.38 125 PHE B C 1
ATOM 3079 O O . PHE B 1 125 ? 7.188 -19.234 -19.234 1 98.38 125 PHE B O 1
ATOM 3086 N N . ARG B 1 126 ? 8.883 -17.766 -18.984 1 97.5 126 ARG B N 1
ATOM 3087 C CA . ARG B 1 126 ? 9.609 -18.203 -20.172 1 97.5 126 ARG B CA 1
ATOM 3088 C C . ARG B 1 126 ? 10.891 -18.938 -19.797 1 97.5 126 ARG B C 1
ATOM 3090 O O . ARG B 1 126 ? 11.766 -19.141 -20.641 1 97.5 126 ARG B O 1
ATOM 3097 N N . HIS B 1 127 ? 11 -19.219 -18.531 1 97.06 127 HIS B N 1
ATOM 3098 C CA . HIS B 1 127 ? 12.188 -19.938 -18.078 1 97.06 127 HIS B CA 1
ATOM 3099 C C . HIS B 1 127 ? 12.422 -21.203 -18.906 1 97.06 127 HIS B C 1
ATOM 3101 O O . HIS B 1 127 ? 11.477 -21.922 -19.234 1 97.06 127 HIS B O 1
ATOM 3107 N N . PRO B 1 128 ? 13.664 -21.5 -19.172 1 96.44 128 PRO B N 1
ATOM 3108 C CA . PRO B 1 128 ? 13.969 -22.672 -20 1 96.44 128 PRO B CA 1
ATOM 3109 C C . PRO B 1 128 ? 13.43 -23.969 -19.406 1 96.44 128 PRO B C 1
ATOM 3111 O O . PRO B 1 128 ? 13.023 -24.875 -20.156 1 96.44 128 PRO B O 1
ATOM 3114 N N . SER B 1 129 ? 13.367 -24.016 -18.125 1 94.94 129 SER B N 1
ATOM 3115 C CA . SER B 1 129 ? 12.93 -25.234 -17.469 1 94.94 129 SER B CA 1
ATOM 3116 C C . SER B 1 129 ? 11.438 -25.469 -17.672 1 94.94 129 SER B C 1
ATOM 3118 O O . SER B 1 129 ? 10.938 -26.562 -17.375 1 94.94 129 SER B O 1
ATOM 3120 N N . LEU B 1 130 ? 10.719 -24.453 -18.125 1 96.81 130 LEU B N 1
ATOM 3121 C CA . LEU B 1 130 ? 9.273 -24.562 -18.297 1 96.81 130 LEU B CA 1
ATOM 3122 C C . LEU B 1 130 ? 8.93 -24.859 -19.766 1 96.81 130 LEU B C 1
ATOM 3124 O O . LEU B 1 130 ? 7.758 -25.031 -20.109 1 96.81 130 LEU B O 1
ATOM 3128 N N . GLN B 1 131 ? 9.961 -24.953 -20.594 1 94.62 131 GLN B N 1
ATOM 3129 C CA . GLN B 1 131 ? 9.734 -25.156 -22.016 1 94.62 131 GLN B CA 1
ATOM 3130 C C . GLN B 1 131 ? 9.648 -26.641 -22.359 1 94.62 131 GLN B C 1
ATOM 3132 O O . GLN B 1 131 ? 10.234 -27.469 -21.672 1 94.62 131 GLN B O 1
ATOM 3137 N N . GLY B 1 132 ? 8.867 -26.938 -23.344 1 90.88 132 GLY B N 1
ATOM 3138 C CA . GLY B 1 132 ? 8.664 -28.297 -23.828 1 90.88 132 GLY B CA 1
ATOM 3139 C C . GLY B 1 132 ? 7.727 -28.375 -25.016 1 90.88 132 GLY B C 1
ATOM 3140 O O . GLY B 1 132 ? 7.199 -27.344 -25.469 1 90.88 132 GLY B O 1
ATOM 3141 N N . THR B 1 133 ? 7.664 -29.594 -25.578 1 89 133 THR B N 1
ATOM 3142 C CA . THR B 1 133 ? 6.898 -29.75 -26.812 1 89 133 THR B CA 1
ATOM 3143 C C . THR B 1 133 ? 5.613 -30.531 -26.547 1 89 133 THR B C 1
ATOM 3145 O O . THR B 1 133 ? 4.797 -30.719 -27.453 1 89 133 THR B O 1
ATOM 3148 N N . GLY B 1 134 ? 5.367 -30.875 -25.328 1 89.38 134 GLY B N 1
ATOM 3149 C CA . GLY B 1 134 ? 4.152 -31.609 -24.984 1 89.38 134 GLY B CA 1
ATOM 3150 C C . GLY B 1 134 ? 2.906 -30.75 -25.031 1 89.38 134 GLY B C 1
ATOM 3151 O O . GLY B 1 134 ? 2.996 -29.516 -25.125 1 89.38 134 GLY B O 1
ATOM 3152 N N . PRO B 1 135 ? 1.755 -31.422 -25.094 1 90.75 135 PRO B N 1
ATOM 3153 C CA . PRO B 1 135 ? 0.493 -30.688 -25.219 1 90.75 135 PRO B CA 1
ATOM 3154 C C . PRO B 1 135 ? 0.309 -29.656 -24.109 1 90.75 135 PRO B C 1
ATOM 3156 O O . PRO B 1 135 ? -0.205 -28.562 -24.359 1 90.75 135 PRO B O 1
ATOM 3159 N N . LEU B 1 136 ? 0.735 -29.984 -22.922 1 92.44 136 LEU B N 1
ATOM 3160 C CA . LEU B 1 136 ? 0.584 -29.047 -21.812 1 92.44 136 LEU B CA 1
ATOM 3161 C C . LEU B 1 136 ? 1.612 -27.922 -21.906 1 92.44 136 LEU B C 1
ATOM 3163 O O . LEU B 1 136 ? 1.3 -26.766 -21.625 1 92.44 136 LEU B O 1
ATOM 3167 N N . GLU B 1 137 ? 2.844 -28.281 -22.312 1 91.88 137 GLU B N 1
ATOM 3168 C CA . GLU B 1 137 ? 3.918 -27.281 -22.359 1 91.88 137 GLU B CA 1
ATOM 3169 C C . GLU B 1 137 ? 3.67 -26.25 -23.438 1 91.88 137 GLU B C 1
ATOM 3171 O O . GLU B 1 137 ? 4.277 -25.172 -23.438 1 91.88 137 GLU B O 1
ATOM 3176 N N . ARG B 1 138 ? 2.725 -26.516 -24.344 1 93 138 ARG B N 1
ATOM 3177 C CA . ARG B 1 138 ? 2.408 -25.578 -25.422 1 93 138 ARG B CA 1
ATOM 3178 C C . ARG B 1 138 ? 1.456 -24.5 -24.938 1 93 138 ARG B C 1
ATOM 3180 O O . ARG B 1 138 ? 1.288 -23.469 -25.594 1 93 138 ARG B O 1
ATOM 3187 N N . LEU B 1 139 ? 0.815 -24.797 -23.828 1 96.75 139 LEU B N 1
ATOM 3188 C CA . LEU B 1 139 ? -0.056 -23.781 -23.234 1 96.75 139 LEU B CA 1
ATOM 3189 C C . LEU B 1 139 ? 0.749 -22.797 -22.391 1 96.75 139 LEU B C 1
ATOM 3191 O O . LEU B 1 139 ? 1.719 -23.188 -21.734 1 96.75 139 LEU B O 1
ATOM 3195 N N . SER B 1 140 ? 0.339 -21.562 -22.469 1 97.88 140 SER B N 1
ATOM 3196 C CA . SER B 1 140 ? 1.015 -20.531 -21.688 1 97.88 140 SER B CA 1
ATOM 3197 C C . SER B 1 140 ? 0.911 -20.812 -20.188 1 97.88 140 SER B C 1
ATOM 3199 O O . SER B 1 140 ? -0.143 -21.219 -19.703 1 97.88 140 SER B O 1
ATOM 3201 N N . CYS B 1 141 ? 2.014 -20.594 -19.438 1 98.44 141 CYS B N 1
ATOM 3202 C CA . CYS B 1 141 ? 1.976 -20.656 -17.984 1 98.44 141 CYS B CA 1
ATOM 3203 C C . CYS B 1 141 ? 2.104 -19.266 -17.375 1 98.44 141 CYS B C 1
ATOM 3205 O O . CYS B 1 141 ? 2.412 -19.125 -16.188 1 98.44 141 CYS B O 1
ATOM 3207 N N . ARG B 1 142 ? 1.963 -18.172 -18.203 1 98.75 142 ARG B N 1
ATOM 3208 C CA . ARG B 1 142 ? 1.925 -16.812 -17.672 1 98.75 142 ARG B CA 1
ATOM 3209 C C . ARG B 1 142 ? 0.604 -16.547 -16.953 1 98.75 142 ARG B C 1
ATOM 3211 O O . ARG B 1 142 ? -0.467 -16.656 -17.547 1 98.75 142 ARG B O 1
ATOM 3218 N N . PRO B 1 143 ? 0.668 -16.25 -15.648 1 98.88 143 PRO B N 1
ATOM 3219 C CA . PRO B 1 143 ? -0.583 -15.859 -14.992 1 98.88 143 PRO B CA 1
ATOM 3220 C C . PRO B 1 143 ? -1.216 -14.625 -15.625 1 98.88 143 PRO B C 1
ATOM 3222 O O . PRO B 1 143 ? -0.52 -13.82 -16.25 1 98.88 143 PRO B O 1
ATOM 3225 N N . ASP B 1 144 ? -2.486 -14.484 -15.5 1 98.88 144 ASP B N 1
ATOM 3226 C CA . ASP B 1 144 ? -3.178 -13.289 -15.977 1 98.88 144 ASP B CA 1
ATOM 3227 C C . ASP B 1 144 ? -3.244 -12.227 -14.883 1 98.88 144 ASP B C 1
ATOM 3229 O O . ASP B 1 144 ? -3.637 -11.086 -15.141 1 98.88 144 ASP B O 1
ATOM 3233 N N . GLY B 1 145 ? -2.895 -12.516 -13.672 1 98.88 145 GLY B N 1
ATOM 3234 C CA . GLY B 1 145 ? -2.775 -11.672 -12.492 1 98.88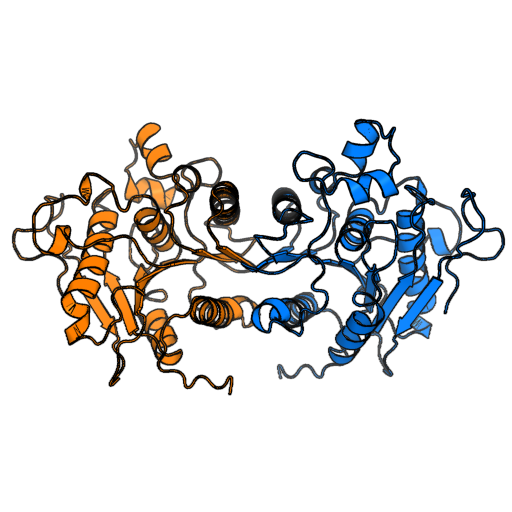 145 GLY B CA 1
ATOM 3235 C C . GLY B 1 145 ? -2.002 -12.32 -11.367 1 98.88 145 GLY B C 1
ATOM 3236 O O . GLY B 1 145 ? -1.994 -13.547 -11.234 1 98.88 145 GLY B O 1
ATOM 3237 N N . LEU B 1 146 ? -1.328 -11.531 -10.602 1 98.94 146 LEU B N 1
ATOM 3238 C CA . LEU B 1 146 ? -0.622 -12.008 -9.414 1 98.94 146 LEU B CA 1
ATOM 3239 C C . LEU B 1 146 ? -1.249 -11.438 -8.148 1 98.94 146 LEU B C 1
ATOM 3241 O O . LEU B 1 146 ? -1.612 -10.258 -8.102 1 98.94 146 LEU B O 1
ATOM 3245 N N . ILE B 1 147 ? -1.49 -12.281 -7.203 1 99 147 ILE B N 1
ATOM 3246 C CA . ILE B 1 147 ? -1.896 -11.898 -5.855 1 99 147 ILE B CA 1
ATOM 3247 C C . ILE B 1 147 ? -0.835 -12.344 -4.852 1 99 147 ILE B C 1
ATOM 3249 O O . ILE B 1 147 ? -0.723 -13.531 -4.543 1 99 147 ILE B O 1
ATOM 3253 N N . LEU B 1 148 ? -0.047 -11.391 -4.359 1 99 148 LEU B N 1
ATOM 3254 C CA . LEU B 1 148 ? 1.119 -11.68 -3.531 1 99 148 LEU B CA 1
ATOM 3255 C C . LEU B 1 148 ? 0.882 -11.258 -2.086 1 99 148 LEU B C 1
ATOM 3257 O O . LEU B 1 148 ? 0.819 -10.062 -1.792 1 99 148 LEU B O 1
ATOM 3261 N N . CYS B 1 149 ? 0.792 -12.195 -1.217 1 98.94 149 CYS B N 1
ATOM 3262 C CA . CYS B 1 149 ? 0.46 -11.969 0.186 1 98.94 149 CYS B CA 1
ATOM 3263 C C . CYS B 1 149 ? 1.698 -12.102 1.065 1 98.94 149 CYS B C 1
ATOM 3265 O O . CYS B 1 149 ? 2.207 -13.203 1.272 1 98.94 149 CYS B O 1
ATOM 3267 N N . TYR B 1 150 ? 2.201 -10.977 1.588 1 98.88 150 TYR B N 1
ATOM 3268 C CA . TYR B 1 150 ? 3.447 -10.875 2.34 1 98.88 150 TYR B CA 1
ATOM 3269 C C . TYR B 1 150 ? 4.52 -11.781 1.738 1 98.88 150 TYR B C 1
ATOM 3271 O O . TYR B 1 150 ? 5.105 -12.609 2.439 1 98.88 150 TYR B O 1
ATOM 3279 N N . PRO B 1 151 ? 4.785 -11.531 0.45 1 98.94 151 PRO B N 1
ATOM 3280 C CA . PRO B 1 151 ? 5.625 -12.461 -0.307 1 98.94 151 PRO B CA 1
ATOM 3281 C C . PRO B 1 151 ? 7.105 -12.344 0.053 1 98.94 151 PRO B C 1
ATOM 3283 O O . PRO B 1 151 ? 7.586 -11.25 0.351 1 98.94 151 PRO B O 1
ATOM 3286 N N . VAL B 1 152 ? 7.758 -13.461 0.016 1 98.94 152 VAL B N 1
ATOM 3287 C CA . VAL B 1 152 ? 9.203 -13.461 -0.185 1 98.94 152 VAL B CA 1
ATOM 3288 C C . VAL B 1 152 ? 9.523 -13 -1.606 1 98.94 152 VAL B C 1
ATOM 3290 O O . VAL B 1 152 ? 8.875 -13.43 -2.564 1 98.94 152 VAL B O 1
ATOM 3293 N N . ILE B 1 153 ? 10.508 -12.078 -1.734 1 98.94 153 ILE B N 1
ATOM 3294 C CA . ILE B 1 153 ? 10.797 -11.57 -3.072 1 98.94 153 ILE B CA 1
ATOM 3295 C C . ILE B 1 153 ? 12.297 -11.578 -3.318 1 98.94 153 ILE B C 1
ATOM 3297 O O . ILE B 1 153 ? 12.766 -12.078 -4.344 1 98.94 153 ILE B O 1
ATOM 3301 N N . THR B 1 154 ? 13.109 -11.078 -2.35 1 98.88 154 THR B N 1
ATOM 3302 C CA . THR B 1 154 ? 14.508 -10.781 -2.617 1 98.88 154 THR B CA 1
ATOM 3303 C C . THR B 1 154 ? 15.414 -11.727 -1.833 1 98.88 154 THR B C 1
ATOM 3305 O O . THR B 1 154 ? 15.125 -12.07 -0.686 1 98.88 154 THR B O 1
ATOM 3308 N N . ALA B 1 155 ? 16.484 -12.141 -2.475 1 98.56 155 ALA B N 1
ATOM 3309 C CA . ALA B 1 155 ? 17.547 -12.906 -1.811 1 98.56 155 ALA B CA 1
ATOM 3310 C C . ALA B 1 155 ? 18.641 -11.992 -1.272 1 98.56 155 ALA B C 1
ATOM 3312 O O . ALA B 1 155 ? 19.688 -12.461 -0.841 1 98.56 155 ALA B O 1
ATOM 3313 N N . GLY B 1 156 ? 18.406 -10.68 -1.364 1 97.69 156 GLY B N 1
ATOM 3314 C CA . GLY B 1 156 ? 19.375 -9.68 -0.935 1 97.69 156 GLY B CA 1
ATOM 3315 C C . GLY B 1 156 ? 19.297 -9.367 0.547 1 97.69 156 GLY B C 1
ATOM 3316 O O . GLY B 1 156 ? 19.156 -10.273 1.372 1 97.69 156 GLY B O 1
ATOM 3317 N N . GLU B 1 157 ? 19.391 -8.125 0.942 1 97 157 GLU B N 1
ATOM 3318 C CA . GLU B 1 157 ? 19.469 -7.625 2.312 1 97 157 GLU B CA 1
ATOM 3319 C C . GLU B 1 157 ? 18.234 -8.023 3.111 1 97 157 GLU B C 1
ATOM 3321 O O . GLU B 1 157 ? 18.328 -8.336 4.301 1 97 157 GLU B O 1
ATOM 3326 N N . PHE B 1 158 ? 17.125 -8.094 2.486 1 98.31 158 PHE B N 1
ATOM 3327 C CA . PHE B 1 158 ? 15.852 -8.273 3.178 1 98.31 158 PHE B CA 1
ATOM 3328 C C . PHE B 1 158 ? 15.312 -9.68 2.957 1 98.31 158 PHE B C 1
ATOM 3330 O O . PHE B 1 158 ? 14.094 -9.891 2.963 1 98.31 158 PHE B O 1
ATOM 3337 N N . ARG B 1 159 ? 16.25 -10.625 2.73 1 98.31 159 ARG B N 1
ATOM 3338 C CA . ARG B 1 159 ? 15.867 -11.992 2.385 1 98.31 159 ARG B CA 1
ATOM 3339 C C . ARG B 1 159 ? 15.258 -12.711 3.584 1 98.31 159 ARG B C 1
ATOM 3341 O O . ARG B 1 159 ? 15.625 -12.438 4.73 1 98.31 159 ARG B O 1
ATOM 3348 N N . HIS B 1 160 ? 14.281 -13.492 3.303 1 98.44 160 HIS B N 1
ATOM 3349 C CA . HIS B 1 160 ? 13.969 -14.578 4.23 1 98.44 160 HIS B CA 1
ATOM 3350 C C . HIS B 1 160 ? 14.922 -15.75 4.047 1 98.44 160 HIS B C 1
ATOM 3352 O O . HIS B 1 160 ? 14.695 -16.609 3.193 1 98.44 160 HIS B O 1
ATOM 3358 N N . ALA B 1 161 ? 15.867 -15.898 4.887 1 97.5 161 ALA B N 1
ATOM 3359 C CA . ALA B 1 161 ? 17 -16.797 4.684 1 97.5 161 ALA B CA 1
ATOM 3360 C C . ALA B 1 161 ? 16.531 -18.25 4.57 1 97.5 161 ALA B C 1
ATOM 3362 O O . ALA B 1 161 ? 16.984 -18.984 3.699 1 97.5 161 ALA B O 1
ATOM 3363 N N . GLY B 1 162 ? 15.609 -18.609 5.469 1 98 162 GLY B N 1
ATOM 3364 C CA . GLY B 1 162 ? 15.133 -19.984 5.477 1 98 162 GLY B CA 1
ATOM 3365 C C . GLY B 1 162 ? 14.508 -20.406 4.16 1 98 162 GLY B C 1
ATOM 3366 O O . GLY B 1 162 ? 14.758 -21.5 3.666 1 98 162 GLY B O 1
ATOM 3367 N N . SER B 1 163 ? 13.719 -19.562 3.523 1 98.69 163 SER B N 1
ATOM 3368 C CA . SER B 1 163 ? 13.078 -19.875 2.248 1 98.69 163 SER B CA 1
ATOM 3369 C C . SER B 1 163 ? 14.117 -20.078 1.151 1 98.69 163 SER B C 1
ATOM 3371 O O . SER B 1 163 ? 14.008 -21.031 0.368 1 98.69 163 SER B O 1
ATOM 3373 N N . PHE B 1 164 ? 15.133 -19.25 1.099 1 98.62 164 PHE B N 1
ATOM 3374 C CA . PHE B 1 164 ? 16.109 -19.344 0.026 1 98.62 164 PHE B CA 1
ATOM 3375 C C . PHE B 1 164 ? 17.047 -20.531 0.254 1 98.62 164 PHE B C 1
ATOM 3377 O O . PHE B 1 164 ? 17.5 -21.156 -0.701 1 98.62 164 PHE B O 1
ATOM 3384 N N . GLU B 1 165 ? 17.312 -20.844 1.498 1 98.31 165 GLU B N 1
ATOM 3385 C CA . GLU B 1 165 ? 18.094 -22.062 1.784 1 98.31 165 GLU B CA 1
ATOM 3386 C C . GLU B 1 165 ? 17.344 -23.312 1.334 1 98.31 165 GLU B C 1
ATOM 3388 O O . GLU B 1 165 ? 17.938 -24.219 0.762 1 98.31 165 GLU B O 1
ATOM 3393 N N . ASN B 1 166 ? 16.078 -23.328 1.63 1 98.44 166 ASN B N 1
ATOM 3394 C CA . ASN B 1 166 ? 15.258 -24.469 1.234 1 98.44 166 ASN B CA 1
ATOM 3395 C C . ASN B 1 166 ? 15.102 -24.562 -0.281 1 98.44 166 ASN B C 1
ATOM 3397 O O . ASN B 1 166 ? 15.055 -25.656 -0.848 1 98.44 166 ASN B O 1
ATOM 3401 N N . LEU B 1 167 ? 15.031 -23.391 -0.972 1 98.38 167 LEU B N 1
ATOM 3402 C CA . LEU B 1 167 ? 14.758 -23.328 -2.402 1 98.38 167 LEU B CA 1
ATOM 3403 C C . LEU B 1 167 ? 16.016 -23.594 -3.215 1 98.38 167 LEU B C 1
ATOM 3405 O O . LEU B 1 167 ? 15.961 -24.234 -4.27 1 98.38 167 LEU B O 1
ATOM 3409 N N . LEU B 1 168 ? 17.219 -23.156 -2.697 1 98.12 168 LEU B N 1
ATOM 3410 C CA . LEU B 1 168 ? 18.422 -23.156 -3.52 1 98.12 168 LEU B CA 1
ATOM 3411 C C . LEU B 1 168 ? 19.5 -24.062 -2.908 1 98.12 168 LEU B C 1
ATOM 3413 O O . LEU B 1 168 ? 20.422 -24.469 -3.598 1 98.12 168 LEU B O 1
ATOM 3417 N N . GLY B 1 169 ? 19.375 -24.297 -1.587 1 96.5 169 GLY B N 1
ATOM 3418 C CA . GLY B 1 169 ? 20.422 -25.031 -0.886 1 96.5 169 GLY B CA 1
ATOM 3419 C C . GLY B 1 169 ? 21.484 -24.125 -0.278 1 96.5 169 GLY B C 1
ATOM 3420 O O . GLY B 1 169 ? 21.516 -22.922 -0.57 1 96.5 169 GLY B O 1
ATOM 3421 N N . PRO B 1 170 ? 22.266 -24.609 0.595 1 93.12 170 PRO B N 1
ATOM 3422 C CA . PRO B 1 170 ? 23.25 -23.812 1.336 1 93.12 170 PRO B CA 1
ATOM 3423 C C . PRO B 1 170 ? 24.391 -23.312 0.453 1 93.12 170 PRO B C 1
ATOM 3425 O O . PRO B 1 170 ? 25.062 -22.344 0.806 1 93.12 170 PRO B O 1
ATOM 3428 N N . ASP B 1 171 ? 24.609 -23.891 -0.716 1 94.06 171 ASP B N 1
ATOM 3429 C CA . ASP B 1 171 ? 25.734 -23.547 -1.568 1 94.06 171 ASP B CA 1
ATOM 3430 C C . ASP B 1 171 ? 25.297 -22.703 -2.76 1 94.06 171 ASP B C 1
ATOM 3432 O O . ASP B 1 171 ? 25.953 -22.672 -3.793 1 94.06 171 ASP B O 1
ATOM 3436 N N . ALA B 1 172 ? 24.109 -22.125 -2.596 1 96.56 172 ALA B N 1
ATOM 3437 C CA . ALA B 1 172 ? 23.594 -21.328 -3.701 1 96.56 172 ALA B CA 1
ATOM 3438 C C . ALA B 1 172 ? 24.594 -20.266 -4.137 1 96.56 172 ALA B C 1
ATOM 3440 O O . ALA B 1 172 ? 25.203 -19.609 -3.297 1 96.56 172 ALA B O 1
ATOM 3441 N N . THR B 1 173 ? 24.797 -20.062 -5.445 1 97.44 173 THR B N 1
ATOM 3442 C CA . THR B 1 173 ? 25.703 -19.062 -5.992 1 97.44 173 THR B CA 1
ATOM 3443 C C . THR B 1 173 ? 25.031 -17.688 -6.004 1 97.44 173 THR B C 1
ATOM 3445 O O . THR B 1 173 ? 23.812 -17.578 -5.941 1 97.44 173 THR B O 1
ATOM 3448 N N . PRO B 1 174 ? 25.844 -16.672 -6.082 1 97.06 174 PRO B N 1
ATOM 3449 C CA . PRO B 1 174 ? 25.266 -15.328 -6.219 1 97.06 174 PRO B CA 1
ATOM 3450 C C . PRO B 1 174 ? 24.344 -15.203 -7.438 1 97.06 174 PRO B C 1
ATOM 3452 O O . PRO B 1 174 ? 23.328 -14.516 -7.379 1 97.06 174 PRO B O 1
ATOM 3455 N N . ALA B 1 175 ? 24.719 -15.891 -8.477 1 97.62 175 ALA B N 1
ATOM 3456 C CA . ALA B 1 175 ? 23.922 -15.836 -9.695 1 97.62 175 ALA B CA 1
ATOM 3457 C C . ALA B 1 175 ? 22.547 -16.484 -9.484 1 97.62 175 ALA B C 1
ATOM 3459 O O . ALA B 1 175 ? 21.531 -15.977 -9.984 1 97.62 175 ALA B O 1
ATOM 3460 N N . GLN B 1 176 ? 22.516 -17.562 -8.758 1 97.56 176 GLN B N 1
ATOM 3461 C CA . GLN B 1 176 ? 21.25 -18.219 -8.453 1 97.56 176 GLN B CA 1
ATOM 3462 C C . GLN B 1 176 ? 20.375 -17.359 -7.559 1 97.56 176 GLN B C 1
ATOM 3464 O O . GLN B 1 176 ? 19.156 -17.266 -7.773 1 97.56 176 GLN B O 1
ATOM 3469 N N . ARG B 1 177 ? 21 -16.719 -6.59 1 98.19 177 ARG B N 1
ATOM 3470 C CA . ARG B 1 177 ? 20.266 -15.812 -5.699 1 98.19 177 ARG B CA 1
ATOM 3471 C C . ARG B 1 177 ? 19.703 -14.625 -6.469 1 98.19 177 ARG B C 1
ATOM 3473 O O . ARG B 1 177 ? 18.547 -14.227 -6.25 1 98.19 177 ARG B O 1
ATOM 3480 N N . LEU B 1 178 ? 20.5 -14.125 -7.363 1 97.94 178 LEU B N 1
ATOM 3481 C CA . LEU B 1 178 ? 20.047 -13 -8.18 1 97.94 178 LEU B CA 1
ATOM 3482 C C . LEU B 1 178 ? 18.906 -13.414 -9.086 1 97.94 178 LEU B C 1
ATOM 3484 O O . LEU B 1 178 ? 17.938 -12.664 -9.266 1 97.94 178 LEU B O 1
ATOM 3488 N N . GLU B 1 179 ? 18.984 -14.586 -9.648 1 97.94 179 GLU B N 1
ATOM 3489 C CA . GLU B 1 179 ? 17.938 -15.094 -10.531 1 97.94 179 GLU B CA 1
ATOM 3490 C C . GLU B 1 179 ? 16.594 -15.156 -9.812 1 97.94 179 GLU B C 1
ATOM 3492 O O . GLU B 1 179 ? 15.547 -14.906 -10.414 1 97.94 179 GLU B O 1
ATOM 3497 N N . LEU B 1 180 ? 16.688 -15.453 -8.516 1 98.62 180 LEU B N 1
ATOM 3498 C CA . LEU B 1 180 ? 15.438 -15.672 -7.781 1 98.62 180 LEU B CA 1
ATOM 3499 C C . LEU B 1 180 ? 15.125 -14.484 -6.879 1 98.62 180 LEU B C 1
ATOM 3501 O O . LEU B 1 180 ? 14.305 -14.594 -5.969 1 98.62 180 LEU B O 1
ATOM 3505 N N . SER B 1 181 ? 15.914 -13.359 -7.059 1 98.88 181 SER B N 1
ATOM 3506 C CA . SER B 1 181 ? 15.508 -12.039 -6.594 1 98.88 181 SER B CA 1
ATOM 3507 C C . SER B 1 181 ? 14.547 -11.383 -7.574 1 98.88 181 SER B C 1
ATOM 3509 O O . SER B 1 181 ? 14.977 -10.727 -8.531 1 98.88 181 SER B O 1
ATOM 3511 N N . LEU B 1 182 ? 13.352 -11.469 -7.277 1 98.94 182 LEU B N 1
ATOM 3512 C CA . LEU B 1 182 ? 12.328 -11.344 -8.305 1 98.94 182 LEU B CA 1
ATOM 3513 C C . LEU B 1 182 ? 12.078 -9.883 -8.656 1 98.94 182 LEU B C 1
ATOM 3515 O O . LEU B 1 182 ? 11.602 -9.57 -9.75 1 98.94 182 LEU B O 1
ATOM 3519 N N . GLU B 1 183 ? 12.391 -8.898 -7.734 1 98.81 183 GLU B N 1
ATOM 3520 C CA . GLU B 1 183 ? 12.289 -7.48 -8.047 1 98.81 183 GLU B CA 1
ATOM 3521 C C . GLU B 1 183 ? 13.195 -7.105 -9.219 1 98.81 183 GLU B C 1
ATOM 3523 O O . GLU B 1 183 ? 12.969 -6.094 -9.891 1 98.81 183 GLU B O 1
ATOM 3528 N N . THR B 1 184 ? 14.219 -7.969 -9.477 1 98.81 184 THR B N 1
ATOM 3529 C CA . THR B 1 184 ? 15.18 -7.66 -10.539 1 98.81 184 THR B CA 1
ATOM 3530 C C . THR B 1 184 ? 14.75 -8.312 -11.852 1 98.81 184 THR B C 1
ATOM 3532 O O . THR B 1 184 ? 15.398 -8.117 -12.883 1 98.81 184 THR B O 1
ATOM 3535 N N . ARG B 1 185 ? 13.656 -9.055 -11.852 1 98.81 185 ARG B N 1
ATOM 3536 C CA . ARG B 1 185 ? 13.266 -9.836 -13.023 1 98.81 185 ARG B CA 1
ATOM 3537 C C . ARG B 1 185 ? 11.945 -9.336 -13.602 1 98.81 185 ARG B C 1
ATOM 3539 O O . ARG B 1 185 ? 11.453 -9.875 -14.594 1 98.81 185 ARG B O 1
ATOM 3546 N N . VAL B 1 186 ? 11.352 -8.266 -12.992 1 98.94 186 VAL B N 1
ATOM 3547 C CA . VAL B 1 186 ? 10.109 -7.684 -13.484 1 98.94 186 VAL B CA 1
ATOM 3548 C C . VAL B 1 186 ? 10.328 -7.109 -14.883 1 98.94 186 VAL B C 1
ATOM 3550 O O . VAL B 1 186 ? 11.391 -6.547 -15.172 1 98.94 186 VAL B O 1
ATOM 3553 N N . SER B 1 187 ? 9.453 -7.281 -15.781 1 98.81 187 SER B N 1
ATOM 3554 C CA . SER B 1 187 ? 9.43 -6.746 -17.141 1 98.81 187 SER B CA 1
ATOM 3555 C C . SER B 1 187 ? 8.047 -6.219 -17.5 1 98.81 187 SER B C 1
ATOM 3557 O O . SER B 1 187 ? 7.094 -6.395 -16.75 1 98.81 187 SER B O 1
ATOM 3559 N N . PRO B 1 188 ? 7.883 -5.52 -18.641 1 98.69 188 PRO B N 1
ATOM 3560 C CA . PRO B 1 188 ? 6.562 -5.035 -19.047 1 98.69 188 PRO B CA 1
ATOM 3561 C C . PRO B 1 188 ? 5.559 -6.168 -19.266 1 98.69 188 PRO B C 1
ATOM 3563 O O . PRO B 1 188 ? 4.352 -5.922 -19.328 1 98.69 188 PRO B O 1
ATOM 3566 N N . GLU B 1 189 ? 6.082 -7.426 -19.344 1 98.69 189 GLU B N 1
ATOM 3567 C CA . GLU B 1 189 ? 5.195 -8.562 -19.578 1 98.69 189 GLU B CA 1
ATOM 3568 C C . GLU B 1 189 ? 4.738 -9.188 -18.266 1 98.69 189 GLU B C 1
ATOM 3570 O O . GLU B 1 189 ? 3.898 -10.094 -18.266 1 98.69 189 GLU B O 1
ATOM 3575 N N . THR B 1 190 ? 5.359 -8.75 -17.109 1 98.94 190 THR B N 1
ATOM 3576 C CA . THR B 1 190 ? 4.875 -9.211 -15.82 1 98.94 190 THR B CA 1
ATOM 3577 C C . THR B 1 190 ? 3.393 -8.883 -15.648 1 98.94 190 THR B C 1
ATOM 3579 O O . THR B 1 190 ? 2.945 -7.793 -16 1 98.94 190 THR B O 1
ATOM 3582 N N . PRO B 1 191 ? 2.602 -9.844 -15.133 1 98.88 191 PRO B N 1
ATOM 3583 C CA . PRO B 1 191 ? 1.16 -9.617 -15.008 1 98.88 191 PRO B CA 1
ATOM 3584 C C . PRO B 1 191 ? 0.822 -8.5 -14.023 1 98.88 191 PRO B C 1
ATOM 3586 O O . PRO B 1 191 ? 1.605 -8.219 -13.117 1 98.88 191 PRO B O 1
ATOM 3589 N N . PRO B 1 192 ? -0.379 -7.859 -14.219 1 98.88 192 PRO B N 1
ATOM 3590 C CA . PRO B 1 192 ? -0.871 -6.984 -13.148 1 98.88 192 PRO B CA 1
ATOM 3591 C C . PRO B 1 192 ? -0.856 -7.66 -11.781 1 98.88 192 PRO B C 1
ATOM 3593 O O . PRO B 1 192 ? -1.114 -8.867 -11.68 1 98.88 192 PRO B O 1
ATOM 3596 N N . THR B 1 193 ? -0.549 -6.875 -10.758 1 98.94 193 THR B N 1
ATOM 3597 C CA . THR B 1 193 ? -0.214 -7.512 -9.492 1 98.94 193 THR B CA 1
ATOM 3598 C C . THR B 1 193 ? -0.911 -6.809 -8.328 1 98.94 193 THR B C 1
ATOM 3600 O O . THR B 1 193 ? -0.947 -5.578 -8.273 1 98.94 193 THR B O 1
ATOM 3603 N N . PHE B 1 194 ? -1.562 -7.578 -7.48 1 98.94 194 PHE B N 1
ATOM 3604 C CA . PHE B 1 194 ? -2.053 -7.168 -6.172 1 98.94 194 PHE B CA 1
ATOM 3605 C C . PHE B 1 194 ? -1.118 -7.645 -5.066 1 98.94 194 PHE B C 1
ATOM 3607 O O . PHE B 1 194 ? -0.753 -8.82 -5.023 1 98.94 194 PHE B O 1
ATOM 3614 N N . LEU B 1 195 ? -0.704 -6.742 -4.172 1 98.94 195 LEU B N 1
ATOM 3615 C CA . LEU B 1 195 ? 0.169 -7.078 -3.053 1 98.94 195 LEU B CA 1
ATOM 3616 C C . LEU B 1 195 ? -0.434 -6.609 -1.732 1 98.94 195 LEU B C 1
ATOM 3618 O O . LEU B 1 195 ? -1.006 -5.52 -1.659 1 98.94 195 LEU B O 1
ATOM 3622 N N . TRP B 1 196 ? -0.238 -7.438 -0.743 1 98.88 196 TRP B N 1
ATOM 3623 C CA . TRP B 1 196 ? -0.447 -6.891 0.594 1 98.88 196 TRP B CA 1
ATOM 3624 C C . TRP B 1 196 ? 0.58 -7.445 1.576 1 98.88 196 TRP B C 1
ATOM 3626 O O . TRP B 1 196 ? 1.184 -8.492 1.327 1 98.88 196 TRP B O 1
ATOM 3636 N N . HIS B 1 197 ? 0.846 -6.711 2.666 1 98.88 197 HIS B N 1
ATOM 3637 C CA . HIS B 1 197 ? 1.877 -6.992 3.658 1 98.88 197 HIS B CA 1
ATOM 3638 C C . HIS B 1 197 ? 1.581 -6.281 4.977 1 98.88 197 HIS B C 1
ATOM 3640 O O . HIS B 1 197 ? 0.609 -5.531 5.078 1 98.88 197 HIS B O 1
ATOM 3646 N N . THR B 1 198 ? 2.244 -6.641 6 1 98.56 198 THR B N 1
ATOM 3647 C CA . THR B 1 198 ? 2.262 -5.836 7.219 1 98.56 198 THR B CA 1
ATOM 3648 C C . THR B 1 198 ? 3.633 -5.195 7.422 1 98.56 198 THR B C 1
ATOM 3650 O O . THR B 1 198 ? 4.66 -5.82 7.164 1 98.56 198 THR B O 1
ATOM 3653 N N . ALA B 1 199 ? 3.648 -3.973 7.867 1 98.31 199 ALA B N 1
ATOM 3654 C CA . ALA B 1 199 ? 4.863 -3.168 7.938 1 98.31 199 ALA B CA 1
ATOM 3655 C C . ALA B 1 199 ? 5.852 -3.75 8.945 1 98.31 199 ALA B C 1
ATOM 3657 O O . ALA B 1 199 ? 7.066 -3.672 8.75 1 98.31 199 ALA B O 1
ATOM 3658 N N . ASP B 1 200 ? 5.336 -4.355 9.961 1 97.31 200 ASP B N 1
ATOM 3659 C CA . ASP B 1 200 ? 6.23 -4.809 11.023 1 97.31 200 ASP B CA 1
ATOM 3660 C C . ASP B 1 200 ? 6.371 -6.332 11.016 1 97.31 200 ASP B C 1
ATOM 3662 O O . ASP B 1 200 ? 6.652 -6.941 12.047 1 97.31 200 ASP B O 1
ATOM 3666 N N . ASP B 1 201 ? 6.074 -6.98 9.828 1 97.94 201 ASP B N 1
ATOM 3667 C CA . ASP B 1 201 ? 6.316 -8.414 9.672 1 97.94 201 ASP B CA 1
ATOM 3668 C C . ASP B 1 201 ? 7.746 -8.773 10.062 1 97.94 201 ASP B C 1
ATOM 3670 O O . ASP B 1 201 ? 8.703 -8.328 9.422 1 97.94 201 ASP B O 1
ATOM 3674 N N . PRO B 1 202 ? 7.945 -9.555 11.117 1 96.44 202 PRO B N 1
ATOM 3675 C CA . PRO B 1 202 ? 9.305 -9.812 11.609 1 96.44 202 PRO B CA 1
ATOM 3676 C C . PRO B 1 202 ? 10.031 -10.875 10.781 1 96.44 202 PRO B C 1
ATOM 3678 O O . PRO B 1 202 ? 11.25 -11.008 10.891 1 96.44 202 PRO B O 1
ATOM 3681 N N . ALA B 1 203 ? 9.297 -11.656 10.039 1 97.88 203 ALA B N 1
ATOM 3682 C CA . ALA B 1 203 ? 9.898 -12.789 9.336 1 97.88 203 ALA B CA 1
ATOM 3683 C C . ALA B 1 203 ? 10.273 -12.406 7.906 1 97.88 203 ALA B C 1
ATOM 3685 O O . ALA B 1 203 ? 11.375 -12.711 7.449 1 97.88 203 ALA B O 1
ATOM 3686 N N . VAL B 1 204 ? 9.344 -11.812 7.203 1 98.81 204 VAL B N 1
ATOM 3687 C CA . VAL B 1 204 ? 9.578 -11.305 5.855 1 98.81 204 VAL B CA 1
ATOM 3688 C C . VAL B 1 204 ? 9.453 -9.781 5.844 1 98.81 204 VAL B C 1
ATOM 3690 O O . VAL B 1 204 ? 8.336 -9.25 5.852 1 98.81 204 VAL B O 1
ATOM 3693 N N . PRO B 1 205 ? 10.578 -9.133 5.816 1 98.69 205 PRO B N 1
ATOM 3694 C CA . PRO B 1 205 ? 10.523 -7.672 5.852 1 98.69 205 PRO B CA 1
ATOM 3695 C C . PRO B 1 205 ? 9.656 -7.082 4.742 1 98.69 205 PRO B C 1
ATOM 3697 O O . PRO B 1 205 ? 9.672 -7.578 3.613 1 98.69 205 PRO B O 1
ATOM 3700 N N . VAL B 1 206 ? 8.875 -6.047 5.039 1 98.81 206 VAL B N 1
ATOM 3701 C CA . VAL B 1 206 ? 7.922 -5.422 4.133 1 98.81 206 VAL B CA 1
ATOM 3702 C C . VAL B 1 206 ? 8.648 -4.895 2.898 1 98.81 206 VAL B C 1
ATOM 3704 O O . VAL B 1 206 ? 8.047 -4.727 1.836 1 98.81 206 VAL B O 1
ATOM 3707 N N . GLU B 1 207 ? 9.977 -4.688 2.973 1 98.69 207 GLU B N 1
ATOM 3708 C CA . GLU B 1 207 ? 10.789 -4.27 1.833 1 98.69 207 GLU B CA 1
ATOM 3709 C C . GLU B 1 207 ? 10.602 -5.215 0.648 1 98.69 207 GLU B C 1
ATOM 3711 O O . GLU B 1 207 ? 10.672 -4.793 -0.507 1 98.69 207 GLU B O 1
ATOM 3716 N N . ASN B 1 208 ? 10.32 -6.512 0.932 1 98.88 208 ASN B N 1
ATOM 3717 C CA . ASN B 1 208 ? 10.047 -7.441 -0.157 1 98.88 208 ASN B CA 1
ATOM 3718 C C . ASN B 1 208 ? 8.906 -6.949 -1.043 1 98.88 208 ASN B C 1
ATOM 3720 O O . ASN B 1 208 ? 9.047 -6.879 -2.264 1 98.88 208 ASN B O 1
ATOM 3724 N N . SER B 1 209 ? 7.832 -6.539 -0.454 1 98.94 209 SER B N 1
ATOM 3725 C CA . SER B 1 209 ? 6.688 -6.035 -1.208 1 98.94 209 SER B CA 1
ATOM 3726 C C . SER B 1 209 ? 6.984 -4.672 -1.821 1 98.94 209 SER B C 1
ATOM 3728 O O . SER B 1 209 ? 6.605 -4.402 -2.963 1 98.94 209 SER B O 1
ATOM 3730 N N . LEU B 1 210 ? 7.668 -3.799 -1.098 1 98.81 210 LEU B N 1
ATOM 3731 C CA . LEU B 1 210 ? 7.977 -2.459 -1.588 1 98.81 210 LEU B CA 1
ATOM 3732 C C . LEU B 1 210 ? 8.914 -2.521 -2.787 1 98.81 210 LEU B C 1
ATOM 3734 O O . LEU B 1 210 ? 8.727 -1.797 -3.768 1 98.81 210 LEU B O 1
ATOM 3738 N N . LEU B 1 211 ? 9.906 -3.418 -2.754 1 98.75 211 LEU B N 1
ATOM 3739 C CA . LEU B 1 211 ? 10.852 -3.576 -3.854 1 98.75 211 LEU B CA 1
ATOM 3740 C C . LEU B 1 211 ? 10.141 -4.082 -5.105 1 98.75 211 LEU B C 1
ATOM 3742 O O . LEU B 1 211 ? 10.406 -3.605 -6.211 1 98.75 211 LEU B O 1
ATOM 3746 N N . PHE B 1 212 ? 9.281 -5.066 -4.895 1 98.94 212 PHE B N 1
ATOM 3747 C CA . PHE B 1 212 ? 8.57 -5.598 -6.055 1 98.94 212 PHE B CA 1
ATOM 3748 C C . PHE B 1 212 ? 7.641 -4.551 -6.648 1 98.94 212 PHE B C 1
ATOM 3750 O O . PHE B 1 212 ? 7.574 -4.391 -7.871 1 98.94 212 PHE B O 1
ATOM 3757 N N . ALA B 1 213 ? 6.938 -3.777 -5.824 1 98.88 213 ALA B N 1
ATOM 3758 C CA . ALA B 1 213 ? 6.062 -2.703 -6.285 1 98.88 213 ALA B CA 1
ATOM 3759 C C . ALA B 1 213 ? 6.844 -1.66 -7.078 1 98.88 213 ALA B C 1
ATOM 3761 O O . ALA B 1 213 ? 6.395 -1.202 -8.133 1 98.88 213 ALA B O 1
ATOM 3762 N N . GLN B 1 214 ? 7.98 -1.302 -6.586 1 98.56 214 GLN B N 1
ATOM 3763 C CA . GLN B 1 214 ? 8.82 -0.326 -7.273 1 98.56 214 GLN B CA 1
ATOM 3764 C C . GLN B 1 214 ? 9.258 -0.843 -8.641 1 98.56 214 GLN B C 1
ATOM 3766 O O . GLN B 1 214 ? 9.312 -0.081 -9.609 1 98.56 214 GLN B O 1
ATOM 3771 N N . ALA B 1 215 ? 9.609 -2.143 -8.695 1 98.88 215 ALA B N 1
ATOM 3772 C CA . ALA B 1 215 ? 9.984 -2.746 -9.969 1 98.88 215 ALA B CA 1
ATOM 3773 C C . ALA B 1 215 ? 8.82 -2.74 -10.945 1 98.88 215 ALA B C 1
ATOM 3775 O O . ALA B 1 215 ? 8.992 -2.439 -12.133 1 98.88 215 ALA B O 1
ATOM 3776 N N . LEU B 1 216 ? 7.617 -3.104 -10.438 1 98.94 216 LEU B N 1
ATOM 3777 C CA . LEU B 1 216 ? 6.426 -3.043 -11.273 1 98.94 216 LEU B CA 1
ATOM 3778 C C . LEU B 1 216 ? 6.215 -1.637 -11.82 1 98.94 216 LEU B C 1
ATOM 3780 O O . LEU B 1 216 ? 5.941 -1.466 -13.008 1 98.94 216 LEU B O 1
ATOM 3784 N N . ARG B 1 217 ? 6.379 -0.66 -10.93 1 98.56 217 ARG B N 1
ATOM 3785 C CA . ARG B 1 217 ? 6.219 0.736 -11.328 1 98.56 217 ARG B CA 1
ATOM 3786 C C . ARG B 1 217 ? 7.219 1.117 -12.414 1 98.56 217 ARG B C 1
ATOM 3788 O O . ARG B 1 217 ? 6.855 1.747 -13.406 1 98.56 217 ARG B O 1
ATOM 3795 N N . ARG B 1 218 ? 8.453 0.759 -12.258 1 97.94 218 ARG B N 1
ATOM 3796 C CA . ARG B 1 218 ? 9.516 1.088 -13.195 1 97.94 218 ARG B CA 1
ATOM 3797 C C . ARG B 1 218 ? 9.203 0.534 -14.586 1 97.94 218 ARG B C 1
ATOM 3799 O O . ARG B 1 218 ? 9.555 1.148 -15.594 1 97.94 218 ARG B O 1
ATOM 3806 N N . HIS B 1 219 ? 8.57 -0.588 -14.633 1 98.62 219 HIS B N 1
ATOM 3807 C CA . HIS B 1 219 ? 8.281 -1.245 -15.906 1 98.62 219 HIS B CA 1
ATOM 3808 C C . HIS B 1 219 ? 6.855 -0.958 -16.359 1 98.62 219 HIS B C 1
ATOM 3810 O O . HIS B 1 219 ? 6.371 -1.567 -17.312 1 98.62 219 HIS B O 1
ATOM 3816 N N . ARG B 1 220 ? 6.125 -0.077 -15.672 1 97.75 220 ARG B N 1
ATOM 3817 C CA . ARG B 1 220 ? 4.785 0.391 -16.016 1 97.75 220 ARG B CA 1
ATOM 3818 C C . ARG B 1 220 ? 3.779 -0.756 -15.992 1 97.75 220 ARG B C 1
ATOM 3820 O O . ARG B 1 220 ? 2.855 -0.799 -16.797 1 97.75 220 ARG B O 1
ATOM 3827 N N . VAL B 1 221 ? 4.02 -1.767 -15.117 1 98.75 221 VAL B N 1
ATOM 3828 C CA . VAL B 1 221 ? 3.055 -2.832 -14.859 1 98.75 221 VAL B CA 1
ATOM 3829 C C . VAL B 1 221 ? 2.033 -2.361 -13.828 1 98.75 221 VAL B C 1
ATOM 3831 O O . VAL B 1 221 ? 2.402 -1.885 -12.75 1 98.75 221 VAL B O 1
ATOM 3834 N N . PRO B 1 222 ? 0.743 -2.412 -14.133 1 98.31 222 PRO B N 1
ATOM 3835 C CA . PRO B 1 222 ? -0.26 -2.012 -13.141 1 98.31 222 PRO B CA 1
ATOM 3836 C C . PRO B 1 222 ? -0.176 -2.824 -11.852 1 98.31 222 PRO B C 1
ATOM 3838 O O . PRO B 1 222 ? 0.047 -4.039 -11.898 1 98.31 222 PRO B O 1
ATOM 3841 N N . PHE B 1 223 ? -0.273 -2.162 -10.688 1 98.81 223 PHE B N 1
ATOM 3842 C CA . PHE B 1 223 ? -0.259 -2.889 -9.422 1 98.81 223 PHE B CA 1
ATOM 3843 C C . PHE B 1 223 ? -1.091 -2.16 -8.375 1 98.81 223 PHE B C 1
ATOM 3845 O O . PHE B 1 223 ? -1.385 -0.973 -8.523 1 98.81 223 PHE B O 1
ATOM 3852 N N . GLU B 1 224 ? -1.563 -2.879 -7.441 1 98.88 224 GLU B N 1
ATOM 3853 C CA . GLU B 1 224 ? -2.199 -2.432 -6.207 1 98.88 224 GLU B CA 1
ATOM 3854 C C . GLU B 1 224 ? -1.457 -2.959 -4.98 1 98.88 224 GLU B C 1
ATOM 3856 O O . GLU B 1 224 ? -1.011 -4.109 -4.965 1 98.88 224 GLU B O 1
ATOM 3861 N N . LEU B 1 225 ? -1.153 -2.107 -4.039 1 98.94 225 LEU B N 1
ATOM 3862 C CA . LEU B 1 225 ? -0.367 -2.459 -2.863 1 98.94 225 LEU B CA 1
ATOM 3863 C C . LEU B 1 225 ? -1.053 -1.979 -1.589 1 98.94 225 LEU B C 1
ATOM 3865 O O . LEU B 1 225 ? -1.452 -0.815 -1.495 1 98.94 225 LEU B O 1
ATOM 3869 N N . HIS B 1 226 ? -1.228 -2.852 -0.672 1 98.94 226 HIS B N 1
ATOM 3870 C CA . HIS B 1 226 ? -1.754 -2.506 0.644 1 98.94 226 HIS B CA 1
ATOM 3871 C C . HIS B 1 226 ? -0.822 -2.98 1.753 1 98.94 226 HIS B C 1
ATOM 3873 O O . HIS B 1 226 ? -0.621 -4.184 1.926 1 98.94 226 HIS B O 1
ATOM 3879 N N . VAL B 1 227 ? -0.25 -2.057 2.506 1 98.88 227 VAL B N 1
ATOM 3880 C CA . VAL B 1 227 ? 0.594 -2.359 3.656 1 98.88 227 VAL B CA 1
ATOM 3881 C C . VAL B 1 227 ? -0.116 -1.939 4.941 1 98.88 227 VAL B C 1
ATOM 3883 O O . VAL B 1 227 ? -0.417 -0.76 5.137 1 98.88 227 VAL B O 1
ATOM 3886 N N . TYR B 1 228 ? -0.43 -2.854 5.797 1 98.62 228 TYR B N 1
ATOM 3887 C CA . TYR B 1 228 ? -1.013 -2.598 7.109 1 98.62 228 TYR B CA 1
ATOM 3888 C C . TYR B 1 228 ? 0.074 -2.422 8.164 1 98.62 228 TYR B C 1
ATOM 3890 O O . TYR B 1 228 ? 1.174 -2.965 8.031 1 98.62 228 TYR B O 1
ATOM 3898 N N . PRO B 1 229 ? -0.213 -1.691 9.25 1 97.38 229 PRO B N 1
ATOM 3899 C CA . PRO B 1 229 ? 0.87 -1.347 10.172 1 97.38 229 PRO B CA 1
ATOM 3900 C C . PRO B 1 229 ? 1.355 -2.545 10.984 1 97.38 229 PRO B C 1
ATOM 3902 O O . PRO B 1 229 ? 2.557 -2.686 11.227 1 97.38 229 PRO B O 1
ATOM 3905 N N . HIS B 1 230 ? 0.396 -3.404 11.359 1 96 230 HIS B N 1
ATOM 3906 C CA . HIS B 1 230 ? 0.75 -4.449 12.312 1 96 230 HIS B CA 1
ATOM 3907 C C . HIS B 1 230 ? 0.181 -5.797 11.891 1 96 230 HIS B C 1
ATOM 3909 O O . HIS B 1 230 ? -0.912 -5.867 11.32 1 96 230 HIS B O 1
ATOM 3915 N N . GLY B 1 231 ? 0.912 -6.801 12.219 1 94.88 231 GLY B N 1
ATOM 3916 C CA . GLY B 1 231 ? 0.453 -8.164 12.016 1 94.88 231 GLY B CA 1
ATOM 3917 C C . GLY B 1 231 ? 1.585 -9.172 11.961 1 94.88 231 GLY B C 1
ATOM 3918 O O . GLY B 1 231 ? 2.643 -8.898 11.398 1 94.88 231 GLY B O 1
ATOM 3919 N N . ARG B 1 232 ? 1.346 -10.266 12.523 1 94.44 232 ARG B N 1
ATOM 3920 C CA . ARG B 1 232 ? 2.346 -11.328 12.477 1 94.44 232 ARG B CA 1
ATOM 3921 C C . ARG B 1 232 ? 2.475 -11.898 11.062 1 94.44 232 ARG B C 1
ATOM 3923 O O . ARG B 1 232 ? 1.559 -11.766 10.25 1 94.44 232 ARG B O 1
ATOM 3930 N N . HIS B 1 233 ? 3.613 -12.484 10.766 1 95.94 233 HIS B N 1
ATOM 3931 C CA . HIS B 1 233 ? 3.789 -13.203 9.508 1 95.94 233 HIS B CA 1
ATOM 3932 C C . HIS B 1 233 ? 2.861 -14.414 9.43 1 95.94 233 HIS B C 1
ATOM 3934 O O . HIS B 1 233 ? 2.689 -15.133 10.414 1 95.94 233 HIS B O 1
ATOM 3940 N N . GLY B 1 234 ? 2.316 -14.625 8.258 1 95.94 234 GLY B N 1
ATOM 3941 C CA . GLY B 1 234 ? 1.503 -15.812 8.062 1 95.94 234 GLY B CA 1
ATOM 3942 C C . GLY B 1 234 ? 0.052 -15.617 8.453 1 95.94 234 GLY B C 1
ATOM 3943 O O . GLY B 1 234 ? -0.616 -16.562 8.883 1 95.94 234 GLY B O 1
ATOM 3944 N N . LEU B 1 235 ? -0.508 -14.484 8.258 1 95.94 235 LEU B N 1
ATOM 3945 C CA . LEU B 1 235 ? -1.854 -14.125 8.695 1 95.94 235 LEU B CA 1
ATOM 3946 C C . LEU B 1 235 ? -2.906 -14.812 7.832 1 95.94 235 LEU B C 1
ATOM 3948 O O . LEU B 1 235 ? -4.066 -14.93 8.234 1 95.94 235 LEU B O 1
ATOM 3952 N N . GLY B 1 236 ? -2.535 -15.25 6.617 1 97.75 236 GLY B N 1
ATOM 3953 C CA . GLY B 1 236 ? -3.523 -15.844 5.73 1 97.75 236 GLY B CA 1
ATOM 3954 C C . GLY B 1 236 ? -4.711 -14.938 5.469 1 97.75 236 GLY B C 1
ATOM 3955 O O . GLY B 1 236 ? -4.543 -13.789 5.047 1 97.75 236 GLY B O 1
ATOM 3956 N N . LEU B 1 237 ? -5.875 -15.406 5.859 1 97.75 237 LEU B N 1
ATOM 3957 C CA . LEU B 1 237 ? -7.09 -14.625 5.676 1 97.75 237 LEU B CA 1
ATOM 3958 C C . LEU B 1 237 ? -7.168 -13.492 6.695 1 97.75 237 LEU B C 1
ATOM 3960 O O . LEU B 1 237 ? -7.934 -12.547 6.52 1 97.75 237 LEU B O 1
ATOM 3964 N N . ALA B 1 238 ? -6.434 -13.586 7.75 1 97.31 238 ALA B N 1
ATOM 3965 C CA . ALA B 1 238 ? -6.355 -12.578 8.805 1 97.31 238 ALA B CA 1
ATOM 3966 C C . ALA B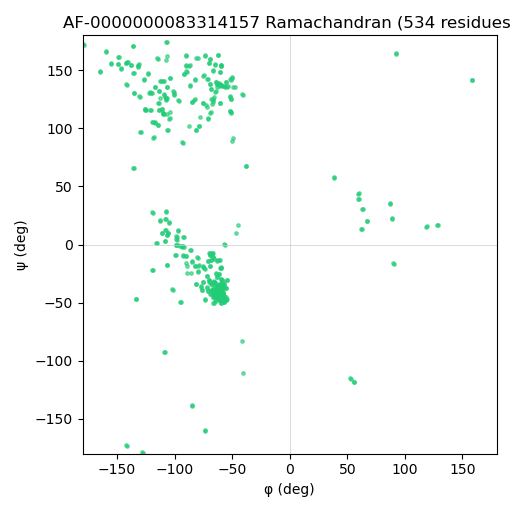 1 238 ? -7.723 -12.352 9.445 1 97.31 238 ALA B C 1
ATOM 3968 O O . ALA B 1 238 ? -8.062 -11.227 9.812 1 97.31 238 ALA B O 1
ATOM 3969 N N . ASP B 1 239 ? -8.492 -13.367 9.641 1 94.81 239 ASP B N 1
ATOM 3970 C CA . ASP B 1 239 ? -9.852 -13.258 10.164 1 94.81 239 ASP B CA 1
ATOM 3971 C C . ASP B 1 239 ? -9.859 -12.648 11.562 1 94.81 239 ASP B C 1
ATOM 3973 O O . ASP B 1 239 ? -10.844 -12.039 11.984 1 94.81 239 ASP B O 1
ATOM 3977 N N . GLU B 1 240 ? -8.797 -12.766 12.281 1 94.5 240 GLU B N 1
ATOM 3978 C CA . GLU B 1 240 ? -8.727 -12.297 13.664 1 94.5 240 GLU B CA 1
ATOM 3979 C C . GLU B 1 240 ? -8.469 -10.789 13.711 1 94.5 240 GLU B C 1
ATOM 3981 O O . GLU B 1 240 ? -8.562 -10.18 14.781 1 94.5 240 GLU B O 1
ATOM 3986 N N . ASP B 1 241 ? -8.164 -10.195 12.672 1 94.94 241 ASP B N 1
ATOM 3987 C CA . ASP B 1 241 ? -7.902 -8.766 12.562 1 94.94 241 ASP B CA 1
ATOM 3988 C C . ASP B 1 241 ? -8.703 -8.148 11.414 1 94.94 241 ASP B C 1
ATOM 3990 O O . ASP B 1 241 ? -8.219 -8.086 10.281 1 94.94 241 ASP B O 1
ATOM 3994 N N . PRO B 1 242 ? -9.812 -7.586 11.703 1 94.12 242 PRO B N 1
ATOM 3995 C CA . PRO B 1 242 ? -10.703 -7.074 10.656 1 94.12 242 PRO B CA 1
ATOM 3996 C C . PRO B 1 242 ? -10.039 -6.012 9.789 1 94.12 242 PRO B C 1
ATOM 3998 O O . PRO B 1 242 ? -10.391 -5.863 8.617 1 94.12 242 PRO B O 1
ATOM 4001 N N . HIS B 1 243 ? -9.141 -5.312 10.391 1 95.88 243 HIS B N 1
ATOM 4002 C CA . HIS B 1 243 ? -8.438 -4.305 9.609 1 95.88 243 HIS B CA 1
ATOM 4003 C C . HIS B 1 243 ? -7.578 -4.941 8.523 1 95.88 243 HIS B C 1
ATOM 4005 O O . HIS B 1 243 ? -7.703 -4.602 7.348 1 95.88 243 HIS B O 1
ATOM 4011 N N . VAL B 1 244 ? -6.766 -5.91 8.859 1 97.5 244 VAL B N 1
ATOM 4012 C CA . VAL B 1 244 ? -5.906 -6.602 7.906 1 97.5 244 VAL B CA 1
ATOM 4013 C C . VAL B 1 244 ? -6.758 -7.465 6.977 1 97.5 244 VAL B C 1
ATOM 4015 O O . VAL B 1 244 ? -6.461 -7.582 5.785 1 97.5 244 VAL B O 1
ATOM 4018 N N . ALA B 1 245 ? -7.875 -7.992 7.5 1 97.75 245 ALA B N 1
ATOM 4019 C CA . ALA B 1 245 ? -8.75 -8.867 6.723 1 97.75 245 ALA B CA 1
ATOM 4020 C C . ALA B 1 245 ? -9.344 -8.125 5.527 1 97.75 245 ALA B C 1
ATOM 4022 O O . ALA B 1 245 ? -9.867 -8.75 4.602 1 97.75 245 ALA B O 1
ATOM 4023 N N . SER B 1 246 ? -9.25 -6.816 5.5 1 97.12 246 SER B N 1
ATOM 4024 C CA . SER B 1 246 ? -9.812 -6.027 4.406 1 97.12 246 SER B CA 1
ATOM 4025 C C . SER B 1 246 ? -9.039 -6.246 3.113 1 97.12 246 SER B C 1
ATOM 4027 O O . SER B 1 246 ? -9.492 -5.852 2.037 1 97.12 246 SER B O 1
ATOM 4029 N N . TRP B 1 247 ? -7.871 -6.961 3.182 1 98.44 247 TRP B N 1
ATOM 4030 C CA . TRP B 1 247 ? -7.109 -7.188 1.957 1 98.44 247 TRP B CA 1
ATOM 4031 C C . TRP B 1 247 ? -7.926 -7.992 0.951 1 98.44 247 TRP B C 1
ATOM 4033 O O . TRP B 1 247 ? -7.816 -7.777 -0.259 1 98.44 247 TRP B O 1
ATOM 4043 N N . LEU B 1 248 ? -8.734 -8.914 1.435 1 98.38 248 LEU B N 1
ATOM 4044 C CA . LEU B 1 248 ? -9.422 -9.828 0.525 1 98.38 248 LEU B CA 1
ATOM 4045 C C . LEU B 1 248 ? -10.547 -9.117 -0.21 1 98.38 248 LEU B C 1
ATOM 4047 O O . LEU B 1 248 ? -10.664 -9.227 -1.433 1 98.38 248 LEU B O 1
ATOM 4051 N N . PRO B 1 249 ? -11.445 -8.328 0.472 1 97.31 249 PRO B N 1
ATOM 4052 C CA . PRO B 1 249 ? -12.414 -7.52 -0.283 1 97.31 249 PRO B CA 1
ATOM 4053 C C . PRO B 1 249 ? -11.734 -6.555 -1.256 1 97.31 249 PRO B C 1
ATOM 4055 O O . PRO B 1 249 ? -12.266 -6.297 -2.34 1 97.31 249 PRO B O 1
ATOM 4058 N N . LEU B 1 250 ? -10.633 -5.988 -0.894 1 98.31 250 LEU B N 1
ATOM 4059 C CA . LEU B 1 250 ? -9.891 -5.109 -1.794 1 98.31 250 LEU B CA 1
ATOM 4060 C C . LEU B 1 250 ? -9.367 -5.883 -3 1 98.31 250 LEU B C 1
ATOM 4062 O O . LEU B 1 250 ? -9.43 -5.395 -4.133 1 98.31 250 LEU B O 1
ATOM 4066 N N . CYS B 1 251 ? -8.852 -7.07 -2.758 1 98.75 251 CYS B N 1
ATOM 4067 C CA . CYS B 1 251 ? -8.391 -7.938 -3.84 1 98.75 251 CYS B CA 1
ATOM 4068 C C . CYS B 1 251 ? -9.539 -8.281 -4.781 1 98.75 251 CYS B C 1
ATOM 4070 O O . CYS B 1 251 ? -9.375 -8.258 -6.004 1 98.75 251 CYS B O 1
ATOM 4072 N N . ALA B 1 252 ? -10.688 -8.594 -4.195 1 98.25 252 ALA B N 1
ATOM 4073 C CA . ALA B 1 252 ? -11.859 -8.914 -5.008 1 98.25 252 ALA B CA 1
ATOM 4074 C C . ALA B 1 252 ? -12.258 -7.727 -5.875 1 98.25 252 ALA B C 1
ATOM 4076 O O . ALA B 1 252 ? -12.57 -7.891 -7.059 1 98.25 252 ALA B O 1
ATOM 4077 N N . ALA B 1 253 ? -12.297 -6.551 -5.293 1 97.31 253 ALA B N 1
ATOM 4078 C CA . ALA B 1 253 ? -12.609 -5.344 -6.055 1 97.31 253 ALA B CA 1
ATOM 4079 C C . ALA B 1 253 ? -11.602 -5.129 -7.18 1 97.31 253 ALA B C 1
ATOM 4081 O O . ALA B 1 253 ? -11.961 -4.711 -8.281 1 97.31 253 ALA B O 1
ATOM 4082 N N . TRP B 1 254 ? -10.367 -5.367 -6.902 1 98.19 254 TRP B N 1
ATOM 4083 C CA . TRP B 1 254 ? -9.297 -5.262 -7.887 1 98.19 254 TRP B CA 1
ATOM 4084 C C . TRP B 1 254 ? -9.539 -6.211 -9.055 1 98.19 254 TRP B C 1
ATOM 4086 O O . TRP B 1 254 ? -9.516 -5.793 -10.219 1 98.19 254 TRP B O 1
ATOM 4096 N N . LEU B 1 255 ? -9.82 -7.488 -8.742 1 98.06 255 LEU B N 1
ATOM 4097 C CA . LEU B 1 255 ? -10.109 -8.469 -9.781 1 98.06 255 LEU B CA 1
ATOM 4098 C C . LEU B 1 255 ? -11.305 -8.023 -10.625 1 98.06 255 LEU B C 1
ATOM 4100 O O . LEU B 1 255 ? -11.273 -8.125 -11.852 1 98.06 255 LEU B O 1
ATOM 4104 N N . ARG B 1 256 ? -12.305 -7.52 -9.992 1 96.44 256 ARG B N 1
ATOM 4105 C CA . ARG B 1 256 ? -13.484 -7.039 -10.711 1 96.44 256 ARG B CA 1
ATOM 4106 C C . ARG B 1 256 ? -13.125 -5.867 -11.617 1 96.44 256 ARG B C 1
ATOM 4108 O O . ARG B 1 256 ? -13.617 -5.781 -12.75 1 96.44 256 ARG B O 1
ATOM 4115 N N . SER B 1 257 ? -12.297 -5.012 -11.078 1 94.31 257 SER B N 1
ATOM 4116 C CA . SER B 1 257 ? -11.906 -3.838 -11.852 1 94.31 257 SER B CA 1
ATOM 4117 C C . SER B 1 257 ? -11.133 -4.234 -13.109 1 94.31 257 SER B C 1
ATOM 4119 O O . SER B 1 257 ? -11.125 -3.498 -14.094 1 94.31 257 SER B O 1
ATOM 4121 N N . LEU B 1 258 ? -10.484 -5.391 -13.102 1 94.94 258 LEU B N 1
ATOM 4122 C CA . LEU B 1 258 ? -9.734 -5.898 -14.242 1 94.94 258 LEU B CA 1
ATOM 4123 C C . LEU B 1 258 ? -10.648 -6.664 -15.195 1 94.94 258 LEU B C 1
ATOM 4125 O O . LEU B 1 258 ? -10.211 -7.121 -16.25 1 94.94 258 LEU B O 1
ATOM 4129 N N . GLY B 1 259 ? -11.906 -6.84 -14.812 1 93.75 259 GLY B N 1
ATOM 4130 C CA . GLY B 1 259 ? -12.875 -7.484 -15.68 1 93.75 259 GLY B CA 1
ATOM 4131 C C . GLY B 1 259 ? -12.914 -8.992 -15.516 1 93.75 259 GLY B C 1
ATOM 4132 O O . GLY B 1 259 ? -13.32 -9.711 -16.438 1 93.75 259 GLY B O 1
ATOM 4133 N N . TRP B 1 260 ? -12.445 -9.5 -14.352 1 95.88 260 TRP B N 1
ATOM 4134 C CA . TRP B 1 260 ? -12.492 -10.938 -14.102 1 95.88 260 TRP B CA 1
ATOM 4135 C C . TRP B 1 260 ? -13.938 -11.422 -13.969 1 95.88 260 TRP B C 1
ATOM 4137 O O . TRP B 1 260 ? -14.68 -10.93 -13.117 1 95.88 260 TRP B O 1
ATOM 4147 N N . PRO B 1 261 ? -14.312 -12.398 -14.789 1 96.94 261 PRO B N 1
ATOM 4148 C CA . PRO B 1 261 ? -15.688 -12.891 -14.672 1 96.94 261 PRO B CA 1
ATOM 4149 C C . PRO B 1 261 ? -15.961 -13.555 -13.32 1 96.94 261 PRO B C 1
ATOM 4151 O O . PRO B 1 261 ? -15.133 -14.32 -12.828 1 96.94 261 PRO B O 1
ATOM 4154 N N . THR B 1 262 ? -16.984 -13.219 -12.703 1 96.31 262 THR B N 1
ATOM 4155 C CA . THR B 1 262 ? -17.344 -13.711 -11.375 1 96.31 262 THR B CA 1
ATOM 4156 C C . THR B 1 262 ? -18.797 -14.164 -11.336 1 96.31 262 THR B C 1
ATOM 4158 O O . THR B 1 262 ? -19.609 -13.75 -12.172 1 96.31 262 THR B O 1
ATOM 4161 N N . ALA B 1 263 ? -19.078 -15.086 -10.453 1 93.5 263 ALA B N 1
ATOM 4162 C CA . ALA B 1 263 ? -20.453 -15.547 -10.281 1 93.5 263 ALA B CA 1
ATOM 4163 C C . ALA B 1 263 ? -21.312 -14.484 -9.594 1 93.5 263 ALA B C 1
ATOM 4165 O O . ALA B 1 263 ? -22.531 -14.523 -9.656 1 93.5 263 ALA B O 1
ATOM 4166 N N . ALA B 1 264 ? -20.562 -13.641 -8.766 1 75.31 264 ALA B N 1
ATOM 4167 C CA . ALA B 1 264 ? -21.297 -12.633 -8.016 1 75.31 264 ALA B CA 1
ATOM 4168 C C . ALA B 1 264 ? -22.031 -11.68 -8.953 1 75.31 264 ALA B C 1
ATOM 4170 O O . ALA B 1 264 ? -21.531 -11.336 -10.031 1 75.31 264 ALA B O 1
ATOM 4171 N N . ARG B 1 265 ? -23.5 -11.586 -8.805 1 59.88 265 ARG B N 1
ATOM 4172 C CA . ARG B 1 265 ? -24.344 -10.688 -9.578 1 59.88 265 ARG B CA 1
ATOM 4173 C C . ARG B 1 265 ? -23.812 -9.266 -9.539 1 59.88 265 ARG B C 1
ATOM 4175 O O . ARG B 1 265 ? -23.219 -8.844 -8.547 1 59.88 265 ARG B O 1
ATOM 4182 N N . ASP B 1 266 ? -23.359 -8.727 -10.656 1 50.28 266 ASP B N 1
ATOM 4183 C CA . ASP B 1 266 ? -22.969 -7.328 -10.812 1 50.28 266 ASP B CA 1
ATOM 4184 C C . ASP B 1 266 ? -23.906 -6.41 -10.023 1 50.28 266 ASP B C 1
ATOM 4186 O O . ASP B 1 266 ? -25.094 -6.324 -10.305 1 50.28 266 ASP B O 1
ATOM 4190 N N . THR B 1 267 ? -23.938 -6.418 -8.805 1 40.72 267 THR B N 1
ATOM 4191 C CA . THR B 1 267 ? -24.891 -5.48 -8.234 1 40.72 267 THR B CA 1
ATOM 4192 C C . THR B 1 267 ? -24.609 -4.059 -8.719 1 40.72 267 THR B C 1
ATOM 4194 O O . THR B 1 267 ? -25.156 -3.094 -8.172 1 40.72 267 THR B O 1
ATOM 4197 N N . THR B 1 268 ? -23.734 -3.756 -9.445 1 36.34 268 THR B N 1
ATOM 4198 C CA . THR B 1 268 ? -23.547 -2.355 -9.812 1 36.34 268 THR B CA 1
ATOM 4199 C C . THR B 1 268 ? -24.703 -1.866 -10.68 1 36.34 268 THR B C 1
ATOM 4201 O O . THR B 1 268 ? -24.703 -0.714 -11.125 1 36.34 268 THR B O 1
ATOM 4204 N N . ALA B 1 269 ? -25.859 -2.652 -11.305 1 28.73 269 ALA B N 1
ATOM 4205 C CA . ALA B 1 269 ? -26.812 -1.808 -12.008 1 28.73 269 ALA B CA 1
ATOM 4206 C C . ALA B 1 269 ? -27.688 -1.037 -11.023 1 28.73 269 ALA B C 1
ATOM 4208 O O . ALA B 1 269 ? -28.125 -1.583 -10.008 1 28.73 269 ALA B O 1
#

Secondary structure (DSSP, 8-state):
-EESS-TTTS---S-TT---EEEEEPPP-SS-EEEEEEE--STTTS--GGGSHHHHHHHHHHT-EEEEEE---TTS-TTHHHHHHHHHHHHHHHTHHHHTEEEEEEEEEEETHHHHHHHHHHH-TT-GGG--SSTTTTS----SEEEEES----SSTT--HHHHHHHH-TT--HHHHHHT-GGGS--TTSPPEEEEEETT-SSS-THHHHHHHHHHHHTT--EEEEEES---TT-TT-TT-TTGGGHHHHHHHHHHHTT---SS--TT-/-EESS-TTTS---S-TT---EEEEEPPP-SS-EEEEEEE--STTTS--GGGSHHHHHHHHHHT-EEEEEE---TTS-TTHHHHHHHHHHHHHHHTHHHHTEEEEEEEEEEETHHHHHHHHHHH-TT-GGG--SSTTTTS----SEEEEES----SSTT--HHHHHHHH-TT--HHHHHHT-GGGS--TTSPPEEEEEETT-SSS-THHHHHHHHHHHHTT--EEEEEES---TT-TT-TT-TTGGGHHHHHHHHHHHTT---SS--TT-